Protein 4QO5 (pdb70)

Secondary structure (DSSP, 8-state):
-----HHHHHHT--S--HHHHHHHHHHHHH-HHHHHHHHTSGGGT--HHHHTTS-TTT----S-GGGS-HHHHTS---HHHHHTS-GGG-TT-EEETTEEE-S---HHHHTTT-HHHHHHHHTSTTTTHHHHHHTSHHHHHHHHHHH-EEETTEEE--TTTHHHHTHHHHH--B-EEEEEEEEEETTEEEEEEEEES-S---TT-B-TTS-B--TTSSS-TTT--HHHHTSHHHHTTTS-TTTS-HHHHHHHSHHHHHHHHHGGGS----SSB-BTTTBSS--HHHHHT--EE-TTT--EEE---S-GGGG-SEE-S-SSS-EEPBSSS-GGG-BEE-B-HHHHHHHHHTT-GGGGGGBT-EESSSB-SS--TTT----B-B-TTSSBSB--HHHHHHHHHHHHHHHTTTS-HHHHHHHHHHHHHHHHHHHHHHHHHHHHHHHHHHHTSS---TTSGGGGSSSHHHHHHHHIIIIIIHHHHHHHHTT-SGGGTTTTSHHHHHHHHHHHHHHHHHHHHHHH-

Radius of gyration: 25.8 Å; Cα contacts (8 Å, |Δi|>4): 955; chains: 1; bounding box: 47×63×81 Å

InterPro domains:
  IPR023155 Cytochrome c-552/4 [PF13435] (138-208)
  IPR036280 Multiheme cytochrome superfamily [SSF48695] (39-532)

Nearest PDB structures (foldseek):
  4qo5-assembly1_A  TM=1.002E+00  e=1.101E-92  Ignicoccus hospitalis KIN4/I
  6h5l-assembly1_A  TM=6.588E-01  e=6.136E-12  Candidatus Kuenenia stuttgartensis
  1fgj-assembly1_A-3  TM=6.515E-01  e=3.585E-11  Nitrosomonas europaea
  4n4o-assembly1_E  TM=6.319E-01  e=2.946E-11  Nitrosomonas europaea
  1fgj-assembly2_B-2  TM=6.484E-01  e=6.456E-11  Nitrosomonas europaea

Solvent-accessible surface area: 25067 Å² total; per-residue (Å²): 130,158,118,71,92,36,139,105,27,36,81,159,28,143,66,19,6,105,64,0,129,70,23,2,83,50,59,29,80,29,42,63,52,77,3,22,42,17,19,140,1,92,54,0,92,29,4,6,17,63,8,71,146,59,98,72,77,71,52,49,21,26,2,48,56,116,97,1,58,70,104,15,65,99,25,2,32,2,36,52,10,38,44,9,21,44,38,135,123,7,83,1,38,25,105,38,117,69,42,133,28,0,50,4,40,0,4,77,3,34,23,23,22,46,90,63,38,18,102,53,29,52,149,0,15,46,0,60,10,12,49,15,23,6,108,1,80,15,32,74,9,38,6,43,16,75,22,60,127,102,75,200,84,139,81,89,31,14,65,81,91,34,2,54,111,48,34,0,40,45,68,0,5,41,7,119,52,85,32,82,71,115,39,135,42,129,66,52,103,21,51,84,18,30,43,99,10,47,109,11,46,1,23,0,6,16,5,22,35,50,13,29,0,4,36,26,14,40,44,51,105,30,12,65,41,45,57,66,19,15,11,0,129,19,32,12,114,38,66,74,34,40,48,24,0,22,43,30,0,18,29,44,0,151,52,0,73,74,6,68,130,76,57,152,132,25,70,10,121,16,6,15,4,58,9,47,66,7,9,84,3,26,7,28,9,6,30,58,47,7,9,0,8,42,59,137,98,42,95,41,12,2,117,74,12,40,17,22,14,61,16,50,19,16,54,26,42,0,18,5,0,4,2,14,4,5,123,59,2,40,16,50,85,8,40,3,80,0,6,11,106,44,12,0,77,39,25,22,95,84,40,12,70,46,0,86,79,22,54,50,38,123,16,25,9,3,3,0,27,4,20,29,111,84,91,54,150,44,60,118,2,56,28,109,116,52,40,79,0,8,14,39,144,123,57,44,62,139,31,49,125,57,26,6,86,9,29,46,47,74,65,94,74,101,119,5,46,130,69,19,109,64,4,57,59,22,23,101,76,0,14,125,11,0,39,98,0,14,39,12,1,8,94,0,33,74,46,49,45,6,108,43,57,73,94,114,32,40,5,24,7,62,56,131,8,0,72,10,17,10,45,0,12,30,43,21,0,0,0,0,0,23,0,8,22,52,43,12,94,66,30,26,49,128,90,55,0,76,103,36,0,68,109,6,14,89,63,0,76,63,42,20,179,112,100,88,64,76,66,97,114

Foldseek 3Di:
DPDDPLVVLLVPFPQADPVLVVVCVPCCPQPVVQSVLLSLAPQSHAAQLRLVVDDPLQHDWDDDLVQQDPVRRRGRCGPCLQFQPPLVLFPQFDDWVNGTGHDARDLVSVCSTHVVLSVQQQFALLQCLCCLQCVFQLNVLQLDLVAWDDDPHDIDGDQQPRSLVPVCLANAHEKDFDAWDWDQGPNRTTIHTDIRRPPGAHANHQHRSRGGGHLCQLPHPPRSAQLSSQALVSVVVPQPPFQRNLSVLQCQFPLNVCCVVCVVVAQSHRQQAEDPNRDPGGGPCLLFFHFYAHPPPRDTLDHGGSRRLLLAQWALQPLQAIGGGFPTSNLSQWKWQAADVQRCVVCVVVPLNVSVVSGPPIHSTQWHLAARPVVRGIIGTAGPVRHGGGDDPVSSVVSLVSSLSSCVSNDPSVVSVVLVVVLVVLSVVLRVLLSLLSSLVSVCCSLVVADDDVVSSSSCQNDDSSVLSVLSRSGESSQLSSSSNNVGDCSCPDPGHDVSNVVSSVVSVVSSVVSVVVVVD

B-factor: mean 30.36, std 12.3, range [12.97, 107.29]

Organism: Ignicoccus hospitalis (strain KIN4/I / DSM 18386 / JCM 14125) (NCBI:txid453591)

Structure (mmCIF, N/CA/C/O backbone):
data_4QO5
#
_entry.id   4QO5
#
_cell.length_a   136.440
_cell.length_b   136.440
_cell.length_c   214.900
_cell.angle_alpha   90.00
_cell.angle_beta   90.00
_cell.angle_gamma   120.00
#
_symmetry.space_group_name_H-M   'H 3 2'
#
loop_
_entity.id
_entity.type
_entity.pdbx_description
1 polymer 'Hypothetical multiheme protein'
2 non-polymer 'HEME C'
3 non-polymer 'CALCIUM ION'
4 non-polymer 2-acetamido-2-deoxy-beta-D-glucopyranose
5 water water
#
loop_
_atom_site.group_PDB
_atom_site.id
_atom_site.type_symbol
_atom_site.label_atom_id
_atom_site.label_alt_id
_atom_site.label_comp_id
_atom_site.label_asym_id
_atom_site.label_entity_id
_atom_site.label_seq_id
_atom_site.pdbx_PDB_ins_code
_atom_site.Cartn_x
_atom_site.Cartn_y
_atom_site.Cartn_z
_atom_site.occupancy
_atom_site.B_iso_or_equiv
_atom_site.auth_seq_id
_atom_site.auth_comp_id
_atom_site.auth_asym_id
_atom_site.auth_atom_id
_atom_site.pdbx_PDB_model_num
ATOM 1 N N . ALA A 1 1 ? -64.547 25.802 -29.481 1.00 34.99 29 ALA A N 1
ATOM 2 C CA . ALA A 1 1 ? -65.318 27.040 -29.298 1.00 44.06 29 ALA A CA 1
ATOM 3 C C . ALA A 1 1 ? -64.735 27.841 -28.127 1.00 37.68 29 ALA A C 1
ATOM 4 O O . ALA A 1 1 ? -65.199 27.707 -26.991 1.00 39.96 29 ALA A O 1
ATOM 6 N N . ASN A 1 2 ? -63.753 28.688 -28.439 1.00 27.59 30 ASN A N 1
ATOM 7 C CA . ASN A 1 2 ? -62.721 29.162 -27.503 1.00 28.14 30 ASN A CA 1
ATOM 8 C C . ASN A 1 2 ? -61.655 28.097 -27.205 1.00 25.15 30 ASN A C 1
ATOM 9 O O . ASN A 1 2 ? -60.640 28.394 -26.590 1.00 28.15 30 ASN A O 1
ATOM 14 N N . THR A 1 3 ? -61.890 26.861 -27.637 1.00 24.22 31 THR A N 1
ATOM 15 C CA . THR A 1 3 ? -60.870 25.824 -27.480 1.00 26.30 31 THR A CA 1
ATOM 16 C C . THR A 1 3 ? -59.627 26.170 -28.291 1.00 29.91 31 THR A C 1
ATOM 17 O O . THR A 1 3 ? -59.714 26.436 -29.491 1.00 34.84 31 THR A O 1
ATOM 21 N N . VAL A 1 4 ? -58.476 26.168 -27.630 1.00 25.76 32 VAL A N 1
ATOM 22 C CA . VAL A 1 4 ? -57.208 26.424 -28.305 1.00 26.21 32 VAL A CA 1
ATOM 23 C C . VAL A 1 4 ? -56.602 25.085 -28.728 1.00 29.60 32 VAL A C 1
ATOM 24 O O . VAL A 1 4 ? -56.485 24.170 -27.914 1.00 27.34 32 VAL A O 1
ATOM 28 N N . ASN A 1 5 ? -56.274 24.949 -30.008 1.00 28.02 33 ASN A N 1
ATOM 29 C CA . ASN A 1 5 ? -55.486 23.802 -30.459 1.00 29.82 33 ASN A CA 1
ATOM 30 C C . ASN A 1 5 ? -54.014 24.096 -30.158 1.00 31.47 33 ASN A C 1
ATOM 31 O O . ASN A 1 5 ? -53.366 24.865 -30.874 1.00 28.83 33 ASN A O 1
ATOM 36 N N . LEU A 1 6 ? -53.497 23.494 -29.090 1.00 26.61 34 LEU A N 1
ATOM 37 C CA . LEU A 1 6 ? -52.176 23.849 -28.582 1.00 27.99 34 LEU A CA 1
ATOM 38 C C . LEU A 1 6 ? -51.045 23.542 -29.559 1.00 29.32 34 LEU A C 1
ATOM 39 O O . LEU A 1 6 ? -50.089 24.317 -29.678 1.00 28.73 34 LEU A O 1
ATOM 44 N N . GLN A 1 7 ? -51.153 22.420 -30.258 1.00 29.88 35 GLN A N 1
ATOM 45 C CA . GLN A 1 7 ? -50.115 22.028 -31.204 1.00 32.88 35 GLN A CA 1
ATOM 46 C C . GLN A 1 7 ? -50.054 23.005 -32.373 1.00 33.42 35 GLN A C 1
ATOM 47 O O . GLN A 1 7 ? -48.968 23.410 -32.803 1.00 31.19 35 GLN A O 1
ATOM 53 N N . GLU A 1 8 ? -51.223 23.404 -32.865 1.00 27.99 36 GLU A N 1
ATOM 54 C CA . GLU A 1 8 ? -51.279 24.340 -33.973 1.00 29.37 36 GLU A CA 1
ATOM 55 C C . GLU A 1 8 ? -50.793 25.725 -33.530 1.00 28.36 36 GLU A C 1
ATOM 56 O O . GLU A 1 8 ? -50.124 26.424 -34.287 1.00 34.31 36 GLU A O 1
ATOM 62 N N . ALA A 1 9 ? -51.110 26.103 -32.293 1.00 27.26 37 ALA A N 1
ATOM 63 C CA . ALA A 1 9 ? -50.708 27.405 -31.778 1.00 29.37 37 ALA A CA 1
ATOM 64 C C . ALA A 1 9 ? -49.193 27.469 -31.607 1.00 29.34 37 ALA A C 1
ATOM 65 O O . ALA A 1 9 ? -48.570 28.494 -31.892 1.00 29.06 37 ALA A O 1
ATOM 67 N N . VAL A 1 10 ? -48.598 26.380 -31.137 1.00 24.92 38 VAL A N 1
ATOM 68 C CA . VAL A 1 10 ? -47.139 26.331 -31.013 1.00 27.45 38 VAL A CA 1
ATOM 69 C C . VAL A 1 10 ? -46.445 26.397 -32.380 1.00 34.85 38 VAL A C 1
ATOM 70 O O . VAL A 1 10 ? -45.439 27.104 -32.551 1.00 29.19 38 VAL A O 1
ATOM 74 N N . ALA A 1 11 ? -47.004 25.683 -33.354 1.00 29.78 39 ALA A N 1
ATOM 75 C CA . ALA A 1 11 ? -46.439 25.630 -34.703 1.00 33.43 39 ALA A CA 1
ATOM 76 C C . ALA A 1 11 ? -46.477 26.982 -35.422 1.00 34.27 39 ALA A C 1
ATOM 77 O O . ALA A 1 11 ? -45.654 27.246 -36.299 1.00 38.56 39 ALA A O 1
ATOM 79 N N . LY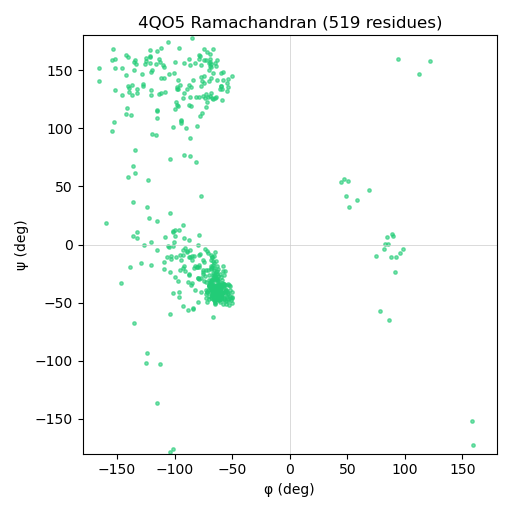S A 1 12 ? -47.436 27.826 -35.056 1.00 28.03 40 LYS A N 1
ATOM 80 C CA . LYS A 1 12 ? -47.591 29.135 -35.683 1.00 31.09 40 LYS A CA 1
ATOM 81 C C . LYS A 1 12 ? -46.698 30.207 -35.056 1.00 31.99 40 LYS A C 1
ATOM 82 O O . LYS A 1 12 ? -46.604 31.316 -35.576 1.00 28.82 40 LYS A O 1
ATOM 88 N N . LEU A 1 13 ? -46.068 29.893 -33.930 1.00 26.19 41 LEU A N 1
ATOM 89 C CA . LEU A 1 13 ? -45.177 30.851 -33.280 1.00 25.79 41 LEU A CA 1
ATOM 90 C C . LEU A 1 13 ? -43.992 31.191 -34.167 1.00 28.76 41 LEU A C 1
ATOM 91 O O . LEU A 1 13 ? -43.631 30.441 -35.070 1.00 29.60 41 LEU A O 1
ATOM 96 N N . LYS A 1 14 ? -43.372 32.329 -33.906 1.00 25.28 42 LYS A N 1
ATOM 97 C CA . LYS A 1 14 ? -42.159 32.656 -34.627 1.00 25.97 42 LYS A CA 1
ATOM 98 C C . LYS A 1 14 ? -41.125 33.166 -33.656 1.00 23.41 42 LYS A C 1
ATOM 99 O O . LYS A 1 14 ? -41.460 33.595 -32.537 1.00 23.01 42 LYS A O 1
ATOM 105 N N . ASN A 1 15 ? -39.870 33.083 -34.084 1.00 21.88 43 ASN A N 1
ATOM 106 C CA . ASN A 1 15 ? -38.732 33.545 -33.301 1.00 20.07 43 ASN A CA 1
ATOM 107 C C . ASN A 1 15 ? -38.636 32.860 -31.948 1.00 24.36 43 ASN A C 1
ATOM 108 O O . ASN A 1 15 ? -38.295 33.488 -30.946 1.00 24.99 43 ASN A O 1
ATOM 113 N N . VAL A 1 16 ? -38.948 31.564 -31.928 1.00 23.43 44 VAL A N 1
ATOM 114 C CA . VAL A 1 16 ? -38.765 30.751 -30.741 1.00 23.13 44 VAL A CA 1
ATOM 115 C C . VAL A 1 16 ? -37.332 30.197 -30.731 1.00 23.61 44 VAL A C 1
ATOM 116 O O . VAL A 1 16 ? -36.814 29.778 -31.763 1.00 25.86 44 VAL A O 1
ATOM 120 N N . SER A 1 17 ? -36.675 30.218 -29.578 1.00 19.54 45 SER A N 1
ATOM 121 C CA . SER A 1 17 ? -35.304 29.700 -29.514 1.00 21.04 45 SER A CA 1
ATOM 122 C C . SER A 1 17 ? -35.333 28.183 -29.685 1.00 25.97 45 SER A C 1
ATOM 123 O O . SER A 1 17 ? -36.345 27.541 -29.388 1.00 23.97 45 SER A O 1
ATOM 126 N N . PRO A 1 18 ? -34.231 27.603 -30.192 1.00 26.05 46 PRO A N 1
ATOM 127 C CA . PRO A 1 18 ? -34.166 26.140 -30.306 1.00 27.56 46 PRO A CA 1
ATOM 128 C C . PRO A 1 18 ? -34.372 25.478 -28.958 1.00 25.22 46 PRO A C 1
ATOM 129 O O . PRO A 1 18 ? -34.986 24.408 -28.882 1.00 27.77 46 PRO A O 1
ATOM 133 N N . GLN A 1 19 ? -33.876 26.110 -27.901 1.00 24.65 47 GLN A N 1
ATOM 134 C CA . GLN A 1 19 ? -34.032 25.547 -26.566 1.00 22.79 47 GLN A CA 1
ATOM 135 C C . GLN A 1 19 ? -35.492 25.498 -26.163 1.00 21.07 47 GLN A C 1
ATOM 136 O O . GLN A 1 19 ? -35.996 24.465 -25.727 1.00 24.63 47 GLN A O 1
ATOM 142 N N . THR A 1 20 ? -36.175 26.623 -26.329 1.00 21.10 48 THR A N 1
ATOM 143 C CA . THR A 1 20 ? -37.567 26.700 -25.925 1.00 22.35 48 THR A CA 1
ATOM 144 C C . THR A 1 20 ? -38.415 25.725 -26.736 1.00 23.04 48 THR A C 1
ATOM 145 O O . THR A 1 20 ? -39.339 25.124 -26.203 1.00 20.72 48 THR A O 1
ATOM 149 N N . LYS A 1 21 ? -38.072 25.526 -28.007 1.00 23.15 49 LYS A N 1
ATOM 150 C CA . LYS A 1 21 ? -38.805 24.564 -28.821 1.00 24.12 49 LYS A CA 1
ATOM 151 C C . LYS A 1 21 ? -38.735 23.167 -28.213 1.00 26.12 49 LYS A C 1
ATOM 152 O O . LYS A 1 21 ? -39.694 22.411 -28.275 1.00 26.00 49 LYS A O 1
ATOM 158 N N . THR A 1 22 ? -37.598 22.840 -27.615 1.00 23.64 50 THR A N 1
ATOM 159 C CA . THR A 1 22 ? -37.455 21.566 -26.927 1.00 24.52 50 THR A CA 1
ATOM 160 C C . THR A 1 22 ? -38.329 21.499 -25.669 1.00 28.29 50 THR A C 1
ATOM 161 O O . THR A 1 22 ? -39.031 20.501 -25.450 1.00 25.50 50 THR A O 1
ATOM 165 N N . CYS A 1 23 ? -38.316 22.553 -24.858 1.00 23.94 51 CYS A N 1
ATOM 166 C CA . CYS A 1 23 ? -39.193 22.596 -23.683 1.00 20.75 51 CYS A CA 1
ATOM 167 C C . CYS A 1 23 ? -40.647 22.421 -24.094 1.00 24.66 51 CYS A C 1
ATOM 168 O O . CYS A 1 23 ? -41.390 21.662 -23.472 1.00 27.02 51 CYS A O 1
ATOM 171 N N . LEU A 1 24 ? -41.061 23.157 -25.123 1.00 26.11 52 LEU A N 1
ATOM 172 C CA . LEU A 1 24 ? -42.463 23.133 -25.539 1.00 24.37 52 LEU A CA 1
ATOM 173 C C . LEU A 1 24 ? -42.879 21.772 -26.043 1.00 29.98 52 LEU A C 1
ATOM 174 O O . LEU A 1 24 ? -44.013 21.342 -25.815 1.00 27.16 52 LEU A O 1
ATOM 179 N N . SER A 1 25 ? -41.982 21.108 -26.764 1.00 28.83 53 SER A N 1
ATOM 180 C CA . SER A 1 25 ? -42.344 19.841 -27.392 1.00 32.83 53 SER A CA 1
ATOM 181 C C . SER A 1 25 ? -42.717 18.820 -26.333 1.00 31.00 53 SER A C 1
ATOM 182 O O . SER A 1 25 ? -43.514 17.910 -26.579 1.00 30.63 53 SER A O 1
ATOM 185 N N . CYS A 1 26 ? -42.165 18.984 -25.137 1.00 25.98 54 CYS A N 1
ATOM 186 C CA . CYS A 1 26 ? -42.525 18.088 -24.055 1.00 26.59 54 CYS A CA 1
ATOM 187 C C . CYS A 1 26 ? -43.613 18.636 -23.138 1.00 28.96 54 CYS A C 1
ATOM 188 O O . CYS A 1 26 ? -44.558 17.923 -22.782 1.00 25.38 54 CYS A O 1
ATOM 191 N N . HIS A 1 27 ? -43.469 19.899 -22.756 1.00 24.33 55 HIS A N 1
ATOM 192 C CA . HIS A 1 27 ? -44.378 20.501 -21.798 1.00 24.39 55 HIS A CA 1
ATOM 193 C C . HIS A 1 27 ? -45.792 20.681 -22.321 1.00 22.64 55 HIS A C 1
ATOM 194 O O . HIS A 1 27 ? -46.732 20.802 -21.539 1.00 23.49 55 HIS A O 1
ATOM 201 N N . ILE A 1 28 ? -45.950 20.662 -23.638 1.00 23.47 56 ILE A N 1
ATOM 202 C CA . ILE A 1 28 ? -47.287 20.768 -24.216 1.00 25.73 56 ILE A CA 1
ATOM 203 C C . ILE A 1 28 ? -48.134 19.554 -23.801 1.00 27.38 56 ILE A C 1
ATOM 204 O O . ILE A 1 28 ? -49.354 19.653 -23.640 1.00 29.90 56 ILE A O 1
ATOM 209 N N . SER A 1 29 ? -47.486 18.416 -23.583 1.00 25.90 57 SER A N 1
ATOM 210 C CA . SER A 1 29 ? -48.226 17.233 -23.144 1.00 27.31 57 SER A CA 1
ATOM 211 C C . SER A 1 29 ? -48.184 17.023 -21.624 1.00 28.55 57 SER A C 1
ATOM 212 O O . SER A 1 29 ? -49.133 16.501 -21.051 1.00 29.63 57 SER A O 1
ATOM 215 N N . VAL A 1 30 ? -47.103 17.422 -20.960 1.00 23.78 58 VAL A N 1
ATOM 216 C CA . VAL A 1 30 ? -47.001 17.130 -19.526 1.00 25.18 58 VAL A CA 1
ATOM 217 C C . VAL A 1 30 ? -47.615 18.206 -18.637 1.00 28.58 58 VAL A C 1
ATOM 218 O O . VAL A 1 30 ? -48.143 17.904 -17.568 1.00 30.63 58 VAL A O 1
ATOM 222 N N . THR A 1 31 ? -47.549 19.453 -19.084 1.00 23.86 59 THR A N 1
ATOM 223 C CA . THR A 1 31 ? -48.188 20.566 -18.385 1.00 23.53 59 THR A CA 1
ATOM 224 C C . THR A 1 31 ? -48.911 21.480 -19.381 1.00 20.03 59 THR A C 1
ATOM 225 O O . THR A 1 31 ? -48.524 22.640 -19.577 1.00 21.53 59 THR A O 1
ATOM 229 N N . PRO A 1 32 ? -49.987 20.967 -19.991 1.00 21.72 60 PRO A N 1
ATOM 230 C CA . PRO A 1 32 ? -50.680 21.712 -21.045 1.00 20.55 60 PRO A CA 1
ATOM 231 C C . PRO A 1 32 ? -51.197 23.064 -20.558 1.00 20.80 60 PRO A C 1
ATOM 232 O O . PRO A 1 32 ? -51.267 23.995 -21.358 1.00 20.94 60 PRO A O 1
ATOM 236 N N . GLY A 1 33 ? -51.541 23.173 -19.274 1.00 18.80 61 GLY A N 1
ATOM 237 C CA . GLY A 1 33 ? -52.024 24.434 -18.732 1.00 23.19 61 GLY A CA 1
ATOM 238 C C . GLY A 1 33 ? -50.972 25.525 -18.761 1.00 23.33 61 GLY A C 1
ATOM 239 O O . GLY A 1 33 ? -51.273 26.684 -19.056 1.00 19.54 61 GLY A O 1
ATOM 240 N N . ILE A 1 34 ? -49.722 25.160 -18.472 1.00 18.35 62 ILE A N 1
ATOM 241 C CA . ILE A 1 34 ? -48.648 26.147 -18.479 1.00 18.22 62 ILE A CA 1
ATOM 242 C C . ILE A 1 34 ? -48.392 26.640 -19.899 1.00 19.06 62 ILE A C 1
ATOM 243 O O . ILE A 1 34 ? -48.264 27.837 -20.125 1.00 20.46 62 ILE A O 1
ATOM 248 N N . VAL A 1 35 ? -48.318 25.719 -20.852 1.00 19.82 63 VAL A N 1
ATOM 249 C CA . VAL A 1 35 ? -48.087 26.115 -22.241 1.00 19.80 63 VAL A CA 1
ATOM 250 C C . VAL A 1 35 ? -49.223 27.000 -22.775 1.00 21.25 63 VAL A C 1
ATOM 251 O O . VAL A 1 35 ? -48.962 28.030 -23.391 1.00 21.13 63 VAL A O 1
ATOM 255 N N . ALA A 1 36 ? -50.478 26.617 -22.525 1.00 20.38 64 ALA A N 1
ATOM 256 C CA . ALA A 1 36 ? -51.603 27.449 -22.958 1.00 19.78 64 ALA A CA 1
ATOM 257 C C . ALA A 1 36 ? -51.533 28.852 -22.344 1.00 22.64 64 ALA A C 1
ATOM 258 O O . ALA A 1 36 ? -51.773 29.843 -23.014 1.00 22.91 64 ALA A O 1
ATOM 260 N N . ASP A 1 37 ? -51.185 28.919 -21.065 1.00 19.22 65 ASP A N 1
ATOM 261 C CA . ASP A 1 37 ? -51.115 30.169 -20.326 1.00 24.02 65 ASP A CA 1
ATOM 262 C C . ASP A 1 37 ? -49.988 31.056 -20.893 1.00 22.58 65 ASP A C 1
ATOM 263 O O . ASP A 1 37 ? -50.183 32.232 -21.178 1.00 21.52 65 ASP A O 1
ATOM 268 N N . TRP A 1 38 ? -48.815 30.460 -21.092 1.00 18.62 66 TRP A N 1
ATOM 269 C CA . TRP A 1 38 ? -47.685 31.152 -21.717 1.00 18.05 66 TRP A CA 1
ATOM 270 C C . TRP A 1 38 ? -48.020 31.662 -23.121 1.00 21.11 66 TRP A C 1
ATOM 271 O O . TRP A 1 38 ? -47.638 32.777 -23.491 1.00 21.13 66 TRP A O 1
ATOM 282 N N . LEU A 1 39 ? -48.744 30.856 -23.894 1.00 22.04 67 LEU A N 1
ATOM 283 C CA . LEU A 1 39 ? -49.178 31.264 -25.238 1.00 21.58 67 LEU A CA 1
ATOM 284 C C . LEU A 1 39 ? -50.025 32.551 -25.225 1.00 21.06 67 LEU A C 1
ATOM 285 O O . LEU A 1 39 ? -50.118 33.253 -26.242 1.00 22.62 67 LEU A O 1
ATOM 290 N N . LYS A 1 40 ? -50.642 32.858 -24.084 1.00 19.49 68 LYS A N 1
ATOM 291 C CA . LYS A 1 40 ? -51.506 34.045 -23.991 1.00 22.79 68 LYS A CA 1
ATOM 292 C C . LYS A 1 40 ? -50.714 35.288 -23.629 1.00 21.76 68 LYS A C 1
ATOM 293 O O . LYS A 1 40 ? -51.239 36.408 -23.680 1.00 24.14 68 LYS A O 1
ATOM 299 N N . SER A 1 41 ? -49.460 35.102 -23.236 1.00 20.56 69 SER A N 1
ATOM 300 C CA . SER A 1 41 ? -48.625 36.243 -22.835 1.00 21.78 69 SER A CA 1
ATOM 301 C C . SER A 1 41 ? -48.101 37.050 -24.012 1.00 22.84 69 SER A C 1
ATOM 302 O O . SER A 1 41 ? -47.762 36.512 -25.069 1.00 23.26 69 SER A O 1
ATOM 305 N N . LYS A 1 42 ? -48.024 38.364 -23.817 1.00 20.15 70 LYS A N 1
ATOM 306 C CA . LYS A 1 42 ? -47.393 39.215 -24.812 1.00 21.01 70 LYS A CA 1
ATOM 307 C C . LYS A 1 42 ? -45.950 38.772 -25.045 1.00 21.35 70 LYS A C 1
ATOM 308 O O . LYS A 1 42 ? -45.441 38.841 -26.156 1.00 20.13 70 LYS A O 1
ATOM 314 N N . MET A 1 43 ? -45.306 38.284 -23.992 1.00 17.63 71 MET A N 1
ATOM 315 C CA . MET A 1 43 ? -43.910 37.850 -24.090 1.00 21.82 71 MET A CA 1
ATOM 316 C C . MET A 1 43 ? -43.644 36.673 -25.035 1.00 22.03 71 MET A C 1
ATOM 317 O O . MET A 1 43 ? -42.530 36.505 -25.519 1.00 22.03 71 MET A O 1
ATOM 322 N N . ALA A 1 44 ? -44.669 35.866 -25.303 1.00 20.40 72 ALA A N 1
ATOM 323 C CA . ALA A 1 44 ? -44.515 34.733 -26.211 1.00 20.13 72 ALA A CA 1
ATOM 324 C C . ALA A 1 44 ? -44.518 35.175 -27.678 1.00 21.28 72 ALA A C 1
ATOM 325 O O . ALA A 1 44 ? -44.258 34.370 -28.576 1.00 22.23 72 ALA A O 1
ATOM 327 N N . HIS A 1 45 ? -44.817 36.451 -27.919 1.00 18.55 73 HIS A N 1
ATOM 328 C CA . HIS A 1 45 ? -45.029 36.937 -29.291 1.00 17.24 73 HIS A CA 1
ATOM 329 C C . HIS A 1 45 ? -44.186 38.154 -29.675 1.00 22.12 73 HIS A C 1
ATOM 330 O O . HIS A 1 45 ? -44.266 38.640 -30.800 1.00 25.60 73 HIS A O 1
ATOM 337 N N . VAL A 1 46 ? -43.381 38.639 -28.743 1.00 19.56 74 VAL A N 1
ATOM 338 C CA . VAL A 1 46 ? -42.575 39.834 -28.986 1.00 20.90 74 VAL A CA 1
ATOM 339 C C . VAL A 1 46 ? -41.134 39.581 -28.537 1.00 21.47 74 VAL A C 1
ATOM 340 O O . VAL A 1 46 ? -40.906 39.071 -27.441 1.00 22.22 74 VAL A O 1
ATOM 344 N N . THR A 1 47 ? -40.166 39.943 -29.372 1.00 20.43 75 THR A N 1
ATOM 345 C CA . THR A 1 47 ? -38.757 39.852 -28.968 1.00 23.63 75 THR A CA 1
ATOM 346 C C . THR A 1 47 ? -38.322 41.190 -28.345 1.00 21.20 75 THR A C 1
ATOM 347 O O . THR A 1 47 ? -38.948 42.225 -28.595 1.00 19.48 75 THR A O 1
ATOM 351 N N . PRO A 1 48 ? -37.278 41.168 -27.499 1.00 22.46 76 PRO A N 1
ATOM 352 C CA . PRO A 1 48 ? -36.754 42.419 -26.937 1.00 21.33 76 PRO A CA 1
ATOM 353 C C . PRO A 1 48 ? -36.351 43.424 -28.010 1.00 25.28 76 PRO A C 1
ATOM 354 O O . PRO A 1 48 ? -36.613 44.622 -27.855 1.00 24.01 76 PRO A O 1
ATOM 358 N N . ALA A 1 49 ? -35.754 42.949 -29.100 1.00 19.27 77 ALA A N 1
ATOM 359 C CA . ALA A 1 49 ? -35.386 43.847 -30.194 1.00 21.90 77 ALA A CA 1
ATOM 360 C C . ALA A 1 49 ? -36.613 44.500 -30.855 1.00 21.06 77 ALA A C 1
ATOM 361 O O . ALA A 1 49 ? -36.564 45.669 -31.244 1.00 23.32 77 ALA A O 1
ATOM 363 N N . GLU A 1 50 ? -37.702 43.742 -30.980 1.00 20.54 78 GLU A N 1
ATOM 364 C CA . GLU A 1 50 ? -38.961 44.288 -31.495 1.00 21.41 78 GLU A CA 1
ATOM 365 C C . GLU A 1 50 ? -39.590 45.293 -30.540 1.00 24.15 78 GLU A C 1
ATOM 366 O O . GLU A 1 50 ? -40.107 46.328 -30.971 1.00 27.04 78 GLU A O 1
ATOM 372 N N . ALA A 1 51 ? -39.566 44.989 -29.244 1.00 23.12 79 ALA A N 1
ATOM 373 C CA . ALA A 1 51 ? -40.138 45.907 -28.261 1.00 23.31 79 ALA A CA 1
ATOM 374 C C . ALA A 1 51 ? -39.386 47.233 -28.271 1.00 23.71 79 ALA A C 1
ATOM 375 O O . ALA A 1 51 ? -39.991 48.299 -28.149 1.00 24.79 79 ALA A O 1
ATOM 377 N N . TRP A 1 52 ? -38.068 47.170 -28.429 1.00 21.95 80 TRP A N 1
ATOM 378 C CA . TRP A 1 52 ? -37.276 48.401 -28.478 1.00 23.57 80 TRP A CA 1
ATOM 379 C C . TRP A 1 52 ? -37.538 49.296 -29.701 1.00 27.03 80 TRP A C 1
ATOM 380 O O . TRP A 1 52 ? -37.147 50.464 -29.708 1.00 27.25 80 TRP A O 1
ATOM 391 N N . GLN A 1 53 ? -38.218 48.766 -30.717 1.00 25.20 81 GLN A N 1
ATOM 392 C CA . GLN A 1 53 ? -38.579 49.572 -31.884 1.00 27.74 81 GLN A CA 1
ATOM 393 C C . GLN A 1 53 ? -39.794 50.465 -31.619 1.00 27.50 81 GLN A C 1
ATOM 394 O O . GLN A 1 53 ? -40.029 51.419 -32.356 1.00 27.84 81 GLN A O 1
ATOM 400 N N . LYS A 1 54 ? -40.557 50.143 -30.578 1.00 23.69 82 LYS A N 1
ATOM 401 C CA . LYS A 1 54 ? -41.796 50.860 -30.269 1.00 24.45 82 LYS A CA 1
ATOM 402 C C . LYS A 1 54 ? -41.497 52.210 -29.615 1.00 25.73 82 LYS A C 1
ATOM 403 O O . LYS A 1 54 ? -40.448 52.374 -28.991 1.00 26.81 82 LYS A O 1
ATOM 409 N N . PRO A 1 55 ? -42.423 53.176 -29.748 1.00 28.78 83 PRO A N 1
ATOM 410 C CA . PRO A 1 55 ? -42.222 54.497 -29.129 1.00 32.31 83 PRO A CA 1
ATOM 411 C C . PRO A 1 55 ? -42.179 54.374 -27.606 1.00 29.87 83 PRO A C 1
ATOM 412 O O . PRO A 1 55 ? -42.768 53.436 -27.060 1.00 26.11 83 PRO A O 1
ATOM 416 N N . ALA A 1 56 ? -41.506 55.305 -26.938 1.00 28.73 84 ALA A N 1
ATOM 417 C CA . ALA A 1 56 ? -41.279 55.211 -25.495 1.00 31.26 84 ALA A CA 1
ATOM 418 C C . ALA A 1 56 ? -42.531 54.925 -24.662 1.00 28.82 84 ALA A C 1
ATOM 419 O O . ALA A 1 56 ? -42.520 54.048 -23.800 1.00 32.77 84 ALA A O 1
ATOM 421 N N . LEU A 1 57 ? -43.616 55.642 -24.938 1.00 27.80 85 LEU A N 1
ATOM 422 C CA . LEU A 1 57 ? -44.850 55.483 -24.162 1.00 29.54 85 LEU A CA 1
ATOM 423 C C . LEU A 1 57 ? -45.511 54.108 -24.312 1.00 34.84 85 LEU A C 1
ATOM 424 O O . LEU A 1 57 ? -46.196 53.635 -23.408 1.00 33.13 85 LEU A O 1
ATOM 429 N N . GLU A 1 58 ? -45.296 53.478 -25.460 1.00 27.80 86 GLU A N 1
ATOM 430 C CA . GLU A 1 58 ? -45.950 52.226 -25.806 1.00 29.03 86 GLU A CA 1
ATOM 431 C C . GLU A 1 58 ? -45.105 51.032 -25.345 1.00 20.76 86 GLU A C 1
ATOM 432 O O . GLU A 1 58 ? -45.603 49.926 -25.141 1.00 24.41 86 GLU A O 1
ATOM 438 N N . ARG A 1 59 ? -43.815 51.271 -25.184 1.00 22.66 87 ARG A N 1
ATOM 439 C CA . ARG A 1 59 ? -42.849 50.205 -24.945 1.00 20.70 87 ARG A CA 1
ATOM 440 C C . ARG A 1 59 ? -42.924 49.635 -23.516 1.00 22.07 87 ARG A C 1
ATOM 441 O O . ARG A 1 59 ? -43.055 50.381 -22.547 1.00 25.41 87 ARG A O 1
ATOM 449 N N . GLU A 1 60 ? -42.816 48.314 -23.381 1.00 20.90 88 GLU A N 1
ATOM 450 C CA . GLU A 1 60 ? -42.874 47.681 -22.068 1.00 18.83 88 GLU A CA 1
ATOM 451 C C . GLU A 1 60 ? -41.637 46.822 -21.773 1.00 22.22 88 GLU A C 1
ATOM 452 O O . GLU A 1 60 ? -41.744 45.784 -21.118 1.00 24.63 88 GLU A O 1
ATOM 458 N N . VAL A 1 61 ? -40.494 47.234 -22.308 1.00 23.11 89 VAL A N 1
ATOM 459 C CA . VAL A 1 61 ? -39.183 46.745 -21.867 1.00 25.11 89 VAL A CA 1
ATOM 460 C C . VAL A 1 61 ? -38.410 47.976 -21.427 1.00 26.19 89 VAL A C 1
ATOM 461 O O . VAL A 1 61 ? -38.722 49.078 -21.871 1.00 24.10 89 VAL A O 1
ATOM 465 N N . SER A 1 62 ? -37.416 47.815 -20.554 1.00 20.23 90 SER A N 1
ATOM 466 C CA . SER A 1 62 ? -36.718 48.984 -20.062 1.00 16.89 90 SER A CA 1
ATOM 467 C C . SER A 1 62 ? -35.206 48.815 -19.951 1.00 18.94 90 SER A C 1
ATOM 468 O O . SER A 1 62 ? -34.493 49.797 -19.918 1.00 22.26 90 SER A O 1
ATOM 471 N N . THR A 1 63 ? -34.715 47.580 -19.925 1.00 20.86 91 THR A N 1
ATOM 472 C CA . THR A 1 63 ? -33.271 47.389 -20.005 1.00 21.21 91 THR A CA 1
ATOM 473 C C . THR A 1 63 ? -32.817 47.720 -21.423 1.00 21.02 91 THR A C 1
ATOM 474 O O . THR A 1 63 ? -33.353 47.171 -22.376 1.00 23.96 91 THR A O 1
ATOM 478 N N . PRO A 1 64 ? -31.824 48.619 -21.573 1.00 25.62 92 PRO A N 1
ATOM 479 C CA . PRO A 1 64 ? -31.383 48.990 -22.923 1.00 23.18 92 PRO A CA 1
ATOM 480 C C . PRO A 1 64 ? -31.017 47.770 -23.757 1.00 26.18 92 PRO A C 1
ATOM 481 O O . PRO A 1 64 ? -30.457 46.824 -23.213 1.00 26.31 92 PRO A O 1
ATOM 485 N N . LEU A 1 65 ? -31.330 47.795 -25.050 1.00 26.40 93 LEU A N 1
ATOM 486 C CA . LEU A 1 65 ? -31.144 46.617 -25.884 1.00 27.81 93 LEU A CA 1
ATOM 487 C C . LEU A 1 65 ? -29.707 46.124 -25.851 1.00 25.79 93 LEU A C 1
ATOM 488 O O . LEU A 1 65 ? -29.476 44.915 -25.774 1.00 28.09 93 LEU A O 1
ATOM 493 N N . ASP A 1 66 ? -28.744 47.047 -25.888 1.00 25.45 94 ASP A N 1
ATOM 494 C CA . ASP A 1 66 ? -27.343 46.633 -25.902 1.00 28.72 94 ASP A CA 1
ATOM 495 C C . ASP A 1 66 ? -26.851 46.066 -24.563 1.00 31.28 94 ASP A C 1
ATOM 496 O O . ASP A 1 66 ? -25.724 45.578 -24.468 1.00 34.16 94 ASP A O 1
ATOM 501 N N . GLU A 1 67 ? -27.693 46.129 -23.538 1.00 26.00 95 GLU A N 1
ATOM 502 C CA . GLU A 1 67 ? -27.371 45.544 -22.240 1.00 26.42 95 GLU A CA 1
ATOM 503 C C . GLU A 1 67 ? -28.151 44.258 -21.974 1.00 28.21 95 GLU A C 1
ATOM 504 O O . GLU A 1 67 ? -28.006 43.645 -20.918 1.00 29.60 95 GLU A O 1
ATOM 510 N N . ILE A 1 68 ? -29.008 43.878 -22.916 1.00 23.84 96 ILE A N 1
ATOM 511 C CA . ILE A 1 68 ? -29.693 42.583 -22.855 1.00 24.75 96 ILE A CA 1
ATOM 512 C C . ILE A 1 68 ? -28.774 41.604 -23.573 1.00 26.48 96 ILE A C 1
ATOM 513 O O . ILE A 1 68 ? -28.269 41.920 -24.645 1.00 28.28 96 ILE A O 1
ATOM 518 N N . PRO A 1 69 ? -28.543 40.424 -22.982 1.00 28.31 97 PRO A N 1
ATOM 519 C CA . PRO A 1 69 ? -27.643 39.436 -23.607 1.00 29.20 97 PRO A CA 1
ATOM 520 C C . PRO A 1 69 ? -28.046 39.132 -25.059 1.00 29.10 97 PRO A C 1
ATOM 521 O O . PRO A 1 69 ? -29.232 38.955 -25.362 1.00 28.27 97 PRO A O 1
ATOM 525 N N . ALA A 1 70 ? -27.058 39.089 -25.945 1.00 31.13 98 ALA A N 1
ATOM 526 C CA . ALA A 1 70 ? -27.288 38.930 -27.383 1.00 30.46 98 ALA A CA 1
ATOM 527 C C . ALA A 1 70 ? -28.178 37.745 -27.746 1.00 28.68 98 ALA A C 1
ATOM 528 O O . ALA A 1 70 ? -29.010 37.850 -28.641 1.00 32.06 98 ALA A O 1
ATOM 530 N N . ASN A 1 71 ? -28.011 36.623 -27.052 1.00 26.93 99 ASN A N 1
ATOM 531 C CA . ASN A 1 71 ? -28.823 35.441 -27.326 1.00 28.29 99 ASN A CA 1
ATOM 532 C C . ASN A 1 71 ? -30.310 35.606 -26.961 1.00 29.30 99 ASN A C 1
ATOM 533 O O . ASN A 1 71 ? -31.129 34.762 -27.317 1.00 30.21 99 ASN A O 1
ATOM 538 N N . LEU A 1 72 ? -30.654 36.682 -26.252 1.00 26.70 100 LEU A N 1
ATOM 539 C CA . LEU A 1 72 ? -32.043 36.919 -25.852 1.00 26.04 100 LEU A CA 1
ATOM 540 C C . LEU A 1 72 ? -32.734 37.985 -26.697 1.00 22.16 100 LEU A C 1
ATOM 541 O O . LEU A 1 72 ? -33.957 38.142 -26.616 1.00 25.07 100 LEU A O 1
ATOM 546 N N . ARG A 1 73 ? -31.962 38.728 -27.485 1.00 25.24 101 ARG A N 1
ATOM 547 C CA . ARG A 1 73 ? -32.508 39.901 -28.186 1.00 27.49 101 ARG A CA 1
ATOM 548 C C . ARG A 1 73 ? -33.511 39.576 -29.287 1.00 27.67 101 ARG A C 1
ATOM 549 O O . ARG A 1 73 ? -34.475 40.323 -29.504 1.00 23.28 101 ARG A O 1
ATOM 557 N N . ASN A 1 74 ? -33.276 38.473 -29.988 1.00 23.79 102 ASN A N 1
ATOM 558 C CA . ASN A 1 74 ? -34.029 38.184 -31.200 1.00 22.87 102 ASN A CA 1
ATOM 559 C C . ASN A 1 74 ? -34.909 36.942 -31.116 1.00 22.63 102 ASN A C 1
ATOM 560 O O . ASN A 1 74 ? -35.302 36.384 -32.138 1.00 24.42 102 ASN A O 1
ATOM 565 N N . VAL A 1 75 ? -35.218 36.517 -29.895 1.00 19.94 103 VAL A N 1
ATOM 566 C CA . VAL A 1 75 ? -36.210 35.461 -29.693 1.00 19.53 103 VAL A CA 1
ATOM 567 C C . VAL A 1 75 ? -37.282 35.939 -28.734 1.00 21.75 103 VAL A C 1
ATOM 568 O O . VAL A 1 75 ? -37.042 36.856 -27.931 1.00 21.36 103 VAL A O 1
ATOM 572 N N . VAL A 1 76 ? -38.474 35.341 -28.830 1.00 19.40 104 VAL A N 1
ATOM 573 C CA . VAL A 1 76 ? -39.534 35.650 -27.886 1.00 17.29 104 VAL A CA 1
ATOM 574 C C . VAL A 1 76 ? -39.123 35.087 -26.534 1.00 17.59 104 VAL A C 1
ATOM 575 O O . VAL A 1 76 ? -38.181 34.287 -26.450 1.00 20.73 104 VAL A O 1
ATOM 579 N N . VAL A 1 77 ? -39.788 35.539 -25.476 1.00 18.65 105 VAL A N 1
ATOM 580 C CA . VAL A 1 77 ? -39.419 35.159 -24.119 1.00 18.78 105 VAL A CA 1
ATOM 581 C C . VAL A 1 77 ? -40.128 33.847 -23.768 1.00 18.07 105 VAL A C 1
ATOM 582 O O . VAL A 1 77 ? -41.271 33.853 -23.281 1.00 21.28 105 VAL A O 1
ATOM 586 N N . GLY A 1 78 ? -39.435 32.745 -24.042 1.00 20.94 106 GLY A N 1
ATOM 587 C CA . GLY A 1 78 ? -39.959 31.401 -23.849 1.00 23.06 106 GLY A CA 1
ATOM 588 C C . GLY A 1 78 ? -39.433 30.752 -22.581 1.00 20.41 106 GLY A C 1
ATOM 589 O O . GLY A 1 78 ? -38.713 31.384 -21.801 1.00 20.75 106 GLY A O 1
ATOM 590 N N . CYS A 1 79 ? -39.804 29.491 -22.376 1.00 20.40 107 CYS A N 1
ATOM 591 C CA . CYS A 1 79 ? -39.470 28.743 -21.166 1.00 21.50 107 CYS A CA 1
ATOM 592 C C . CYS A 1 79 ? -37.975 28.836 -20.825 1.00 19.71 107 CYS A C 1
ATOM 593 O O . CYS A 1 79 ? -37.600 29.046 -19.677 1.00 20.33 107 CYS A O 1
ATOM 596 N N . TYR A 1 80 ? -37.126 28.667 -21.827 1.00 17.53 108 TYR A N 1
ATOM 597 C CA . TYR A 1 80 ? -35.692 28.667 -21.564 1.00 21.44 108 TYR A CA 1
ATOM 598 C C . TYR A 1 80 ? -35.166 30.075 -21.291 1.00 26.72 108 TYR A C 1
ATOM 599 O O . TYR A 1 80 ? -34.228 30.256 -20.511 1.00 21.32 108 TYR A O 1
ATOM 608 N N . GLU A 1 81 ? -35.792 31.074 -21.912 1.00 26.93 109 GLU A N 1
ATOM 609 C CA . GLU A 1 81 ? -35.322 32.447 -21.778 1.00 23.07 109 GLU A CA 1
ATOM 610 C C . GLU A 1 81 ? -35.426 32.915 -20.328 1.00 28.22 109 GLU A C 1
ATOM 611 O O . GLU A 1 81 ? -34.532 33.591 -19.837 1.00 35.51 109 GLU A O 1
ATOM 617 N N . CYS A 1 82 ? -36.489 32.531 -19.631 1.00 21.49 110 CYS A N 1
ATOM 618 C CA . CYS A 1 82 ? -36.593 32.812 -18.186 1.00 18.86 110 CYS A CA 1
ATOM 619 C C . CYS A 1 82 ? -35.903 31.796 -17.277 1.00 23.21 110 CYS A C 1
ATOM 620 O O . CYS A 1 82 ? -35.090 32.159 -16.432 1.00 25.51 110 CYS A O 1
ATOM 623 N N . HIS A 1 83 ? -36.250 30.525 -17.433 1.00 17.47 111 HIS A N 1
ATOM 624 C CA . HIS A 1 83 ? -35.813 29.518 -16.485 1.00 20.61 111 HIS A CA 1
ATOM 625 C C . HIS A 1 83 ? -34.354 29.135 -16.635 1.00 23.09 111 HIS A C 1
ATOM 626 O O . HIS A 1 83 ? -33.798 28.493 -15.756 1.00 22.93 111 HIS A O 1
ATOM 633 N N . GLY A 1 84 ? -33.741 29.527 -17.745 1.00 23.70 112 GLY A N 1
ATOM 634 C CA . GLY A 1 84 ? -32.329 29.230 -17.959 1.00 23.59 112 GLY A CA 1
ATOM 635 C C . GLY A 1 84 ? -31.412 30.406 -17.665 1.00 23.59 112 GLY A C 1
ATOM 636 O O . GLY A 1 84 ? -30.200 30.308 -17.858 1.00 23.76 112 GLY A O 1
ATOM 637 N N . LEU A 1 85 ? -31.973 31.521 -17.209 1.00 25.65 113 LEU A N 1
ATOM 638 C CA . LEU A 1 85 ? -31.172 32.732 -16.958 1.00 29.47 113 LEU A CA 1
ATOM 639 C C . LEU A 1 85 ? -30.203 32.631 -15.790 1.00 28.27 113 LEU A C 1
ATOM 640 O O . LEU A 1 85 ? -30.593 32.244 -14.690 1.00 27.32 113 LEU A O 1
ATOM 645 N N . ASN A 1 86 ? -28.946 33.010 -16.029 1.00 30.08 114 ASN A N 1
ATOM 646 C CA . ASN A 1 86 ? -27.955 33.140 -14.963 1.00 32.48 114 ASN A CA 1
ATOM 647 C C . ASN A 1 86 ? -27.905 31.944 -14.002 1.00 28.81 114 ASN A C 1
ATOM 648 O O . ASN A 1 86 ? -28.075 32.113 -12.789 1.00 26.68 114 ASN A O 1
ATOM 653 N N . PRO A 1 87 ? -27.690 30.732 -14.541 1.00 28.54 115 PRO A N 1
ATOM 654 C CA . PRO A 1 87 ? -27.766 29.507 -13.732 1.00 30.02 115 PRO A CA 1
ATOM 655 C C . PRO A 1 87 ? -26.937 29.588 -12.456 1.00 33.85 115 PRO A C 1
ATOM 656 O O . PRO A 1 87 ? -27.396 29.149 -11.399 1.00 32.11 115 PRO A O 1
ATOM 660 N N . GLU A 1 88 ? -25.741 30.163 -12.561 1.00 31.68 116 GLU A N 1
ATOM 661 C CA . GLU A 1 88 ? -24.787 30.199 -11.457 1.00 34.12 116 GLU A CA 1
ATOM 662 C C . GLU A 1 88 ? -25.269 31.035 -10.264 1.00 35.93 116 GLU A C 1
ATOM 663 O O . GLU A 1 88 ? -24.780 30.865 -9.148 1.00 33.98 116 GLU A O 1
ATOM 669 N N . LYS A 1 89 ? -26.228 31.931 -10.497 1.00 29.06 117 LYS A N 1
ATOM 670 C CA . LYS A 1 89 ? -26.766 32.774 -9.431 1.00 29.98 117 LYS A CA 1
ATOM 671 C C . LYS A 1 89 ? -27.955 32.156 -8.692 1.00 33.62 117 LYS A C 1
ATOM 672 O O . LYS A 1 89 ? -28.434 32.711 -7.702 1.00 35.20 117 LYS A O 1
ATOM 678 N N . HIS A 1 90 ? -28.443 31.019 -9.174 1.00 29.56 118 HIS A N 1
ATOM 679 C CA . HIS A 1 90 ? -29.616 30.407 -8.569 1.00 25.99 118 HIS A CA 1
ATOM 680 C C . HIS A 1 90 ? -29.271 29.064 -7.940 1.00 25.00 118 HIS A C 1
ATOM 681 O O . HIS A 1 90 ? -28.910 28.137 -8.646 1.00 31.59 118 HIS A O 1
ATOM 688 N N . PRO A 1 91 ? -29.383 28.969 -6.604 1.00 29.03 119 PRO A N 1
ATOM 689 C CA . PRO A 1 91 ? -29.160 27.736 -5.838 1.00 33.39 119 PRO A CA 1
ATOM 690 C C . PRO A 1 91 ? -30.144 26.625 -6.215 1.00 33.68 119 PRO A C 1
ATOM 691 O O . PRO A 1 91 ? -29.853 25.457 -5.950 1.00 29.16 119 PRO A O 1
ATOM 695 N N . ASP A 1 92 ? -31.285 26.982 -6.798 1.00 29.44 120 ASP A N 1
ATOM 696 C CA . ASP A 1 92 ? -32.248 25.974 -7.246 1.00 28.16 120 ASP A CA 1
ATOM 697 C C . ASP A 1 92 ? -32.036 25.587 -8.709 1.00 27.56 120 ASP A C 1
ATOM 698 O O . ASP A 1 92 ? -32.909 24.980 -9.334 1.00 29.19 120 ASP A O 1
ATOM 703 N N . THR A 1 93 ? -30.860 25.914 -9.244 1.00 27.37 121 THR A N 1
ATOM 704 C CA . THR A 1 93 ? -30.510 25.449 -10.580 1.00 24.16 121 THR A CA 1
ATOM 705 C C . THR A 1 93 ? -30.280 23.937 -10.567 1.00 30.31 121 THR A C 1
ATOM 706 O O . THR A 1 93 ? -29.506 23.425 -9.754 1.00 31.57 121 THR A O 1
ATOM 710 N N . ILE A 1 94 ? -30.960 23.225 -11.461 1.00 26.09 122 ILE A N 1
ATOM 711 C CA . ILE A 1 94 ? -30.779 21.782 -11.571 1.00 26.20 122 ILE A CA 1
ATOM 712 C C . ILE A 1 94 ? -30.611 21.374 -13.023 1.00 26.91 122 ILE A C 1
ATOM 713 O O . ILE A 1 94 ? -31.052 22.075 -13.927 1.00 28.38 122 ILE A O 1
ATOM 718 N N . ASP A 1 95 ? -29.961 20.238 -13.255 1.00 26.77 123 ASP A N 1
ATOM 719 C CA . ASP A 1 95 ? -29.959 19.686 -14.597 1.00 30.46 123 ASP A CA 1
ATOM 720 C C . ASP A 1 95 ? -31.364 19.177 -14.922 1.00 33.93 123 ASP A C 1
ATOM 721 O O . ASP A 1 95 ? -32.045 18.598 -14.073 1.00 31.59 123 ASP A O 1
ATOM 726 N N . HIS A 1 96 ? -31.792 19.403 -16.157 1.00 26.43 124 HIS A N 1
ATOM 727 C CA . HIS A 1 96 ? -33.157 19.106 -16.554 1.00 24.67 124 HIS A CA 1
ATOM 728 C C . HIS A 1 96 ? -33.151 18.854 -18.046 1.00 26.60 124 HIS A C 1
ATOM 729 O O . HIS A 1 96 ? -33.153 19.796 -18.832 1.00 29.85 124 HIS A O 1
ATOM 736 N N . PHE A 1 97 ? -33.112 17.579 -18.417 1.00 29.09 125 PHE A N 1
ATOM 737 C CA . PHE A 1 97 ? -33.078 17.158 -19.815 1.00 30.80 125 PHE A CA 1
ATOM 738 C C . PHE A 1 97 ? -32.035 17.880 -20.673 1.00 35.54 125 PHE A C 1
ATOM 739 O O . PHE A 1 97 ? -32.296 18.253 -21.819 1.00 41.77 125 PHE A O 1
ATOM 747 N N . GLY A 1 98 ? -30.853 18.070 -20.098 1.00 33.56 126 GLY A N 1
ATOM 748 C CA . GLY A 1 98 ? -29.732 18.655 -20.813 1.00 36.84 126 GLY A CA 1
ATOM 749 C C . GLY A 1 98 ? -29.566 20.151 -20.605 1.00 36.65 126 GLY A C 1
ATOM 750 O O . GLY A 1 98 ? -28.580 20.737 -21.044 1.00 36.83 126 GLY A O 1
ATOM 751 N N . PHE A 1 99 ? -30.533 20.767 -19.935 1.00 30.43 127 PHE A N 1
ATOM 752 C CA . PHE A 1 99 ? -30.507 22.200 -19.678 1.00 28.05 127 PHE A CA 1
ATOM 753 C C . PHE A 1 99 ? -30.262 22.481 -18.201 1.00 32.72 127 PHE A C 1
ATOM 754 O O . PHE A 1 99 ? -30.555 21.646 -17.348 1.00 38.41 127 PHE A O 1
ATOM 762 N N . LYS A 1 100 ? -29.699 23.647 -17.898 1.00 27.99 128 LYS A N 1
ATOM 763 C CA . LYS A 1 100 ? -29.527 24.064 -16.510 1.00 25.05 128 LYS A CA 1
ATOM 764 C C . LYS A 1 100 ? -30.617 25.076 -16.172 1.00 26.10 128 LYS A C 1
ATOM 765 O O . LYS A 1 100 ? -30.520 26.246 -16.539 1.00 29.36 128 LYS A O 1
ATOM 771 N N . ILE A 1 101 ? -31.662 24.631 -15.483 1.00 24.23 129 ILE A N 1
ATOM 772 C CA . ILE A 1 101 ? -32.799 25.522 -15.236 1.00 27.90 129 ILE A CA 1
ATOM 773 C C . ILE A 1 101 ? -33.118 25.646 -13.753 1.00 25.43 129 ILE A C 1
ATOM 774 O O . ILE A 1 101 ? -32.764 24.783 -12.960 1.00 26.42 129 ILE A O 1
ATOM 779 N N . HIS A 1 102 ? -33.789 26.730 -13.384 1.00 23.33 130 HIS A N 1
ATOM 780 C CA . HIS A 1 102 ? -34.239 26.916 -12.009 1.00 21.26 130 HIS A CA 1
ATOM 781 C C . HIS A 1 102 ? -35.729 27.228 -12.046 1.00 20.96 130 HIS A C 1
ATOM 782 O O . HIS A 1 102 ? -36.177 27.982 -12.906 1.00 21.69 130 HIS A O 1
ATOM 789 N N . PRO A 1 103 ? -36.497 26.633 -11.122 1.00 21.06 131 PRO A N 1
ATOM 790 C CA . PRO A 1 103 ? -37.956 26.826 -11.165 1.00 18.62 131 PRO A CA 1
ATOM 791 C C . PRO A 1 103 ? -38.383 28.222 -10.735 1.00 26.34 131 PRO A C 1
ATOM 792 O O . PRO A 1 103 ? -39.308 28.756 -11.335 1.00 24.93 131 PRO A O 1
ATOM 796 N N . ILE A 1 104 ? -37.740 28.800 -9.720 1.00 23.56 132 ILE A N 1
ATOM 797 C CA . ILE A 1 104 ? -38.207 30.085 -9.225 1.00 26.22 132 ILE A CA 1
ATOM 798 C C . ILE A 1 104 ? -37.509 31.206 -9.966 1.00 24.62 132 ILE A C 1
ATOM 799 O O . ILE A 1 104 ? -36.348 31.527 -9.682 1.00 21.35 132 ILE A O 1
ATOM 804 N N . VAL A 1 105 ? -38.213 31.766 -10.945 1.00 20.09 133 VAL A N 1
ATOM 805 C CA . VAL A 1 105 ? -37.719 32.916 -11.679 1.00 22.04 133 VAL A CA 1
ATOM 806 C C . VAL A 1 105 ? -37.942 34.174 -10.829 1.00 23.79 133 VAL A C 1
ATOM 807 O O . VAL A 1 105 ? -39.051 34.441 -10.371 1.00 23.33 133 VAL A O 1
ATOM 811 N N . THR A 1 106 ? -36.882 34.949 -10.614 1.00 21.63 134 THR A N 1
ATOM 812 C CA . THR A 1 106 ? -36.892 35.969 -9.575 1.00 21.58 134 THR A CA 1
ATOM 813 C C . THR A 1 106 ? -36.861 37.380 -10.172 1.00 22.41 134 THR A C 1
ATOM 814 O O . THR A 1 106 ? -36.644 37.528 -11.374 1.00 20.09 134 THR A O 1
ATOM 818 N N . PRO A 1 107 ? -37.098 38.413 -9.339 1.00 22.56 135 PRO A N 1
ATOM 819 C CA . PRO A 1 107 ? -36.985 39.800 -9.830 1.00 23.87 135 PRO A CA 1
ATOM 820 C C . PRO A 1 107 ? -35.646 40.079 -10.518 1.00 24.12 135 PRO A C 1
ATOM 821 O O . PRO A 1 107 ? -35.580 40.836 -11.503 1.00 23.78 135 PRO A O 1
ATOM 825 N N . ASN A 1 108 ? -34.580 39.457 -10.034 1.00 23.66 136 ASN A N 1
ATOM 826 C CA . ASN A 1 108 ? -33.287 39.654 -10.689 1.00 24.20 136 ASN A CA 1
ATOM 827 C C . ASN A 1 108 ? -33.235 39.064 -12.100 1.00 26.47 136 ASN A C 1
ATOM 828 O O . ASN A 1 108 ? -32.505 39.560 -12.959 1.00 25.03 136 ASN A O 1
ATOM 833 N N . ASP A 1 109 ? -34.025 38.017 -12.343 1.00 24.54 137 ASP A N 1
ATOM 834 C CA . ASP A 1 109 ? -34.160 37.478 -13.692 1.00 17.70 137 ASP A CA 1
ATOM 835 C C . ASP A 1 109 ? -34.983 38.436 -14.566 1.00 20.60 137 ASP A C 1
ATOM 836 O O . ASP A 1 109 ? -34.594 38.754 -15.693 1.00 22.11 137 ASP A O 1
ATOM 841 N N . CYS A 1 110 ? -36.136 38.857 -14.052 1.00 20.03 138 CYS A N 1
ATOM 842 C CA . CYS A 1 110 ? -36.967 39.853 -14.722 1.00 20.18 138 CYS A CA 1
ATOM 843 C C . CYS A 1 110 ? -36.155 41.091 -15.088 1.00 20.60 138 CYS A C 1
ATOM 844 O O . CYS A 1 110 ? -36.393 41.708 -16.137 1.00 22.77 138 CYS A O 1
ATOM 847 N N . ALA A 1 111 ? -35.206 41.455 -14.227 1.00 20.35 139 ALA A N 1
ATOM 848 C CA . ALA A 1 111 ? -34.445 42.700 -14.413 1.00 23.31 139 ALA A CA 1
ATOM 849 C C . ALA A 1 111 ? -33.570 42.679 -15.652 1.00 22.68 139 ALA A C 1
ATOM 850 O O . ALA A 1 111 ? -33.075 43.719 -16.091 1.00 23.37 139 ALA A O 1
ATOM 852 N N . VAL A 1 112 ? -33.351 41.484 -16.192 1.00 22.67 140 VAL A N 1
ATOM 853 C CA . VAL A 1 112 ? -32.552 41.324 -17.395 1.00 25.77 140 VAL A CA 1
ATOM 854 C C . VAL A 1 112 ? -33.150 42.158 -18.534 1.00 23.69 140 VAL A C 1
ATOM 855 O O . VAL A 1 112 ? -32.411 42.736 -19.349 1.00 24.40 140 VAL A O 1
ATOM 859 N N . CYS A 1 113 ? -34.480 42.267 -18.547 1.00 23.72 141 CYS A N 1
ATOM 860 C CA . CYS A 1 113 ? -35.187 43.075 -19.546 1.00 21.85 141 CYS A CA 1
ATOM 861 C C . CYS A 1 113 ? -36.042 44.206 -18.985 1.00 19.78 141 CYS A C 1
ATOM 862 O O . CYS A 1 113 ? -36.384 45.118 -19.715 1.00 20.15 141 CYS A O 1
ATOM 865 N N . HIS A 1 114 ? -36.364 44.146 -17.695 1.00 20.07 142 HIS A N 1
ATOM 866 C CA . HIS A 1 114 ? -37.227 45.146 -17.067 1.00 18.11 142 HIS A CA 1
ATOM 867 C C . HIS A 1 114 ? -36.518 45.773 -15.899 1.00 18.95 142 HIS A C 1
ATOM 868 O O . HIS A 1 114 ? -37.024 45.758 -14.778 1.00 21.29 142 HIS A O 1
ATOM 875 N N . ARG A 1 115 ? -35.337 46.324 -16.162 1.00 19.38 143 ARG A N 1
ATOM 876 C CA . ARG A 1 115 ? -34.517 46.906 -15.103 1.00 20.06 143 ARG A CA 1
ATOM 877 C C . ARG A 1 115 ? -35.241 47.982 -14.291 1.00 21.46 143 ARG A C 1
ATOM 878 O O . ARG A 1 115 ? -35.180 47.995 -13.047 1.00 20.92 143 ARG A O 1
ATOM 886 N N . THR A 1 116 ? -35.953 48.867 -14.976 1.00 22.68 144 THR A N 1
ATOM 887 C CA . THR A 1 116 ? -36.553 50.012 -14.284 1.00 23.73 144 THR A CA 1
ATOM 888 C C . THR A 1 116 ? -37.602 49.550 -13.276 1.00 21.57 144 THR A C 1
ATOM 889 O O . THR A 1 116 ? -37.659 50.050 -12.142 1.00 21.74 144 THR A O 1
ATOM 893 N N . GLU A 1 117 ? -38.404 48.566 -13.677 1.00 21.02 145 GLU A N 1
ATOM 894 C CA . GLU A 1 117 ? -39.453 48.052 -12.824 1.00 17.91 145 GLU A CA 1
ATOM 895 C C . GLU A 1 117 ? -38.877 47.410 -11.569 1.00 20.61 145 GLU A C 1
ATOM 896 O O . GLU A 1 117 ? -39.372 47.619 -10.460 1.00 19.60 145 GLU A O 1
ATOM 902 N N . VAL A 1 118 ? -37.816 46.633 -11.744 1.00 19.92 146 VAL A N 1
ATOM 903 C CA . VAL A 1 118 ? -37.200 45.973 -10.607 1.00 20.42 146 VAL A CA 1
ATOM 904 C C . VAL A 1 118 ? -36.503 46.978 -9.675 1.00 19.69 146 VAL A C 1
ATOM 905 O O . VAL A 1 118 ? -36.610 46.866 -8.440 1.00 22.11 146 VAL A O 1
ATOM 909 N N . GLU A 1 119 ? -35.813 47.960 -10.256 1.00 20.37 147 GLU A N 1
ATOM 910 C CA . GLU A 1 119 ? -35.234 49.050 -9.466 1.00 22.44 147 GLU A CA 1
ATOM 911 C C . GLU A 1 119 ? -36.293 49.743 -8.606 1.00 23.61 147 GLU A C 1
ATOM 912 O O . GLU A 1 119 ? -36.070 50.008 -7.418 1.00 23.85 147 GLU A O 1
ATOM 918 N N . GLN A 1 120 ? -37.444 50.032 -9.204 1.00 19.77 148 GLN A N 1
ATOM 919 C CA . GLN A 1 120 ? -38.534 50.658 -8.465 1.00 23.20 148 GLN A CA 1
ATOM 920 C C . GLN A 1 120 ? -39.074 49.764 -7.364 1.00 21.17 148 GLN A C 1
ATOM 921 O O . GLN A 1 120 ? -39.188 50.187 -6.206 1.00 19.32 148 GLN A O 1
ATOM 927 N N . TYR A 1 121 ? -39.376 48.516 -7.720 1.00 20.19 149 TYR A N 1
ATOM 928 C CA . TYR A 1 121 ? -39.929 47.584 -6.765 1.00 18.95 149 TYR A CA 1
ATOM 929 C C . TYR A 1 121 ? -39.029 47.358 -5.571 1.00 20.38 149 TYR A C 1
ATOM 930 O O . TYR A 1 121 ? -39.502 47.289 -4.435 1.00 19.80 149 TYR A O 1
ATOM 939 N N . SER A 1 122 ? -37.725 47.244 -5.828 1.00 23.82 150 SER A N 1
ATOM 940 C CA . SER A 1 122 ? -36.769 46.859 -4.795 1.00 27.03 150 SER A CA 1
ATOM 941 C C . SER A 1 122 ? -36.639 47.899 -3.685 1.00 23.97 150 SER A C 1
ATOM 942 O O . SER A 1 122 ? -36.219 47.572 -2.580 1.00 28.94 150 SER A O 1
ATOM 945 N N . LYS A 1 123 ? -37.010 49.144 -3.980 1.00 22.43 151 LYS A N 1
ATOM 946 C CA . LYS A 1 123 ? -37.039 50.218 -2.983 1.00 27.36 151 LYS A CA 1
ATOM 947 C C . LYS A 1 123 ? -38.333 50.254 -2.170 1.00 27.45 151 LYS A C 1
ATOM 948 O O . LYS A 1 123 ? -38.419 50.945 -1.157 1.00 31.09 151 LYS A O 1
ATOM 954 N N . SER A 1 124 ? -39.342 49.527 -2.625 1.00 23.40 152 SER A N 1
ATOM 955 C CA . SER A 1 124 ? -40.686 49.657 -2.070 1.00 22.47 152 SER A CA 1
ATOM 956 C C . SER A 1 124 ? -40.890 48.857 -0.784 1.00 23.77 152 SER A C 1
ATOM 957 O O . SER A 1 124 ? -40.199 47.870 -0.525 1.00 24.48 152 SER A O 1
ATOM 960 N N . SER A 1 125 ? -41.861 49.287 0.009 1.00 24.29 153 SER A N 1
ATOM 961 C CA . SER A 1 125 ? -42.276 48.552 1.201 1.00 23.37 153 SER A CA 1
ATOM 962 C C . SER A 1 125 ? -42.704 47.124 0.876 1.00 19.10 153 SER A C 1
ATOM 963 O O . SER A 1 125 ? -42.497 46.223 1.688 1.00 24.58 153 SER A O 1
ATOM 966 N N . LYS A 1 126 ? -43.303 46.923 -0.303 1.00 19.00 1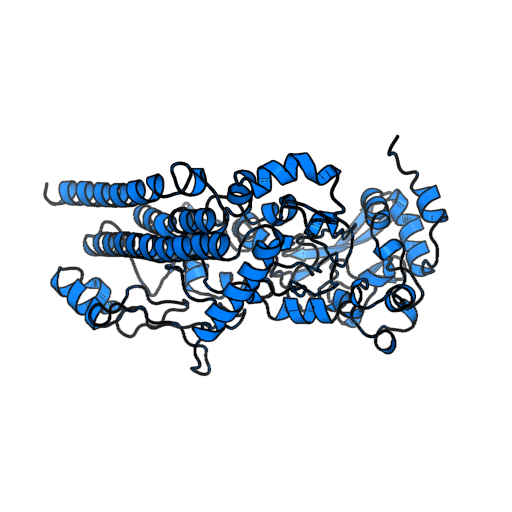54 LYS A N 1
ATOM 967 C CA . LYS A 1 126 ? -43.728 45.580 -0.717 1.00 19.99 154 LYS A CA 1
ATOM 968 C C . LYS A 1 126 ? -42.546 44.622 -0.780 1.00 20.22 154 LYS A C 1
ATOM 969 O O . LYS A 1 126 ? -42.636 43.496 -0.305 1.00 22.58 154 LYS A O 1
ATOM 975 N N . ALA A 1 127 ? -41.438 45.074 -1.367 1.00 19.06 155 ALA A N 1
ATOM 976 C CA . ALA A 1 127 ? -40.281 44.191 -1.532 1.00 20.54 155 ALA A CA 1
ATOM 977 C C . ALA A 1 127 ? -39.740 43.756 -0.168 1.00 23.93 155 ALA A C 1
ATOM 978 O O . ALA A 1 127 ? -39.215 42.649 -0.009 1.00 23.26 155 ALA A O 1
ATOM 980 N N . TRP A 1 128 ? -39.886 44.638 0.809 1.00 20.81 156 TRP A N 1
ATOM 981 C CA . TRP A 1 128 ? -39.353 44.431 2.149 1.00 21.69 156 TRP A CA 1
ATOM 982 C C . TRP A 1 128 ? -40.367 43.866 3.133 1.00 18.53 156 TRP A C 1
ATOM 983 O O . TRP A 1 128 ? -40.105 43.827 4.345 1.00 20.31 156 TRP A O 1
ATOM 994 N N . ALA A 1 129 ? -41.504 43.400 2.611 1.00 21.90 157 ALA A N 1
ATOM 995 C CA . ALA A 1 129 ? -42.658 43.037 3.434 1.00 23.21 157 ALA A CA 1
ATOM 996 C C . ALA A 1 129 ? -42.390 41.912 4.428 1.00 26.64 157 ALA A C 1
ATOM 997 O O . ALA A 1 129 ? -42.944 41.919 5.521 1.00 24.95 157 ALA A O 1
ATOM 999 N N . TYR A 1 130 ? -41.553 40.941 4.065 1.00 22.29 158 TYR A N 1
ATOM 1000 C CA . TYR A 1 130 ? -41.223 39.897 5.030 1.00 22.11 158 TYR A CA 1
ATOM 1001 C C . TYR A 1 130 ? -40.458 40.479 6.219 1.00 21.47 158 TYR A C 1
ATOM 1002 O O . TYR A 1 130 ? -40.791 40.195 7.367 1.00 23.15 158 TYR A O 1
ATOM 1011 N N . TYR A 1 131 ? -39.433 41.288 5.948 1.00 22.07 159 TYR A N 1
ATOM 1012 C CA . TYR A 1 131 ? -38.655 41.894 7.021 1.00 22.40 159 TYR A CA 1
ATOM 1013 C C . TYR A 1 131 ? -39.449 42.928 7.818 1.00 22.75 159 TYR A C 1
ATOM 1014 O O . TYR A 1 131 ? -39.327 43.006 9.050 1.00 23.19 159 TYR A O 1
ATOM 1023 N N . ASN A 1 132 ? -40.275 43.698 7.123 1.00 19.13 160 ASN A N 1
ATOM 1024 C CA . ASN A 1 132 ? -41.143 44.667 7.808 1.00 23.37 160 ASN A CA 1
ATOM 1025 C C . ASN A 1 132 ? -42.014 44.010 8.864 1.00 21.25 160 ASN A C 1
ATOM 1026 O O . ASN A 1 132 ? -42.203 44.552 9.955 1.00 23.55 160 ASN A O 1
ATOM 1031 N N . LEU A 1 133 ? -42.518 42.820 8.543 1.00 22.83 161 LEU A N 1
ATOM 1032 C CA . LEU A 1 133 ? -43.359 42.064 9.452 1.00 24.43 161 LEU A CA 1
ATOM 1033 C C . LEU A 1 133 ? -42.546 41.247 10.448 1.00 25.31 161 LEU A C 1
ATOM 1034 O O . LEU A 1 133 ? -42.716 41.374 11.661 1.00 26.58 161 LEU A O 1
ATOM 1039 N N . MET A 1 134 ? -41.653 40.409 9.935 1.00 24.09 162 MET A N 1
ATOM 1040 C CA . MET A 1 134 ? -41.082 39.344 10.753 1.00 30.63 162 MET A CA 1
ATOM 1041 C C . MET A 1 134 ? -39.845 39.763 11.541 1.00 27.64 162 MET A C 1
ATOM 1042 O O . MET A 1 134 ? -39.549 39.192 12.583 1.00 28.24 162 MET A O 1
ATOM 1047 N N . HIS A 1 135 ? -39.143 40.777 11.050 1.00 26.83 163 HIS A N 1
ATOM 1048 C CA . HIS A 1 135 ? -37.969 41.297 11.743 1.00 25.67 163 HIS A CA 1
ATOM 1049 C C . HIS A 1 135 ? -38.261 42.565 12.546 1.00 31.34 163 HIS A C 1
ATOM 1050 O O . HIS A 1 135 ? -37.347 43.261 12.982 1.00 31.32 163 HIS A O 1
ATOM 1057 N N . ASN A 1 136 ? -39.540 42.872 12.719 1.00 24.23 164 ASN A N 1
ATOM 1058 C CA . ASN A 1 136 ? -39.959 43.888 13.674 1.00 23.70 164 ASN A CA 1
ATOM 1059 C C . ASN A 1 136 ? -40.416 43.150 14.926 1.00 31.51 164 ASN A C 1
ATOM 1060 O O . ASN A 1 136 ? -41.392 42.385 14.874 1.00 29.73 164 ASN A O 1
ATOM 1065 N N . PRO A 1 137 ? -39.718 43.357 16.054 1.00 27.24 165 PRO A N 1
ATOM 1066 C CA . PRO A 1 137 ? -40.041 42.554 17.239 1.00 33.97 165 PRO A CA 1
ATOM 1067 C C . PRO A 1 137 ? -41.478 42.755 17.715 1.00 32.64 165 PRO A C 1
ATOM 1068 O O . PRO A 1 137 ? -42.092 41.794 18.169 1.00 32.30 165 PRO A O 1
ATOM 1072 N N . ILE A 1 138 ? -42.010 43.969 17.597 1.00 25.24 166 ILE A N 1
ATOM 1073 C CA . ILE A 1 138 ? -43.394 44.218 17.999 1.00 25.16 166 ILE A CA 1
ATOM 1074 C C . ILE A 1 138 ? -44.368 43.557 17.038 1.00 23.43 166 ILE A C 1
ATOM 1075 O O . ILE A 1 138 ? -45.297 42.880 17.465 1.00 27.11 166 ILE A O 1
ATOM 1080 N N . TYR A 1 139 ? -44.150 43.725 15.736 1.00 21.89 167 TYR A N 1
ATOM 1081 C CA . TYR A 1 139 ? -45.084 43.155 14.770 1.00 19.64 167 TYR A CA 1
ATOM 1082 C C . TYR A 1 139 ? -44.997 41.635 14.784 1.00 23.70 167 TYR A C 1
ATOM 1083 O O . TYR A 1 139 ? -45.996 40.947 14.592 1.00 23.02 167 TYR A O 1
ATOM 1092 N N . ARG A 1 140 ? -43.797 41.115 15.010 1.00 23.95 168 ARG A N 1
ATOM 1093 C CA . ARG A 1 140 ? -43.631 39.666 15.079 1.00 21.65 168 ARG A CA 1
ATOM 1094 C C . ARG A 1 140 ? -44.345 39.092 16.299 1.00 22.12 168 ARG A C 1
ATOM 1095 O O . ARG A 1 140 ? -44.837 37.953 16.273 1.00 25.90 168 ARG A O 1
ATOM 1103 N N . ALA A 1 141 ? -44.407 39.881 17.367 1.00 23.51 169 ALA A N 1
ATOM 1104 C CA . ALA A 1 141 ? -45.149 39.477 18.547 1.00 25.70 169 ALA A CA 1
ATOM 1105 C C . ALA A 1 141 ? -46.640 39.352 18.223 1.00 25.71 169 ALA A C 1
ATOM 1106 O O . ALA A 1 141 ? -47.324 38.455 18.729 1.00 25.12 169 ALA A O 1
ATOM 1108 N N . LEU A 1 142 ? -47.136 40.243 17.366 1.00 24.32 170 LEU A N 1
ATOM 1109 C CA . LEU A 1 142 ? -48.527 40.180 16.922 1.00 25.28 170 LEU A CA 1
ATOM 1110 C C . LEU A 1 142 ? -48.747 38.933 16.063 1.00 25.69 170 LEU A C 1
ATOM 1111 O O . LEU A 1 142 ? -49.746 38.222 16.225 1.00 24.07 170 LEU A O 1
ATOM 1116 N N . VAL A 1 143 ? -47.805 38.670 15.157 1.00 23.37 171 VAL A N 1
ATOM 1117 C CA . VAL A 1 143 ? -47.831 37.450 14.350 1.00 26.35 171 VAL A CA 1
ATOM 1118 C C . VAL A 1 143 ? -47.948 36.246 15.265 1.00 26.88 171 VAL A C 1
ATOM 1119 O O . VAL A 1 143 ? -48.840 35.405 15.117 1.00 23.79 171 VAL A O 1
ATOM 1123 N N . ASN A 1 144 ? -47.053 36.183 16.238 1.00 23.52 172 ASN A N 1
ATOM 1124 C CA . ASN A 1 144 ? -47.047 35.088 17.179 1.00 25.24 172 ASN A CA 1
ATOM 1125 C C . ASN A 1 144 ? -48.299 34.904 18.008 1.00 26.63 172 ASN A C 1
ATOM 1126 O O . ASN A 1 144 ? -48.768 33.774 18.191 1.00 26.08 172 ASN A O 1
ATOM 1131 N N . ALA A 1 145 ? -48.816 36.011 18.536 1.00 23.95 173 ALA A N 1
ATOM 1132 C CA . ALA A 1 145 ? -50.030 35.960 19.352 1.00 23.11 173 ALA A CA 1
ATOM 1133 C C . ALA A 1 145 ? -51.222 35.490 18.531 1.00 25.73 173 ALA A C 1
ATOM 1134 O O . ALA A 1 145 ? -52.200 34.957 19.075 1.00 28.72 173 ALA A O 1
ATOM 1136 N N . SER A 1 146 ? -51.142 35.680 17.217 1.00 24.00 174 SER A N 1
ATOM 1137 C CA . SER A 1 146 ? -52.284 35.416 16.351 1.00 24.04 174 SER A CA 1
ATOM 1138 C C . SER A 1 146 ? -52.273 34.023 15.744 1.00 25.73 174 SER A C 1
ATOM 1139 O O . SER A 1 146 ? -53.273 33.592 15.193 1.00 27.05 174 SER A O 1
ATOM 1142 N N . THR A 1 147 ? -51.140 33.325 15.825 1.00 21.80 175 THR A N 1
ATOM 1143 C CA . THR A 1 147 ? -50.966 32.090 15.068 1.00 24.99 175 THR A CA 1
ATOM 1144 C C . THR A 1 147 ? -50.336 3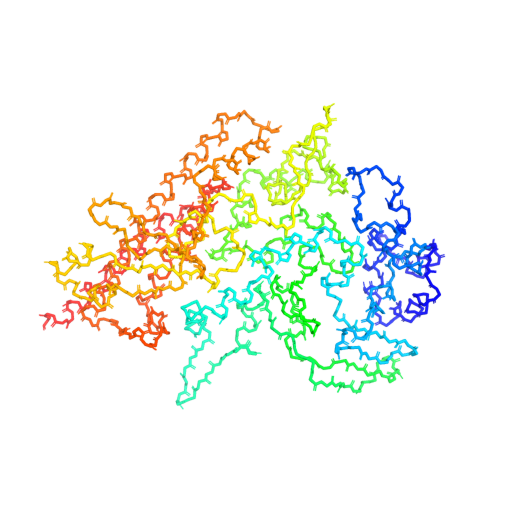0.960 15.865 1.00 26.32 175 THR A C 1
ATOM 1145 O O . THR A 1 147 ? -50.001 29.917 15.307 1.00 28.00 175 THR A O 1
ATOM 1149 N N . MET A 1 148 ? -50.160 31.164 17.164 1.00 27.65 176 MET A N 1
ATOM 1150 C CA . MET A 1 148 ? -49.548 30.147 18.010 1.00 26.55 176 MET A CA 1
ATOM 1151 C C . MET A 1 148 ? -50.347 30.018 19.288 1.00 30.58 176 MET A C 1
ATOM 1152 O O . MET A 1 148 ? -50.973 30.976 19.736 1.00 32.76 176 MET A O 1
ATOM 1157 N N . PHE A 1 149 ? -50.351 28.822 19.860 1.00 28.39 177 PHE A N 1
ATOM 1158 C CA . PHE A 1 149 ? -50.991 28.597 21.146 1.00 27.71 177 PHE A CA 1
ATOM 1159 C C . PHE A 1 149 ? -50.308 27.416 21.807 1.00 32.64 177 PHE A C 1
ATOM 1160 O O . PHE A 1 149 ? -49.536 26.698 21.168 1.00 30.95 177 PHE A O 1
ATOM 1168 N N . THR A 1 150 ? -50.595 27.212 23.087 1.00 30.83 178 THR A N 1
ATOM 1169 C CA . THR A 1 150 ? -50.039 26.081 23.806 1.00 42.38 178 THR A CA 1
ATOM 1170 C C . THR A 1 150 ? -51.131 25.082 24.170 1.00 47.21 178 THR A C 1
ATOM 1171 O O . THR A 1 150 ? -52.257 25.465 24.489 1.00 47.17 178 THR A O 1
ATOM 1175 N N . CYS A 1 151 ? -50.796 23.799 24.106 1.00 43.55 179 CYS A N 1
ATOM 1176 C CA . CYS A 1 151 ? -51.719 22.750 24.517 1.00 50.95 179 CYS A CA 1
ATOM 1177 C C . CYS A 1 151 ? -50.950 21.699 25.303 1.00 60.44 179 CYS A C 1
ATOM 1178 O O . CYS A 1 151 ? -50.100 20.998 24.752 1.00 61.19 179 CYS A O 1
ATOM 1181 N N . MET A 1 152 ? -51.245 21.624 26.598 1.00 68.45 180 MET A N 1
ATOM 1182 C CA . MET A 1 152 ? -50.600 20.686 27.518 1.00 75.41 180 MET A CA 1
ATOM 1183 C C . MET A 1 152 ? -49.076 20.725 27.450 1.00 76.28 180 MET A C 1
ATOM 1184 O O . MET A 1 152 ? -48.431 19.701 27.232 1.00 77.45 180 MET A O 1
ATOM 1189 N N . GLY A 1 153 ? -48.511 21.915 27.627 1.00 77.02 181 GLY A N 1
ATOM 1190 C CA . GLY A 1 153 ? -47.069 22.078 27.682 1.00 74.60 181 GLY A CA 1
ATOM 1191 C C . GLY A 1 153 ? -46.390 22.370 26.356 1.00 70.26 181 GLY A C 1
ATOM 1192 O O . GLY A 1 153 ? -45.298 22.934 26.331 1.00 72.19 181 GLY A O 1
ATOM 1193 N N . LYS A 1 154 ? -47.027 21.992 25.252 1.00 62.54 182 LYS A N 1
ATOM 1194 C CA . LYS A 1 154 ? -46.420 22.146 23.932 1.00 53.11 182 LYS A CA 1
ATOM 1195 C C . LYS A 1 154 ? -46.953 23.366 23.192 1.00 44.89 182 LYS A C 1
ATOM 1196 O O . LYS A 1 154 ? -48.115 23.730 23.348 1.00 40.67 182 LYS A O 1
ATOM 1202 N N . THR A 1 155 ? -46.096 23.982 22.382 1.00 38.99 183 THR A N 1
ATOM 1203 C CA . THR A 1 155 ? -46.490 25.094 21.534 1.00 39.33 183 THR A CA 1
ATOM 1204 C C . THR A 1 155 ? -46.829 24.584 20.145 1.00 38.18 183 THR A C 1
ATOM 1205 O O . THR A 1 155 ? -46.134 23.730 19.604 1.00 35.40 183 THR A O 1
ATOM 1209 N N . PHE A 1 156 ? -47.912 25.102 19.579 1.00 32.05 184 PHE A N 1
ATOM 1210 C CA . PHE A 1 156 ? -48.306 24.761 18.222 1.00 31.08 184 PHE A CA 1
ATOM 1211 C C . PHE A 1 156 ? -48.352 26.012 17.361 1.00 32.64 184 PHE A C 1
ATOM 1212 O O . PHE A 1 156 ? -48.642 27.106 17.851 1.00 30.88 184 PHE A O 1
ATOM 1220 N N . GLY A 1 157 ? -48.056 25.847 16.077 1.00 29.03 185 GLY A N 1
ATOM 1221 C CA . GLY A 1 157 ? -48.005 26.963 15.158 1.00 23.88 185 GLY A CA 1
ATOM 1222 C C . GLY A 1 157 ? -46.592 27.502 15.038 1.00 26.20 185 GLY A C 1
ATOM 1223 O O . GLY A 1 157 ? -45.747 27.265 15.901 1.00 27.98 185 GLY A O 1
ATOM 1224 N N . GLY A 1 158 ? -46.324 28.223 13.960 1.00 25.88 186 GLY A N 1
ATOM 1225 C CA . GLY A 1 158 ? -44.997 28.778 13.755 1.00 23.48 186 GLY A CA 1
ATOM 1226 C C . GLY A 1 158 ? -44.748 29.107 12.305 1.00 24.89 186 GLY A C 1
ATOM 1227 O O . GLY A 1 158 ? -45.653 29.030 11.487 1.00 25.25 186 GLY A O 1
ATOM 1228 N N . GLU A 1 159 ? -43.509 29.469 11.983 1.00 24.49 187 GLU A N 1
ATOM 1229 C CA . GLU A 1 159 ? -43.231 30.083 10.687 1.00 26.32 187 GLU A CA 1
ATOM 1230 C C . GLU A 1 159 ? -43.513 29.203 9.479 1.00 25.02 187 GLU A C 1
ATOM 1231 O O . GLU A 1 159 ? -43.971 29.694 8.437 1.00 25.63 187 GLU A O 1
ATOM 1237 N N . ARG A 1 160 ? -43.231 27.909 9.612 1.00 25.85 188 ARG A N 1
ATOM 1238 C CA . ARG A 1 160 ? -43.365 26.994 8.486 1.00 26.44 188 ARG A CA 1
ATOM 1239 C C . ARG A 1 160 ? -44.767 26.381 8.383 1.00 31.36 188 ARG A C 1
ATOM 1240 O O . ARG A 1 160 ? -45.063 25.657 7.428 1.00 28.57 188 ARG A O 1
ATOM 1242 N N . THR A 1 161 ? -45.627 26.655 9.361 1.00 28.49 189 THR A N 1
ATOM 1243 C CA . THR A 1 161 ? -46.967 26.059 9.352 1.00 21.22 189 THR A CA 1
ATOM 1244 C C . THR A 1 161 ? -48.084 27.103 9.416 1.00 22.17 189 THR A C 1
ATOM 1245 O O . THR A 1 161 ? -48.512 27.614 8.387 1.00 21.09 189 THR A O 1
ATOM 1249 N N . SER A 1 162 ? -48.560 27.410 10.613 1.00 20.73 190 SER A N 1
ATOM 1250 C CA . SER A 1 162 ? -49.667 28.373 10.739 1.00 22.26 190 SER A CA 1
ATOM 1251 C C . SER A 1 162 ? -49.366 29.737 10.126 1.00 24.97 190 SER A C 1
ATOM 1252 O O . SER A 1 162 ? -50.252 30.371 9.546 1.00 24.11 190 SER A O 1
ATOM 1255 N N . GLN A 1 163 ? -48.114 30.184 10.221 1.00 22.72 191 GLN A N 1
ATOM 1256 C CA . GLN A 1 163 ? -47.787 31.507 9.728 1.00 23.70 191 GLN A CA 1
ATOM 1257 C C . GLN A 1 163 ? -47.633 31.476 8.211 1.00 23.67 191 GLN A C 1
ATOM 1258 O O . GLN A 1 163 ? -47.894 32.463 7.530 1.00 22.35 191 GLN A O 1
ATOM 1264 N N . GLU A 1 164 ? -47.230 30.327 7.684 1.00 25.15 192 GLU A N 1
ATOM 1265 C CA . GLU A 1 164 ? -47.031 30.196 6.242 1.00 22.14 192 GLU A CA 1
ATOM 1266 C C . GLU A 1 164 ? -48.344 30.228 5.474 1.00 24.94 192 GLU A C 1
ATOM 1267 O O . GLU A 1 164 ? -48.418 30.757 4.354 1.00 27.10 192 GLU A O 1
ATOM 1273 N N . THR A 1 165 ? -49.390 29.674 6.078 1.00 22.74 193 THR A N 1
ATOM 1274 C CA . THR A 1 165 ? -50.690 29.640 5.434 1.00 19.75 193 THR A CA 1
ATOM 1275 C C . THR A 1 165 ? -51.476 30.918 5.713 1.00 19.13 193 THR A C 1
ATOM 1276 O O . THR A 1 165 ? -52.513 31.148 5.082 1.00 24.60 193 THR A O 1
ATOM 1280 N N . SER A 1 166 ? -50.981 31.734 6.649 1.00 21.80 194 SER A N 1
ATOM 1281 C CA . SER A 1 166 ? -51.664 32.990 7.005 1.00 19.74 194 SER A CA 1
ATOM 1282 C C . SER A 1 166 ? -50.877 34.246 6.616 1.00 19.86 194 SER A C 1
ATOM 1283 O O . SER A 1 166 ? -50.836 34.595 5.435 1.00 19.82 194 SER A O 1
ATOM 1286 N N . CYS A 1 167 ? -50.232 34.893 7.578 1.00 18.00 195 CYS A N 1
ATOM 1287 C CA . CYS A 1 167 ? -49.548 36.175 7.295 1.00 19.23 195 CYS A CA 1
ATOM 1288 C C . CYS A 1 167 ? -48.602 36.076 6.110 1.00 22.92 195 CYS A C 1
ATOM 1289 O O . CYS A 1 167 ? -48.569 36.970 5.273 1.00 22.35 195 CYS A O 1
ATOM 1292 N N . LEU A 1 168 ? -47.813 34.999 6.040 1.00 19.84 196 LEU A N 1
ATOM 1293 C CA . LEU A 1 168 ? -46.764 34.950 5.025 1.00 19.91 196 LEU A CA 1
ATOM 1294 C C . LEU A 1 168 ? -47.287 34.686 3.616 1.00 19.85 196 LEU A C 1
ATOM 1295 O O . LEU A 1 168 ? -46.575 34.902 2.640 1.00 21.25 196 LEU A O 1
ATOM 1300 N N . ALA A 1 169 ? -48.536 34.233 3.497 1.00 21.76 197 ALA A N 1
ATOM 1301 C CA . ALA A 1 169 ? -49.142 34.075 2.176 1.00 20.60 197 ALA A CA 1
ATOM 1302 C C . ALA A 1 169 ? -49.234 35.421 1.438 1.00 23.55 197 ALA A C 1
ATOM 1303 O O . ALA A 1 169 ? -49.114 35.491 0.211 1.00 25.27 197 ALA A O 1
ATOM 1305 N N . CYS A 1 170 ? -49.475 36.494 2.177 1.00 23.07 198 CYS A N 1
ATOM 1306 C CA . CYS A 1 170 ? -49.535 37.801 1.538 1.00 17.64 198 CYS A CA 1
ATOM 1307 C C . CYS A 1 170 ? -48.238 38.556 1.611 1.00 16.86 198 CYS A C 1
ATOM 1308 O O . CYS A 1 170 ? -47.866 39.218 0.648 1.00 20.12 198 CYS A O 1
ATOM 1311 N N . HIS A 1 171 ? -47.581 38.479 2.765 1.00 16.39 199 HIS A N 1
ATOM 1312 C CA . HIS A 1 171 ? -46.338 39.215 2.994 1.00 18.49 199 HIS A CA 1
ATOM 1313 C C . HIS A 1 171 ? -45.110 38.578 2.329 1.00 18.65 199 HIS A C 1
ATOM 1314 O O . HIS A 1 171 ? -44.151 39.279 1.995 1.00 21.86 199 HIS A O 1
ATOM 1321 N N . GLY A 1 172 ? -45.124 37.258 2.166 1.00 18.86 200 GLY A N 1
ATOM 1322 C CA . GLY A 1 172 ? -43.957 36.562 1.617 1.00 18.96 200 GLY A CA 1
ATOM 1323 C C . GLY A 1 172 ? -43.277 35.665 2.628 1.00 20.02 200 GLY A C 1
ATOM 1324 O O . GLY A 1 172 ? -43.273 35.961 3.831 1.00 20.99 200 GLY A O 1
ATOM 1325 N N . THR A 1 173 ? -42.716 34.555 2.141 1.00 21.14 201 THR A N 1
ATOM 1326 C CA . THR A 1 173 ? -41.938 33.642 2.964 1.00 21.72 201 THR A CA 1
ATOM 1327 C C . THR A 1 173 ? -40.461 33.808 2.633 1.00 25.22 201 THR A C 1
ATOM 1328 O O . THR A 1 173 ? -40.097 34.517 1.698 1.00 22.91 201 THR A O 1
ATOM 1332 N N . VAL A 1 174 ? -39.615 33.127 3.395 1.00 23.42 202 VAL A N 1
ATOM 1333 C CA . VAL A 1 174 ? -38.212 32.952 3.010 1.00 23.12 202 VAL A CA 1
ATOM 1334 C C . VAL A 1 174 ? -38.091 31.576 2.343 1.00 24.78 202 VAL A C 1
ATOM 1335 O O . VAL A 1 174 ? -38.422 30.557 2.942 1.00 26.10 202 VAL A O 1
ATOM 1339 N N . VAL A 1 175 ? -37.672 31.563 1.084 1.00 23.23 203 VAL A N 1
ATOM 1340 C CA . VAL A 1 175 ? -37.550 30.330 0.338 1.00 23.28 203 VAL A CA 1
ATOM 1341 C C . VAL A 1 175 ? -36.165 29.722 0.598 1.00 20.57 203 VAL A C 1
ATOM 1342 O O . VAL A 1 175 ? -35.133 30.389 0.452 1.00 24.45 203 VAL A O 1
ATOM 1346 N N . LYS A 1 176 ? -36.153 28.461 1.006 1.00 22.48 204 LYS A N 1
ATOM 1347 C CA . LYS A 1 176 ? -34.899 27.738 1.186 1.00 31.04 204 LYS A CA 1
ATOM 1348 C C . LYS A 1 176 ? -34.857 26.504 0.296 1.00 28.92 204 LYS A C 1
ATOM 1349 O O . LYS A 1 176 ? -35.814 25.736 0.249 1.00 27.90 204 LYS A O 1
ATOM 1355 N N . VAL A 1 177 ? -33.745 26.312 -0.411 1.00 26.46 205 VAL A N 1
ATOM 1356 C CA . VAL A 1 177 ? -33.586 25.110 -1.216 1.00 30.35 205 VAL A CA 1
ATOM 1357 C C . VAL A 1 177 ? -32.995 24.045 -0.313 1.00 33.17 205 VAL A C 1
ATOM 1358 O O . VAL A 1 177 ? -31.907 24.234 0.224 1.00 32.63 205 VAL A O 1
ATOM 1362 N N . VAL A 1 178 ? -33.694 22.929 -0.134 1.00 29.05 206 VAL A N 1
ATOM 1363 C CA . VAL A 1 178 ? -33.247 21.945 0.859 1.00 35.55 206 VAL A CA 1
ATOM 1364 C C . VAL A 1 178 ? -32.831 20.595 0.288 1.00 39.79 206 VAL A C 1
ATOM 1365 O O . VAL A 1 178 ? -32.343 19.730 1.020 1.00 41.14 206 VAL A O 1
ATOM 1369 N N . GLY A 1 179 ? -33.004 20.422 -1.016 1.00 33.39 207 GLY A N 1
ATOM 1370 C CA . GLY A 1 179 ? -32.568 19.207 -1.672 1.00 35.47 207 GLY A CA 1
ATOM 1371 C C . GLY A 1 179 ? -33.298 18.992 -2.977 1.00 36.88 207 GLY A C 1
ATOM 1372 O O . GLY A 1 179 ? -33.711 19.945 -3.633 1.00 33.00 207 GLY A O 1
ATOM 1373 N N . THR A 1 180 ? -33.445 17.727 -3.357 1.00 37.33 208 THR A N 1
ATOM 1374 C CA . THR A 1 180 ? -34.168 17.362 -4.565 1.00 39.28 208 THR A CA 1
ATOM 1375 C C . THR A 1 180 ? -34.971 16.091 -4.321 1.00 40.53 208 THR A C 1
ATOM 1376 O O . THR A 1 180 ? -34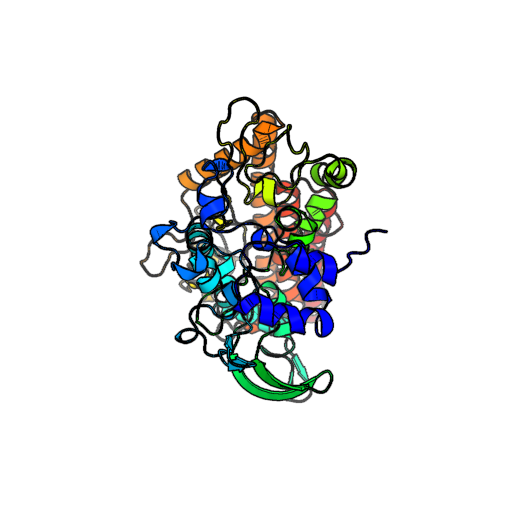.725 15.370 -3.356 1.00 42.99 208 THR A O 1
ATOM 1380 N N . VAL A 1 181 ? -35.936 15.825 -5.192 1.00 41.03 209 VAL A N 1
ATOM 1381 C CA . VAL A 1 181 ? -36.697 14.582 -5.127 1.00 43.63 209 VAL A CA 1
ATOM 1382 C C . VAL A 1 181 ? -36.799 13.944 -6.510 1.00 49.84 209 VAL A C 1
ATOM 1383 O O . VAL A 1 181 ? -37.117 14.616 -7.489 1.00 43.63 209 VAL A O 1
ATOM 1387 N N . ASP A 1 182 ? -36.491 12.652 -6.591 1.00 59.80 210 ASP A N 1
ATOM 1388 C CA . ASP A 1 182 ? -36.614 11.915 -7.843 1.00 63.73 210 ASP A CA 1
ATOM 1389 C C . ASP A 1 182 ? -38.034 11.400 -7.990 1.00 67.34 210 ASP A C 1
ATOM 1390 O O . ASP A 1 182 ? -38.512 10.633 -7.157 1.00 72.22 210 ASP A O 1
ATOM 1395 N N . THR A 1 183 ? -38.711 11.835 -9.045 1.00 62.54 211 THR A N 1
ATOM 1396 C CA . THR A 1 183 ? -40.069 11.394 -9.306 1.00 58.04 211 THR A CA 1
ATOM 1397 C C . THR A 1 183 ? -40.158 10.724 -10.668 1.00 54.83 211 THR A C 1
ATOM 1398 O O . THR A 1 183 ? -39.281 10.886 -11.513 1.00 53.98 211 THR A O 1
ATOM 1402 N N . ILE A 1 184 ? -41.217 9.951 -10.864 1.00 53.61 212 ILE A N 1
ATOM 1403 C CA . ILE A 1 184 ? -41.563 9.459 -12.186 1.00 52.92 212 ILE A CA 1
ATOM 1404 C C . ILE A 1 184 ? -42.806 10.219 -12.605 1.00 55.85 212 ILE A C 1
ATOM 1405 O O . ILE A 1 184 ? -43.764 10.332 -11.839 1.00 56.54 212 ILE A O 1
ATOM 1410 N N . SER A 1 185 ? -42.782 10.762 -13.813 1.00 58.79 213 SER A N 1
ATOM 1411 C CA . SER A 1 185 ? -43.842 11.655 -14.248 1.00 61.15 213 SER A CA 1
ATOM 1412 C C . SER A 1 185 ? -44.160 11.387 -15.709 1.00 63.87 213 SER A C 1
ATOM 1413 O O . SER A 1 185 ? -43.297 11.548 -16.577 1.00 64.16 213 SER A O 1
ATOM 1416 N N . HIS A 1 186 ? -45.397 10.965 -15.968 1.00 52.10 214 HIS A N 1
ATOM 1417 C CA . HIS A 1 186 ? -45.821 10.551 -17.304 1.00 51.73 214 HIS A CA 1
ATOM 1418 C C . HIS A 1 186 ? -44.861 9.516 -17.900 1.00 56.25 214 HIS A C 1
ATOM 1419 O O . HIS A 1 186 ? -44.652 9.476 -19.113 1.00 58.10 214 HIS A O 1
ATOM 1426 N N . GLY A 1 187 ? -44.275 8.688 -17.040 1.00 55.60 215 GLY A N 1
ATOM 1427 C CA . GLY A 1 187 ? -43.369 7.641 -17.481 1.00 51.89 215 GLY A CA 1
ATOM 1428 C C . GLY A 1 187 ? -41.913 8.065 -17.493 1.00 53.83 215 GLY A C 1
ATOM 1429 O O . GLY A 1 187 ? -41.025 7.234 -17.655 1.00 57.37 215 GLY A O 1
ATOM 1430 N N . ILE A 1 188 ? -41.666 9.360 -17.320 1.00 55.41 216 ILE A N 1
ATOM 1431 C CA . ILE A 1 188 ? -40.313 9.904 -17.364 1.00 57.62 216 ILE A CA 1
ATOM 1432 C C . ILE A 1 188 ? -39.736 10.065 -15.960 1.00 56.12 216 ILE A C 1
ATOM 1433 O O . ILE A 1 188 ? -40.415 10.566 -15.065 1.00 62.30 216 ILE A O 1
ATOM 1438 N N . PRO A 1 189 ? -38.480 9.636 -15.758 1.00 50.22 217 PRO A N 1
ATOM 1439 C CA . PRO A 1 189 ? -37.782 9.972 -14.512 1.00 49.22 217 PRO A CA 1
ATOM 1440 C C . PRO A 1 189 ? -37.374 11.446 -14.522 1.00 49.36 217 PRO A C 1
ATOM 1441 O O . PRO A 1 189 ? -36.747 11.905 -15.477 1.00 50.00 217 PRO A O 1
ATOM 1445 N N . VAL A 1 190 ? -37.758 12.185 -13.486 1.00 44.77 218 VAL A N 1
ATOM 1446 C CA . VAL A 1 190 ? -37.466 13.614 -13.402 1.00 39.85 218 VAL A CA 1
ATOM 1447 C C . VAL A 1 190 ? -37.079 13.987 -11.981 1.00 40.55 218 VAL A C 1
ATOM 1448 O O . VAL A 1 190 ? -37.773 13.634 -11.029 1.00 41.63 218 VAL A O 1
ATOM 1452 N N . THR A 1 191 ? -35.978 14.716 -11.837 1.00 32.85 219 THR A N 1
ATOM 1453 C CA . THR A 1 191 ? -35.603 15.253 -10.539 1.00 32.89 219 THR A CA 1
ATOM 1454 C C . THR A 1 191 ? -36.170 16.660 -10.351 1.00 33.24 219 THR A C 1
ATOM 1455 O O . THR A 1 191 ? -36.023 17.521 -11.227 1.00 35.06 219 THR A O 1
ATOM 1459 N N . LEU A 1 192 ? -36.823 16.889 -9.211 1.00 26.67 220 LEU A N 1
ATOM 1460 C CA . LEU A 1 192 ? -37.425 18.186 -8.914 1.00 26.80 220 LEU A CA 1
ATOM 1461 C C . LEU A 1 192 ? -36.742 18.805 -7.708 1.00 25.87 220 LEU A C 1
ATOM 1462 O O . LEU A 1 192 ? -36.172 18.098 -6.876 1.00 31.02 220 LEU A O 1
ATOM 1467 N N . VAL A 1 193 ? -36.795 20.125 -7.609 1.00 27.21 221 VAL A N 1
ATOM 1468 C CA . VAL A 1 193 ? -36.210 20.796 -6.462 1.00 23.77 221 VAL A CA 1
ATOM 1469 C C . VAL A 1 193 ? -37.117 20.655 -5.247 1.00 27.00 221 VAL A C 1
ATOM 1470 O O . VAL A 1 193 ? -38.335 20.808 -5.352 1.00 28.23 221 VAL A O 1
ATOM 1474 N N . LYS A 1 194 ? -36.528 20.370 -4.093 1.00 24.67 222 LYS A N 1
ATOM 1475 C CA . LYS A 1 194 ? -37.284 20.379 -2.843 1.00 29.34 222 LYS A CA 1
ATOM 1476 C C . LYS A 1 194 ? -37.053 21.698 -2.106 1.00 25.31 222 LYS A C 1
ATOM 1477 O O . LYS A 1 194 ? -35.914 22.058 -1.811 1.00 29.69 222 LYS A O 1
ATOM 1479 N N . TYR A 1 195 ? -38.138 22.415 -1.824 1.00 25.78 223 TYR A N 1
ATOM 1480 C CA . TYR A 1 195 ? -38.061 23.711 -1.155 1.00 24.94 223 TYR A CA 1
ATOM 1481 C C . TYR A 1 195 ? -38.684 23.700 0.229 1.00 30.28 223 TYR A C 1
ATOM 1482 O O . TYR A 1 195 ? -39.548 22.869 0.536 1.00 27.98 223 TYR A O 1
ATOM 1491 N N . GLU A 1 196 ? -38.283 24.681 1.032 1.00 27.64 224 GLU A N 1
ATOM 1492 C CA . GLU A 1 196 ? -39.088 25.144 2.155 1.00 24.95 224 GLU A CA 1
ATOM 1493 C C . GLU A 1 196 ? -39.527 26.570 1.833 1.00 25.69 224 GLU A C 1
ATOM 1494 O O . GLU A 1 196 ? -38.706 27.416 1.459 1.00 27.64 224 GLU A O 1
ATOM 1500 N N . GLY A 1 197 ? -40.820 26.834 1.952 1.00 20.71 225 GLY A N 1
ATOM 1501 C CA . GLY A 1 197 ? -41.322 28.175 1.722 1.00 20.33 225 GLY A CA 1
ATOM 1502 C C . GLY A 1 197 ? -41.724 28.515 0.299 1.00 25.35 225 GLY A C 1
ATOM 1503 O O . GLY A 1 197 ? -42.033 29.676 0.011 1.00 26.15 225 GLY A O 1
ATOM 1504 N N . TYR A 1 198 ? -41.721 27.524 -0.586 1.00 24.06 226 TYR A N 1
ATOM 1505 C CA . TYR A 1 198 ? -42.251 27.683 -1.946 1.00 19.89 226 TYR A CA 1
ATOM 1506 C C . TYR A 1 198 ? -43.033 26.407 -2.335 1.00 21.26 226 TYR A C 1
ATOM 1507 O O . TYR A 1 198 ? -42.528 25.316 -2.129 1.00 21.76 226 TYR A O 1
ATOM 1516 N N . PRO A 1 199 ? -44.247 26.538 -2.924 1.00 20.42 227 PRO A N 1
ATOM 1517 C CA . PRO A 1 199 ? -44.953 27.739 -3.399 1.00 22.57 227 PRO A CA 1
ATOM 1518 C C . PRO A 1 199 ? -45.252 28.807 -2.357 1.00 23.16 227 PRO A C 1
ATOM 1519 O O . PRO A 1 199 ? -45.660 28.535 -1.223 1.00 22.06 227 PRO A O 1
ATOM 1523 N N . ASN A 1 200 ? -45.009 30.040 -2.776 1.00 21.10 228 ASN A N 1
ATOM 1524 C CA . ASN A 1 200 ? -45.449 31.229 -2.070 1.00 21.60 228 ASN A CA 1
ATOM 1525 C C . ASN A 1 200 ? -45.292 32.359 -3.051 1.00 16.65 228 ASN A C 1
ATOM 1526 O O . ASN A 1 200 ? -44.318 32.375 -3.802 1.00 19.93 228 ASN A O 1
ATOM 1531 N N . HIS A 1 201 ? -46.246 33.295 -3.068 1.00 18.12 229 HIS A N 1
ATOM 1532 C CA . HIS A 1 201 ? -46.119 34.451 -3.956 1.00 22.80 229 HIS A CA 1
ATOM 1533 C C . HIS A 1 201 ? -46.481 35.766 -3.273 1.00 18.68 229 HIS A C 1
ATOM 1534 O O . HIS A 1 201 ? -47.076 36.642 -3.880 1.00 21.32 229 HIS A O 1
ATOM 1541 N N . GLY A 1 202 ? -46.127 35.884 -1.993 1.00 20.19 230 GLY A N 1
ATOM 1542 C CA . GLY A 1 202 ? -46.324 37.128 -1.276 1.00 18.10 230 GLY A CA 1
ATOM 1543 C C . GLY A 1 202 ? -45.355 38.186 -1.789 1.00 20.56 230 GLY A C 1
ATOM 1544 O O . GLY A 1 202 ? -44.300 37.866 -2.329 1.00 19.77 230 GLY A O 1
ATOM 1545 N N . VAL A 1 203 ? -45.705 39.456 -1.611 1.00 17.56 231 VAL A N 1
ATOM 1546 C CA . VAL A 1 203 ? -44.954 40.529 -2.258 1.00 18.38 231 VAL A CA 1
ATOM 1547 C C . VAL A 1 203 ? -43.505 40.660 -1.815 1.00 20.93 231 VAL A C 1
ATOM 1548 O O . VAL A 1 203 ? -42.683 41.126 -2.591 1.00 21.50 231 VAL A O 1
ATOM 1552 N N . GLY A 1 204 ? -43.200 40.285 -0.572 1.00 20.36 232 GLY A N 1
ATOM 1553 C CA . GLY A 1 204 ? -41.846 40.370 -0.055 1.00 18.17 232 GLY A CA 1
ATOM 1554 C C . GLY A 1 204 ? -41.130 39.027 0.019 1.00 21.95 232 GLY A C 1
ATOM 1555 O O . GLY A 1 204 ? -40.253 38.838 0.862 1.00 22.26 232 GLY A O 1
ATOM 1556 N N . ARG A 1 205 ? -41.507 38.086 -0.846 1.00 20.46 233 ARG A N 1
ATOM 1557 C CA . ARG A 1 205 ? -40.883 36.754 -0.823 1.00 17.45 233 ARG A CA 1
ATOM 1558 C C . ARG A 1 205 ? -39.357 36.865 -0.930 1.00 21.35 233 ARG A C 1
ATOM 1559 O O . ARG A 1 205 ? -38.842 37.602 -1.778 1.00 22.88 233 ARG A O 1
ATOM 1567 N N . VAL A 1 206 ? -38.642 36.155 -0.062 1.00 22.09 234 VAL A N 1
ATOM 1568 C CA . VAL A 1 206 ? -37.172 36.176 -0.104 1.00 21.59 234 VAL A CA 1
ATOM 1569 C C . VAL A 1 206 ? -36.700 34.994 -0.947 1.00 28.40 234 VAL A C 1
ATOM 1570 O O . VAL A 1 206 ? -36.780 33.847 -0.527 1.00 24.48 234 VAL A O 1
ATOM 1574 N N . ASN A 1 207 ? -36.221 35.294 -2.146 1.00 27.46 235 ASN A N 1
ATOM 1575 C CA . ASN A 1 207 ? -35.921 34.280 -3.143 1.00 23.96 235 ASN A CA 1
ATOM 1576 C C . ASN A 1 207 ? -34.594 33.579 -2.890 1.00 23.77 235 ASN A C 1
ATOM 1577 O O . ASN A 1 207 ? -33.767 34.078 -2.125 1.00 24.08 235 ASN A O 1
ATOM 1582 N N . PRO A 1 208 ? -34.394 32.412 -3.524 1.00 25.26 236 PRO A N 1
ATOM 1583 C CA . PRO A 1 208 ? -33.136 31.678 -3.342 1.00 28.65 236 PRO A CA 1
ATOM 1584 C C . PRO A 1 208 ? -31.880 32.459 -3.757 1.00 29.81 236 PRO A C 1
ATOM 1585 O O . PRO A 1 208 ? -30.811 32.196 -3.209 1.00 30.50 236 PRO A O 1
ATOM 1589 N N . ASP A 1 209 ? -32.000 33.383 -4.707 1.00 29.11 237 ASP A N 1
ATOM 1590 C CA . ASP A 1 209 ? -30.857 34.194 -5.150 1.00 28.73 237 ASP A CA 1
ATOM 1591 C C . ASP A 1 209 ? -30.689 35.452 -4.299 1.00 31.54 237 ASP A C 1
ATOM 1592 O O . ASP A 1 209 ? -29.834 36.297 -4.578 1.00 29.94 237 ASP A O 1
ATOM 1597 N N . GLY A 1 210 ? -31.518 35.578 -3.270 1.00 33.34 238 GLY A N 1
ATOM 1598 C CA . GLY A 1 210 ? -31.419 36.696 -2.353 1.00 34.83 238 GLY A CA 1
ATOM 1599 C C . GLY A 1 210 ? -32.203 37.934 -2.756 1.00 31.38 238 GLY A C 1
ATOM 1600 O O . GLY A 1 210 ? -32.342 38.864 -1.959 1.00 31.35 238 GLY A O 1
ATOM 1601 N N . SER A 1 211 ? -32.709 37.971 -3.986 1.00 25.56 239 SER A N 1
ATOM 1602 C CA . SER A 1 211 ? -33.547 39.092 -4.380 1.00 27.63 239 SER A CA 1
ATOM 1603 C C . SER A 1 211 ? -34.866 39.024 -3.618 1.00 29.68 239 SER A C 1
ATOM 1604 O O . SER A 1 211 ? -35.251 37.964 -3.107 1.00 26.76 239 SER A O 1
ATOM 1607 N N . LEU A 1 212 ? -35.545 40.163 -3.536 1.00 24.13 240 LEU A N 1
ATOM 1608 C CA . LEU A 1 212 ? -36.802 40.258 -2.804 1.00 27.75 240 LEU A CA 1
ATOM 1609 C C . LEU A 1 212 ? -37.997 40.494 -3.715 1.00 29.89 240 LEU A C 1
ATOM 1610 O O . LEU A 1 212 ? -37.993 41.401 -4.554 1.00 29.19 240 LEU A O 1
ATOM 1615 N N . GLY A 1 213 ? -39.036 39.691 -3.526 1.00 25.54 241 GLY A N 1
ATOM 1616 C CA . GLY A 1 213 ? -40.306 39.947 -4.181 1.00 26.57 241 GLY A CA 1
ATOM 1617 C C . GLY A 1 213 ? -40.794 38.813 -5.053 1.00 26.99 241 GLY A C 1
ATOM 1618 O O . GLY A 1 213 ? -40.024 37.968 -5.476 1.00 21.90 241 GLY A O 1
ATOM 1619 N N . ALA A 1 214 ? -42.097 38.777 -5.304 1.00 23.27 242 ALA A N 1
ATOM 1620 C CA . ALA A 1 214 ? -42.627 37.869 -6.298 1.00 19.29 242 ALA A CA 1
ATOM 1621 C C . ALA A 1 214 ? -43.215 38.700 -7.425 1.00 22.53 242 ALA A C 1
ATOM 1622 O O . ALA A 1 214 ? -44.198 39.416 -7.227 1.00 25.89 242 ALA A O 1
ATOM 1624 N N . CYS A 1 215 ? -42.646 38.601 -8.617 1.00 18.94 243 CYS A N 1
ATOM 1625 C CA . CYS A 1 215 ? -43.184 39.384 -9.728 1.00 19.59 243 CYS A CA 1
ATOM 1626 C C . CYS A 1 215 ? -44.433 38.791 -10.355 1.00 20.24 243 CYS A C 1
ATOM 1627 O O . CYS A 1 215 ? -44.877 39.266 -11.390 1.00 19.81 243 CYS A O 1
ATOM 1630 N N . THR A 1 216 ? -44.985 37.750 -9.749 1.00 19.84 244 THR A N 1
ATOM 1631 C CA . THR A 1 216 ? -46.215 37.159 -10.257 1.00 18.29 244 THR A CA 1
ATOM 1632 C C . THR A 1 216 ? -47.406 37.527 -9.394 1.00 21.03 244 THR A C 1
ATOM 1633 O O . THR A 1 216 ? -48.537 37.126 -9.672 1.00 22.74 244 THR A O 1
ATOM 1637 N N . ALA A 1 217 ? -47.169 38.259 -8.315 1.00 19.05 245 ALA A N 1
ATOM 1638 C CA . ALA A 1 217 ? -48.299 38.920 -7.697 1.00 24.34 245 ALA A CA 1
ATOM 1639 C C . ALA A 1 217 ? -48.757 39.961 -8.733 1.00 22.03 245 ALA A C 1
ATOM 1640 O O . ALA A 1 217 ? -47.928 40.478 -9.496 1.00 26.39 245 ALA A O 1
ATOM 1642 N N . CYS A 1 218 ? -50.065 40.223 -8.768 1.00 20.42 246 CYS A N 1
ATOM 1643 C CA . CYS A 1 218 ? -50.692 41.232 -9.637 1.00 20.59 246 CYS A CA 1
ATOM 1644 C C . CYS A 1 218 ? -50.857 40.784 -11.084 1.00 18.30 246 CYS A C 1
ATOM 1645 O O . CYS A 1 218 ? -51.965 40.784 -11.620 1.00 18.84 246 CYS A O 1
ATOM 1648 N N . HIS A 1 219 ? -49.754 40.416 -11.723 1.00 16.15 247 HIS A N 1
ATOM 1649 C CA . HIS A 1 219 ? -49.843 39.789 -13.036 1.00 17.88 247 HIS A CA 1
ATOM 1650 C C . HIS A 1 219 ? -49.217 38.393 -12.935 1.00 17.82 247 HIS A C 1
ATOM 1651 O O . HIS A 1 219 ? -47.992 38.232 -13.035 1.00 17.42 247 HIS A O 1
ATOM 1658 N N . PRO A 1 220 ? -50.067 37.377 -12.703 1.00 18.10 248 PRO A N 1
ATOM 1659 C CA . PRO A 1 220 ? -49.575 36.002 -12.509 1.00 14.94 248 PRO A CA 1
ATOM 1660 C C . PRO A 1 220 ? -48.907 35.419 -13.732 1.00 15.33 248 PRO A C 1
ATOM 1661 O O . PRO A 1 220 ? -49.184 35.838 -14.862 1.00 16.83 248 PRO A O 1
ATOM 1665 N N . ARG A 1 221 ? -48.037 34.431 -13.500 1.00 18.56 249 ARG A N 1
ATOM 1666 C CA . ARG A 1 221 ? -47.507 33.622 -14.584 1.00 18.51 249 ARG A CA 1
ATOM 1667 C C . ARG A 1 221 ? -48.638 32.671 -15.001 1.00 18.86 249 ARG A C 1
ATOM 1668 O O . ARG A 1 221 ? -49.580 32.496 -14.244 1.00 20.25 249 ARG A O 1
ATOM 1676 N N . HIS A 1 222 ? -48.605 32.125 -16.217 1.00 18.24 250 HIS A N 1
ATOM 1677 C CA . HIS A 1 222 ? -47.603 32.463 -17.217 1.00 19.28 250 HIS A CA 1
ATOM 1678 C C . HIS A 1 222 ? -48.125 33.425 -18.271 1.00 16.81 250 HIS A C 1
ATOM 1679 O O . HIS A 1 222 ? -47.449 33.680 -19.279 1.00 18.46 250 HIS A O 1
ATOM 1686 N N . SER A 1 223 ? -49.308 33.983 -18.030 1.00 17.19 251 SER A N 1
ATOM 1687 C CA . SER A 1 223 ? -49.877 34.938 -18.968 1.00 19.62 251 SER A CA 1
ATOM 1688 C C . SER A 1 223 ? -49.267 36.327 -18.794 1.00 18.20 251 SER A C 1
ATOM 1689 O O . SER A 1 223 ? -49.192 37.070 -19.760 1.00 21.16 251 SER A O 1
ATOM 1692 N N . PHE A 1 224 ? -48.831 36.653 -17.575 1.00 17.79 252 PHE A N 1
ATOM 1693 C CA . PHE A 1 224 ? -48.189 37.958 -17.269 1.00 16.91 252 PHE A CA 1
ATOM 1694 C C . PHE A 1 224 ? -48.965 39.106 -17.918 1.00 21.67 252 PHE A C 1
ATOM 1695 O O . PHE A 1 224 ? -48.420 39.900 -18.669 1.00 23.89 252 PHE A O 1
ATOM 1703 N N . ASP A 1 225 ? -50.261 39.142 -17.633 1.00 21.19 253 ASP A N 1
ATOM 1704 C CA . ASP A 1 225 ? -51.207 39.964 -18.367 1.00 17.98 253 ASP A CA 1
ATOM 1705 C C . ASP A 1 225 ? -51.478 41.263 -17.618 1.00 18.42 253 ASP A C 1
ATOM 1706 O O . ASP A 1 225 ? -51.939 41.235 -16.478 1.00 20.97 253 ASP A O 1
ATOM 1711 N N . ILE A 1 226 ? -51.190 42.405 -18.237 1.00 23.71 254 ILE A N 1
ATOM 1712 C CA . ILE A 1 226 ? -51.484 43.667 -17.575 1.00 20.83 254 ILE A CA 1
ATOM 1713 C C . ILE A 1 226 ? -52.983 43.897 -17.449 1.00 20.36 254 ILE A C 1
ATOM 1714 O O . ILE A 1 226 ? -53.422 44.687 -16.618 1.00 21.69 254 ILE A O 1
ATOM 1719 N N . GLU A 1 227 ? -53.777 43.182 -18.244 1.00 20.70 255 GLU A N 1
ATOM 1720 C CA . GLU A 1 227 ? -55.223 43.286 -18.080 1.00 22.86 255 GLU A CA 1
ATOM 1721 C C . GLU A 1 227 ? -55.621 42.686 -16.731 1.00 24.90 255 GLU A C 1
ATOM 1722 O O . GLU A 1 227 ? -56.530 43.183 -16.072 1.00 24.57 255 GLU A O 1
ATOM 1728 N N . ILE A 1 228 ? -54.920 41.635 -16.303 1.00 18.47 256 ILE A N 1
ATOM 1729 C CA . ILE A 1 228 ? -55.135 41.123 -14.957 1.00 17.50 256 ILE A CA 1
ATOM 1730 C C . ILE A 1 228 ? -54.578 42.061 -13.880 1.00 19.67 256 ILE A C 1
ATOM 1731 O O . ILE A 1 228 ? -55.230 42.304 -12.858 1.00 20.06 256 ILE A O 1
ATOM 1736 N N . ALA A 1 229 ? -53.391 42.624 -14.123 1.00 17.45 257 ALA A N 1
ATOM 1737 C CA . ALA A 1 229 ? -52.757 43.512 -13.154 1.00 19.27 257 ALA A CA 1
ATOM 1738 C C . ALA A 1 229 ? -53.624 44.746 -12.917 1.00 20.80 257 ALA A C 1
ATOM 1739 O O . ALA A 1 229 ? -53.621 45.314 -11.828 1.00 19.40 257 ALA A O 1
ATOM 1741 N N . ARG A 1 230 ? -54.363 45.157 -13.937 1.00 17.68 258 ARG A N 1
ATOM 1742 C CA . ARG A 1 230 ? -55.226 46.325 -13.805 1.00 19.24 258 ARG A CA 1
ATOM 1743 C C . ARG A 1 230 ? -56.649 46.031 -13.360 1.00 19.83 258 ARG A C 1
ATOM 1744 O O . ARG A 1 230 ? -57.487 46.932 -13.343 1.00 20.48 258 ARG A O 1
ATOM 1752 N N . SER A 1 231 ? -56.925 44.776 -13.034 1.00 19.39 259 SER A N 1
ATOM 1753 C CA . SER A 1 231 ? -58.255 44.394 -12.557 1.00 19.47 259 SER A CA 1
ATOM 1754 C C . SER A 1 231 ? -58.288 44.593 -11.046 1.00 18.92 259 SER A C 1
ATOM 1755 O O . SER A 1 231 ? -57.249 44.609 -10.401 1.00 20.04 259 SER A O 1
ATOM 1758 N N . PRO A 1 232 ? -59.478 44.702 -10.465 1.00 20.35 260 PRO A N 1
ATOM 1759 C CA . PRO A 1 232 ? -59.534 44.753 -8.996 1.00 18.69 260 PRO A CA 1
ATOM 1760 C C . PRO A 1 232 ? -59.309 43.382 -8.360 1.00 19.15 260 PRO A C 1
ATOM 1761 O O . PRO A 1 232 ? -58.870 43.292 -7.214 1.00 21.24 260 PRO A O 1
ATOM 1765 N N . TYR A 1 233 ? -59.621 42.327 -9.102 1.00 19.82 261 TYR A N 1
ATOM 1766 C CA . TYR A 1 233 ? -59.610 40.973 -8.561 1.00 21.12 261 TYR A CA 1
ATOM 1767 C C . TYR A 1 233 ? -58.225 40.590 -8.100 1.00 19.17 261 TYR A C 1
ATOM 1768 O O . TYR A 1 233 ? -58.048 39.969 -7.060 1.00 22.39 261 TYR A O 1
ATOM 1777 N N . THR A 1 234 ? -57.236 41.014 -8.866 1.00 19.77 262 THR A N 1
ATOM 1778 C CA . THR A 1 234 ? -55.881 40.607 -8.567 1.00 21.56 262 THR A CA 1
ATOM 1779 C C . THR A 1 234 ? -55.356 41.183 -7.234 1.00 17.44 262 THR A C 1
ATOM 1780 O O . THR A 1 234 ? -54.682 40.489 -6.485 1.00 21.01 262 THR A O 1
ATOM 1784 N N . CYS A 1 235 ? -55.691 42.436 -6.930 1.00 17.07 263 CYS A N 1
ATOM 1785 C CA . CYS A 1 235 ? -55.283 43.042 -5.663 1.00 19.90 263 CYS A CA 1
ATOM 1786 C C . CYS A 1 235 ? -56.097 42.486 -4.523 1.00 17.11 263 CYS A C 1
ATOM 1787 O O . CYS A 1 235 ? -55.659 42.485 -3.368 1.00 18.62 263 CYS A O 1
ATOM 1790 N N . GLY A 1 236 ? -57.311 42.045 -4.849 1.00 20.47 264 GLY A N 1
ATOM 1791 C CA . GLY A 1 236 ? -58.183 41.373 -3.903 1.00 26.91 264 GLY A CA 1
ATOM 1792 C C . GLY A 1 236 ? -57.670 40.030 -3.401 1.00 28.11 264 GLY A C 1
ATOM 1793 O O . GLY A 1 236 ? -58.285 39.440 -2.514 1.00 27.60 264 GLY A O 1
ATOM 1794 N N . GLN A 1 237 ? -56.557 39.536 -3.954 1.00 19.58 265 GLN A N 1
ATOM 1795 C CA . GLN A 1 237 ? -55.915 38.357 -3.383 1.00 17.76 265 GLN A CA 1
ATOM 1796 C C . GLN A 1 237 ? -55.534 38.687 -1.945 1.00 24.66 265 GLN A C 1
ATOM 1797 O O . GLN A 1 237 ? -55.626 37.844 -1.061 1.00 22.43 265 GLN A O 1
ATOM 1803 N N . CYS A 1 238 ? -55.101 39.930 -1.718 1.00 23.75 266 CYS A N 1
ATOM 1804 C CA . CYS A 1 238 ? -54.484 40.290 -0.440 1.00 18.44 266 CYS A CA 1
ATOM 1805 C C . CYS A 1 238 ? -55.061 41.530 0.217 1.00 23.34 266 CYS A C 1
ATOM 1806 O O . CYS A 1 238 ? -54.820 41.780 1.399 1.00 25.24 266 CYS A O 1
ATOM 1809 N N . HIS A 1 239 ? -55.797 42.332 -0.539 1.00 19.20 267 HIS A N 1
ATOM 1810 C CA . HIS A 1 239 ? -56.327 43.560 0.055 1.00 15.97 267 HIS A CA 1
ATOM 1811 C C . HIS A 1 239 ? -57.813 43.428 0.376 1.00 18.62 267 HIS A C 1
ATOM 1812 O O . HIS A 1 239 ? -58.651 44.039 -0.290 1.00 21.84 267 HIS A O 1
ATOM 1819 N N . LEU A 1 240 ? -58.105 42.664 1.431 1.00 20.49 268 LEU A N 1
ATOM 1820 C CA . LEU A 1 240 ? -59.458 42.348 1.842 1.00 21.11 268 LEU A CA 1
ATOM 1821 C C . LEU A 1 240 ? -59.766 42.701 3.286 1.00 20.88 268 LEU A C 1
ATOM 1822 O O . LEU A 1 240 ? -58.883 42.833 4.131 1.00 22.83 268 LEU A O 1
ATOM 1827 N N . ASP A 1 241 ? -61.064 42.805 3.542 1.00 21.15 269 ASP A N 1
ATOM 1828 C CA . ASP A 1 241 ? -61.649 42.860 4.870 1.00 21.88 269 ASP A CA 1
ATOM 1829 C C . ASP A 1 241 ? -61.123 41.720 5.748 1.00 24.50 269 ASP A C 1
ATOM 1830 O O . ASP A 1 241 ? -60.913 40.607 5.263 1.00 22.54 269 ASP A O 1
ATOM 1835 N N . PRO A 1 242 ? -60.948 41.961 7.059 1.00 22.50 270 PRO A N 1
ATOM 1836 C CA . PRO A 1 242 ? -61.237 43.160 7.864 1.00 21.68 270 PRO A CA 1
ATOM 1837 C C . PRO A 1 242 ? -60.096 44.154 8.007 1.00 25.85 270 PRO A C 1
ATOM 1838 O O . PRO A 1 242 ? -60.361 45.296 8.390 1.00 25.63 270 PRO A O 1
ATOM 1842 N N . ASP A 1 243 ? -58.863 43.724 7.738 1.00 22.14 271 ASP A N 1
ATOM 1843 C CA . ASP A 1 243 ? -57.687 44.544 8.049 1.00 22.66 271 ASP A CA 1
ATOM 1844 C C . ASP A 1 243 ? -57.314 45.539 6.967 1.00 20.76 271 ASP A C 1
ATOM 1845 O O . ASP A 1 243 ? -56.839 46.652 7.249 1.00 21.60 271 ASP A O 1
ATOM 1850 N N . VAL A 1 244 ? -57.510 45.150 5.715 1.00 20.29 272 VAL A N 1
ATOM 1851 C CA . VAL A 1 244 ? -57.019 45.972 4.615 1.00 16.35 272 VAL A CA 1
ATOM 1852 C C . VAL A 1 244 ? -58.037 45.988 3.471 1.00 22.49 272 VAL A C 1
ATOM 1853 O O . VAL A 1 244 ? -57.705 45.659 2.339 1.00 20.62 272 VAL A O 1
ATOM 1857 N N . PRO A 1 245 ? -59.278 46.436 3.757 1.00 22.57 273 PRO A N 1
ATOM 1858 C CA . PRO A 1 245 ? -60.430 46.151 2.890 1.00 22.61 273 PRO A CA 1
ATOM 1859 C C . PRO A 1 245 ? -60.503 47.003 1.630 1.00 23.34 273 PRO A C 1
ATOM 1860 O O . PRO A 1 245 ? -61.594 47.472 1.293 1.00 20.23 273 PRO A O 1
ATOM 1864 N N . ALA A 1 246 ? -59.382 47.237 0.958 1.00 21.43 274 ALA A N 1
ATOM 1865 C CA . ALA A 1 246 ? -59.430 48.072 -0.235 1.00 20.15 274 ALA A CA 1
ATOM 1866 C C . ALA A 1 246 ? -60.307 47.461 -1.348 1.00 24.76 274 ALA A C 1
ATOM 1867 O O . ALA A 1 246 ? -61.095 48.175 -1.982 1.00 21.09 274 ALA A O 1
ATOM 1869 N N . PHE A 1 247 ? -60.245 46.142 -1.534 1.00 20.32 275 PHE A N 1
ATOM 1870 C CA . PHE A 1 247 ? -61.086 45.510 -2.542 1.00 16.19 275 PHE A CA 1
ATOM 1871 C C . PHE A 1 247 ? -62.568 45.685 -2.239 1.00 17.83 275 PHE A C 1
ATOM 1872 O O . PHE A 1 247 ? -63.369 45.950 -3.135 1.00 21.49 275 PHE A O 1
ATOM 1880 N N . ASN A 1 248 ? -62.929 45.534 -0.970 1.00 19.01 276 ASN A N 1
ATOM 1881 C CA . ASN A 1 248 ? -64.334 45.534 -0.574 1.00 19.11 276 ASN A CA 1
ATOM 1882 C C . ASN A 1 248 ? -64.905 46.929 -0.673 1.00 20.30 276 ASN A C 1
ATOM 1883 O O . ASN A 1 248 ? -66.027 47.126 -1.125 1.00 19.68 276 ASN A O 1
ATOM 1888 N N . VAL A 1 249 ? -64.099 47.895 -0.253 1.00 17.76 277 VAL A N 1
ATOM 1889 C CA . VAL A 1 249 ? -64.462 49.307 -0.361 1.00 17.98 277 VAL A CA 1
ATOM 1890 C C . VAL A 1 249 ? -64.666 49.680 -1.824 1.00 18.52 277 VAL A C 1
ATOM 1891 O O . VAL A 1 249 ? -65.668 50.299 -2.190 1.00 19.42 277 VAL A O 1
ATOM 1895 N N . TRP A 1 250 ? -63.707 49.323 -2.667 1.00 19.69 278 TRP A N 1
ATOM 1896 C CA . TRP A 1 250 ? -63.814 49.649 -4.089 1.00 21.34 278 TRP A CA 1
ATOM 1897 C C . TRP A 1 250 ? -65.027 49.000 -4.748 1.00 17.66 278 TRP A C 1
ATOM 1898 O O . TRP A 1 250 ? -65.703 49.623 -5.552 1.00 20.13 278 TRP A O 1
ATOM 1909 N N . LYS A 1 251 ? -65.266 47.725 -4.443 1.00 17.06 279 LYS A N 1
ATOM 1910 C CA . LYS A 1 251 ? -66.418 47.021 -4.990 1.00 19.49 279 LYS A CA 1
ATOM 1911 C C . LYS A 1 251 ? -67.742 47.733 -4.690 1.00 28.07 279 LYS A C 1
ATOM 1912 O O . LYS A 1 251 ? -68.630 47.776 -5.546 1.00 28.65 279 LYS A O 1
ATOM 1914 N N . GLU A 1 252 ? -67.886 48.283 -3.484 1.00 25.21 280 GLU A N 1
ATOM 1915 C CA . GLU A 1 252 ? -69.132 48.982 -3.146 1.00 24.60 280 GLU A CA 1
ATOM 1916 C C . GLU A 1 252 ? -69.161 50.417 -3.673 1.00 23.82 280 GLU A C 1
ATOM 1917 O O . GLU A 1 252 ? -70.225 51.008 -3.800 1.00 25.62 280 GLU A O 1
ATOM 1923 N N . SER A 1 253 ? -67.998 50.971 -3.996 1.00 19.25 281 SER A N 1
ATOM 1924 C CA . SER A 1 253 ? -67.915 52.330 -4.519 1.00 20.28 281 SER A CA 1
ATOM 1925 C C . SER A 1 253 ? -68.518 52.433 -5.908 1.00 20.77 281 SER A C 1
ATOM 1926 O O . SER A 1 253 ? -68.587 51.450 -6.633 1.00 20.60 281 SER A O 1
ATOM 1929 N N . LYS A 1 254 ? -68.961 53.630 -6.283 1.00 17.19 282 LYS A N 1
ATOM 1930 C CA . LYS A 1 254 ? -69.509 53.810 -7.621 1.00 18.87 282 LYS A CA 1
ATOM 1931 C C . LYS A 1 254 ? -68.484 53.511 -8.711 1.00 17.36 282 LYS A C 1
ATOM 1932 O O . LYS A 1 254 ? -68.849 53.004 -9.774 1.00 19.42 282 LYS A O 1
ATOM 1938 N N . HIS A 1 255 ? -67.207 53.816 -8.469 1.00 16.91 283 HIS A N 1
ATOM 1939 C CA . HIS A 1 255 ? -66.166 53.453 -9.421 1.00 16.41 283 HIS A CA 1
ATOM 1940 C C . HIS A 1 255 ? -66.248 51.956 -9.718 1.00 18.46 283 HIS A C 1
ATOM 1941 O O . HIS A 1 255 ? -66.203 51.536 -10.873 1.00 17.64 283 HIS A O 1
ATOM 1948 N N . GLY A 1 256 ? -66.363 51.172 -8.659 1.00 17.20 284 GLY A N 1
ATOM 1949 C CA . GLY A 1 256 ? -66.458 49.713 -8.788 1.00 17.28 284 GLY A CA 1
ATOM 1950 C C . GLY A 1 256 ? -67.724 49.226 -9.484 1.00 19.74 284 GLY A C 1
ATOM 1951 O O . GLY A 1 256 ? -67.655 48.374 -10.383 1.00 20.86 284 GLY A O 1
ATOM 1952 N N . ASN A 1 257 ? -68.883 49.774 -9.088 1.00 20.73 285 ASN A N 1
ATOM 1953 C CA . ASN A 1 257 ? -70.153 49.384 -9.691 1.00 20.98 285 ASN A CA 1
ATOM 1954 C C . ASN A 1 257 ? -70.080 49.575 -11.195 1.00 24.55 285 ASN A C 1
ATOM 1955 O O . ASN A 1 257 ? -70.466 48.700 -11.961 1.00 21.23 285 ASN A O 1
ATOM 1960 N N . ILE A 1 258 ? -69.607 50.752 -11.612 1.00 19.79 286 ILE A N 1
ATOM 1961 C CA . ILE A 1 258 ? -69.533 51.086 -13.030 1.00 17.75 286 ILE A CA 1
ATOM 1962 C C . ILE A 1 258 ? -68.524 50.189 -13.771 1.00 20.67 286 ILE A C 1
ATOM 1963 O O . ILE A 1 258 ? -68.784 49.735 -14.891 1.00 23.18 286 ILE A O 1
ATOM 1968 N N . TRP A 1 259 ? -67.380 49.943 -13.147 1.00 19.99 287 TRP A N 1
ATOM 1969 C CA . TRP A 1 259 ? -66.357 49.125 -13.782 1.00 17.87 287 TRP A CA 1
ATOM 1970 C C . TRP A 1 259 ? -66.904 47.720 -14.058 1.00 19.72 287 TRP A C 1
ATOM 1971 O O . TRP A 1 259 ? -66.758 47.202 -15.168 1.00 19.61 287 TRP A O 1
ATOM 1982 N N . PHE A 1 260 ? -67.570 47.129 -13.069 1.00 19.04 288 PHE A N 1
ATOM 1983 C CA . PHE A 1 260 ? -68.139 45.780 -13.258 1.00 20.05 288 PHE A CA 1
ATOM 1984 C C . PHE A 1 260 ? -69.035 45.692 -14.497 1.00 23.45 288 PHE A C 1
ATOM 1985 O O . PHE A 1 260 ? -68.969 44.704 -15.243 1.00 25.00 288 PHE A O 1
ATOM 1993 N N . MET A 1 261 ? -69.862 46.719 -14.727 1.00 18.66 289 MET A N 1
ATOM 1994 C CA . MET A 1 261 ? -70.785 46.685 -15.855 1.00 18.09 289 MET A CA 1
ATOM 1995 C C . MET A 1 261 ? -70.239 47.204 -17.186 1.00 22.61 289 MET A C 1
ATOM 1996 O O . MET A 1 261 ? -70.731 46.804 -18.246 1.00 24.02 289 MET A O 1
ATOM 2001 N N . HIS A 1 262 ? -69.255 48.103 -17.150 1.00 20.57 290 HIS A N 1
ATOM 2002 C CA . HIS A 1 262 ? -68.758 48.732 -18.381 1.00 19.75 290 HIS A CA 1
ATOM 2003 C C . HIS A 1 262 ? -67.381 48.258 -18.872 1.00 22.45 290 HIS A C 1
ATOM 2004 O O . HIS A 1 262 ? -67.008 48.550 -20.005 1.00 21.62 290 HIS A O 1
ATOM 2011 N N . HIS A 1 263 ? -66.640 47.498 -18.071 1.00 22.36 291 HIS A N 1
ATOM 2012 C CA . HIS A 1 263 ? -65.247 47.198 -18.455 1.00 24.36 291 HIS A CA 1
ATOM 2013 C C . HIS A 1 263 ? -65.125 46.328 -19.710 1.00 23.08 291 HIS A C 1
ATOM 2014 O O . HIS A 1 263 ? -64.073 46.276 -20.329 1.00 21.55 291 HIS A O 1
ATOM 2021 N N . LYS A 1 264 ? -66.215 45.665 -20.090 1.00 21.80 292 LYS A N 1
ATOM 2022 C CA . LYS A 1 264 ? -66.237 44.900 -21.324 1.00 24.61 292 LYS A CA 1
ATOM 2023 C C . LYS A 1 264 ? -66.048 45.794 -22.547 1.00 23.99 292 LYS A C 1
ATOM 2024 O O . LYS A 1 264 ? -65.686 45.315 -23.627 1.00 29.19 292 LYS A O 1
ATOM 2030 N N . LYS A 1 265 ? -66.276 47.096 -22.388 1.00 24.40 293 LYS A N 1
ATOM 2031 C CA . LYS A 1 265 ? -66.075 48.020 -23.499 1.00 28.65 293 LYS A CA 1
ATOM 2032 C C . LYS A 1 265 ? -64.841 48.905 -23.288 1.00 26.72 293 LYS A C 1
ATOM 2033 O O . LYS A 1 265 ? -64.587 49.818 -24.066 1.00 30.29 293 LYS A O 1
ATOM 2039 N N . TYR A 1 266 ? -64.075 48.621 -22.239 1.00 22.68 294 TYR A N 1
ATOM 2040 C CA . TYR A 1 266 ? -62.812 49.324 -22.002 1.00 21.21 294 TYR A CA 1
ATOM 2041 C C . TYR A 1 266 ? -61.662 48.657 -22.743 1.00 23.65 294 TYR A C 1
ATOM 2042 O O . TYR A 1 266 ? -61.689 47.445 -23.017 1.00 24.67 294 TYR A O 1
ATOM 2051 N N . ASN A 1 267 ? -60.630 49.435 -23.049 1.00 20.35 295 ASN A N 1
ATOM 2052 C CA . ASN A 1 267 ? -59.414 48.827 -23.558 1.00 21.43 295 ASN A CA 1
ATOM 2053 C C . ASN A 1 267 ? -58.578 48.662 -22.331 1.00 28.81 295 ASN A C 1
ATOM 2054 O O . ASN A 1 267 ? -58.095 49.652 -21.877 1.00 25.51 295 ASN A O 1
ATOM 2059 N N . MET A 1 268 ? -58.457 47.441 -21.808 1.00 23.47 296 MET A N 1
ATOM 2060 C CA . MET A 1 268 ? -57.677 47.121 -20.628 1.00 21.60 296 MET A CA 1
ATOM 2061 C C . MET A 1 268 ? -56.185 46.820 -20.910 1.00 24.39 296 MET A C 1
ATOM 2062 O O . MET A 1 268 ? -55.403 46.691 -19.971 1.00 24.83 296 MET A O 1
ATOM 2067 N N . LYS A 1 269 ? -55.788 46.792 -22.189 1.00 22.57 297 LYS A N 1
ATOM 2068 C CA . LYS A 1 269 ? -54.448 46.350 -22.645 1.00 21.04 297 LYS A CA 1
ATOM 2069 C C . LYS A 1 269 ? -53.460 47.407 -23.190 1.00 25.72 297 LYS A C 1
ATOM 2070 O O . LYS A 1 269 ? -52.264 47.113 -23.345 1.00 27.36 297 LYS A O 1
ATOM 2076 N N . ALA A 1 270 ? -53.933 48.607 -23.519 1.00 22.85 298 ALA A N 1
ATOM 2077 C CA . ALA A 1 270 ? -53.029 49.646 -24.052 1.00 21.27 298 ALA A CA 1
ATOM 2078 C C . ALA A 1 270 ? -51.895 49.965 -23.061 1.00 24.57 298 ALA A C 1
ATOM 2079 O O . ALA A 1 270 ? -52.140 50.274 -21.893 1.00 22.90 298 ALA A O 1
ATOM 2081 N N . PRO A 1 271 ? -50.638 49.855 -23.485 1.00 27.05 299 PRO A N 1
ATOM 2082 C CA . PRO A 1 271 ? -49.627 50.118 -22.449 1.00 27.79 299 PRO A CA 1
ATOM 2083 C C . PRO A 1 271 ? -49.633 51.537 -21.845 1.00 30.36 299 PRO A C 1
ATOM 2084 O O . PRO A 1 271 ? -49.407 51.705 -20.641 1.00 28.65 299 PRO A O 1
ATOM 2088 N N . ALA A 1 272 ? -49.888 52.552 -22.656 1.00 24.54 300 ALA A N 1
ATOM 2089 C CA . ALA A 1 272 ? -50.086 53.888 -22.098 1.00 25.39 300 ALA A CA 1
ATOM 2090 C C . ALA A 1 272 ? -51.593 54.096 -21.907 1.00 23.49 300 ALA A C 1
ATOM 2091 O O . ALA A 1 272 ? -52.320 54.262 -22.882 1.00 25.90 300 ALA A O 1
ATOM 2093 N N . TRP A 1 273 ? -52.035 54.047 -20.646 1.00 25.66 301 TRP A N 1
ATOM 2094 C CA . TRP A 1 273 ? -53.474 53.981 -20.282 1.00 24.47 301 TRP A CA 1
ATOM 2095 C C . TRP A 1 273 ? -54.097 55.337 -20.468 1.00 28.82 301 TRP A C 1
ATOM 2096 O O . TRP A 1 273 ? -53.548 56.314 -19.998 1.00 28.63 301 TRP A O 1
ATOM 2107 N N . LYS A 1 274 ? -55.204 55.404 -21.198 1.00 22.44 302 LYS A N 1
ATOM 2108 C CA . LYS A 1 274 ? -55.798 56.715 -21.483 1.00 19.61 302 LYS A CA 1
ATOM 2109 C C . LYS A 1 274 ? -57.169 56.867 -20.851 1.00 20.09 302 LYS A C 1
ATOM 2110 O O . LYS A 1 274 ? -58.126 56.240 -21.307 1.00 23.38 302 LYS A O 1
ATOM 2116 N N . PRO A 1 275 ? -57.278 57.712 -19.803 1.00 22.94 303 PRO A N 1
ATOM 2117 C CA . PRO A 1 275 ? -58.591 57.970 -19.186 1.00 20.31 303 PRO A CA 1
ATOM 2118 C C . PRO A 1 275 ? -59.585 58.428 -20.238 1.00 24.93 303 PRO A C 1
ATOM 2119 O O . PRO A 1 275 ? -59.232 59.203 -21.119 1.00 22.62 303 PRO A O 1
ATOM 2123 N N . GLY A 1 276 ? -60.818 57.938 -20.165 1.00 22.97 304 GLY A N 1
ATOM 2124 C CA . GLY A 1 276 ? -61.824 58.347 -21.125 1.00 21.81 304 GLY A CA 1
ATOM 2125 C C . GLY A 1 276 ? -61.767 57.485 -22.371 1.00 25.05 304 GLY A C 1
ATOM 2126 O O . GLY A 1 276 ? -62.698 56.728 -22.657 1.00 24.49 304 GLY A O 1
ATOM 2127 N N . ALA A 1 277 ? -60.661 57.572 -23.096 1.00 22.95 305 ALA A N 1
ATOM 2128 C CA . ALA A 1 277 ? -60.503 56.842 -24.347 1.00 20.47 305 ALA A CA 1
ATOM 2129 C C . ALA A 1 277 ? -60.497 55.327 -24.092 1.00 24.78 305 ALA A C 1
ATOM 2130 O O . ALA A 1 277 ? -61.109 54.569 -24.853 1.00 24.96 305 ALA A O 1
ATOM 2132 N N . ASP A 1 278 ? -59.822 54.912 -23.016 1.00 21.36 306 ASP A N 1
ATOM 2133 C CA . ASP A 1 278 ? -59.621 53.482 -22.693 1.00 20.75 306 ASP A CA 1
ATOM 2134 C C . ASP A 1 278 ? -60.514 52.991 -21.558 1.00 21.91 306 ASP A C 1
ATOM 2135 O O . ASP A 1 278 ? -60.767 51.796 -21.445 1.00 23.96 306 ASP A O 1
ATOM 2140 N N . PHE A 1 279 ? -60.971 53.898 -20.702 1.00 21.77 307 PHE A N 1
ATOM 2141 C CA . PHE A 1 279 ? -61.781 53.508 -19.545 1.00 19.43 307 PHE A CA 1
ATOM 2142 C C . PHE A 1 279 ? -62.468 54.724 -18.927 1.00 22.57 307 PHE A C 1
ATOM 2143 O O . PHE A 1 279 ? -61.955 55.835 -19.030 1.00 20.53 307 PHE A O 1
ATOM 2151 N N . THR A 1 280 ? -63.624 54.519 -18.297 1.00 20.33 308 THR A N 1
ATOM 2152 C CA . THR A 1 280 ? -64.381 55.619 -17.698 1.00 19.07 308 THR A CA 1
ATOM 2153 C C . THR A 1 280 ? -64.586 55.425 -16.194 1.00 23.85 308 THR A C 1
ATOM 2154 O O . THR A 1 280 ? -65.241 56.234 -15.550 1.00 24.95 308 THR A O 1
ATOM 2158 N N . ALA A 1 281 ? -64.027 54.348 -15.646 1.00 19.33 309 ALA A N 1
ATOM 2159 C CA . ALA A 1 281 ? -64.052 54.115 -14.196 1.00 20.45 309 ALA A CA 1
ATOM 2160 C C . ALA A 1 281 ? -62.697 53.547 -13.804 1.00 20.67 309 ALA A C 1
ATOM 2161 O O . ALA A 1 281 ? -62.186 52.666 -14.481 1.00 20.00 309 ALA A O 1
ATOM 2163 N N . PRO A 1 282 ? -62.127 54.037 -12.692 1.00 22.79 310 PRO A N 1
ATOM 2164 C CA . PRO A 1 282 ? -60.769 53.664 -12.262 1.00 20.26 310 PRO A CA 1
ATOM 2165 C C . PRO A 1 282 ? -60.721 52.363 -11.454 1.00 19.22 310 PRO A C 1
ATOM 2166 O O . PRO A 1 282 ? -61.627 52.093 -10.657 1.00 20.05 310 PRO A O 1
ATOM 2170 N N . THR A 1 283 ? -59.682 51.563 -11.677 1.00 20.44 311 THR A N 1
ATOM 2171 C CA . THR A 1 283 ? -59.380 50.426 -10.823 1.00 20.28 311 THR A CA 1
ATOM 2172 C C . THR A 1 283 ? -58.202 50.751 -9.916 1.00 19.77 311 THR A C 1
ATOM 2173 O O . THR A 1 283 ? -57.645 51.854 -9.974 1.00 18.54 311 THR A O 1
ATOM 2177 N N . CYS A 1 284 ? -57.804 49.774 -9.105 1.00 19.69 312 CYS A N 1
ATOM 2178 C CA . CYS A 1 284 ? -56.662 49.951 -8.205 1.00 18.98 312 CYS A CA 1
ATOM 2179 C C . CYS A 1 284 ? -55.454 50.490 -8.949 1.00 20.54 312 CYS A C 1
ATOM 2180 O O . CYS A 1 284 ? -54.844 51.466 -8.521 1.00 19.62 312 CYS A O 1
ATOM 2183 N N . ALA A 1 285 ? -55.105 49.857 -10.063 1.00 19.39 313 ALA A N 1
ATOM 2184 C CA . ALA A 1 285 ? -53.911 50.273 -10.816 1.00 18.63 313 ALA A CA 1
ATOM 2185 C C . ALA A 1 285 ? -54.024 51.718 -11.306 1.00 18.57 313 ALA A C 1
ATOM 2186 O O . ALA A 1 285 ? -53.042 52.457 -11.294 1.00 18.94 313 ALA A O 1
ATOM 2188 N N . THR A 1 286 ? -55.221 52.119 -11.735 1.00 18.99 314 THR A N 1
ATOM 2189 C CA . THR A 1 286 ? -55.432 53.479 -12.252 1.00 16.63 314 THR A CA 1
ATOM 2190 C C . THR A 1 286 ? -54.915 54.524 -11.286 1.00 23.74 314 THR A C 1
ATOM 2191 O O . THR A 1 286 ? -54.185 55.445 -11.669 1.00 21.37 314 THR A O 1
ATOM 2195 N N . CYS A 1 287 ? -55.241 54.354 -10.012 1.00 19.46 315 CYS A N 1
ATOM 2196 C CA . CYS A 1 287 ? -54.894 55.378 -9.044 1.00 21.31 315 CYS A CA 1
ATOM 2197 C C . CYS A 1 287 ? -53.559 55.137 -8.361 1.00 17.75 315 CYS A C 1
ATOM 2198 O O . CYS A 1 287 ? -52.968 56.068 -7.823 1.00 20.86 315 CYS A O 1
ATOM 2201 N N . HIS A 1 288 ? -53.090 53.893 -8.396 1.00 19.05 316 HIS A N 1
ATOM 2202 C CA . HIS A 1 288 ? -51.922 53.503 -7.610 1.00 21.20 316 HIS A CA 1
ATOM 2203 C C . HIS A 1 288 ? -50.633 53.215 -8.341 1.00 19.68 316 HIS A C 1
ATOM 2204 O O . HIS A 1 288 ? -49.575 53.289 -7.723 1.00 20.77 316 HIS A O 1
ATOM 2211 N N . MET A 1 289 ? -50.701 52.905 -9.636 1.00 18.30 317 MET A N 1
ATOM 2212 C CA . MET A 1 289 ? -49.526 52.366 -10.323 1.00 17.86 317 MET A CA 1
ATOM 2213 C C . MET A 1 289 ? -49.381 52.756 -11.784 1.00 20.77 317 MET A C 1
ATOM 2214 O O . MET A 1 289 ? -48.266 52.896 -12.283 1.00 19.84 317 MET A O 1
ATOM 2219 N N . SER A 1 290 ? -50.497 52.923 -12.475 1.00 18.94 318 SER A N 1
ATOM 2220 C CA . SER A 1 290 ? -50.479 52.952 -13.946 1.00 19.75 318 SER A CA 1
ATOM 2221 C C .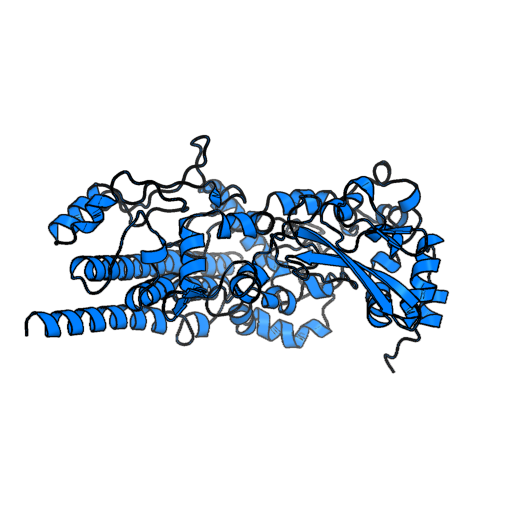 SER A 1 290 ? -49.833 54.190 -14.570 1.00 21.59 318 SER A C 1
ATOM 2222 O O . SER A 1 290 ? -49.904 55.276 -14.018 1.00 24.87 318 SER A O 1
ATOM 2225 N N . LEU A 1 291 ? -49.252 54.012 -15.753 1.00 21.14 319 LEU A N 1
ATOM 2226 C CA . LEU A 1 291 ? -48.960 55.134 -16.637 1.00 19.89 319 LEU A CA 1
ATOM 2227 C C . LEU A 1 291 ? -50.290 55.631 -17.202 1.00 21.74 319 LEU A C 1
ATOM 2228 O O . LEU A 1 291 ? -51.044 54.862 -17.797 1.00 22.26 319 LEU A O 1
ATOM 2233 N N . LEU A 1 292 ? -50.589 56.905 -16.990 1.00 19.83 320 LEU A N 1
ATOM 2234 C CA . LEU A 1 292 ? -51.827 57.505 -17.494 1.00 22.23 320 LEU A CA 1
ATOM 2235 C C . LEU A 1 292 ? -51.485 58.668 -18.416 1.00 21.18 320 LEU A C 1
ATOM 2236 O O . LEU A 1 292 ? -50.685 59.536 -18.059 1.00 23.10 320 LEU A O 1
ATOM 2241 N N . VAL A 1 293 ? -52.066 58.665 -19.613 1.00 21.67 321 VAL A N 1
ATOM 2242 C CA . VAL A 1 293 ? -51.773 59.687 -20.616 1.00 23.09 321 VAL A CA 1
ATOM 2243 C C . VAL A 1 293 ? -53.070 60.316 -21.133 1.00 19.25 321 VAL A C 1
ATOM 2244 O O . VAL A 1 293 ? -54.057 59.608 -21.399 1.00 20.72 321 VAL A O 1
ATOM 2248 N N . ASN A 1 294 ? -53.080 61.643 -21.268 1.00 20.90 322 ASN A N 1
ATOM 2249 C CA . ASN A 1 294 ? -54.261 62.323 -21.795 1.00 22.65 322 ASN A CA 1
ATOM 2250 C C . ASN A 1 294 ? -54.466 61.969 -23.273 1.00 27.17 322 ASN A C 1
ATOM 2251 O O . ASN A 1 294 ? -53.555 62.131 -24.082 1.00 24.86 322 ASN A O 1
ATOM 2256 N N . PRO A 1 295 ? -55.670 61.475 -23.627 1.00 25.54 323 PRO A N 1
ATOM 2257 C CA . PRO A 1 295 ? -55.907 60.946 -24.979 1.00 23.87 323 PRO A CA 1
ATOM 2258 C C . PRO A 1 295 ? -55.898 61.999 -26.068 1.00 26.46 323 PRO A C 1
ATOM 2259 O O . PRO A 1 295 ? -55.698 61.673 -27.243 1.00 30.29 323 PRO A O 1
ATOM 2263 N N . VAL A 1 296 ? -56.108 63.251 -25.681 1.00 25.46 324 VAL A N 1
ATOM 2264 C CA . VAL A 1 296 ? -56.175 64.347 -26.631 1.00 27.91 324 VAL A CA 1
ATOM 2265 C C . VAL A 1 296 ? -54.884 65.168 -26.684 1.00 31.30 324 VAL A C 1
ATOM 2266 O O . VAL A 1 296 ? -54.418 65.542 -27.767 1.00 32.82 324 VAL A O 1
ATOM 2270 N N . THR A 1 297 ? -54.303 65.445 -25.522 1.00 26.32 325 THR A N 1
ATOM 2271 C CA . THR A 1 297 ? -53.114 66.300 -25.466 1.00 26.93 325 THR A CA 1
ATOM 2272 C C . THR A 1 297 ? -51.803 65.521 -25.461 1.00 33.56 325 THR A C 1
ATOM 2273 O O . THR A 1 297 ? -50.754 66.069 -25.800 1.00 32.75 325 THR A O 1
ATOM 2277 N N . GLY A 1 298 ? -51.848 64.251 -25.071 1.00 31.98 326 GLY A N 1
ATOM 2278 C CA . GLY A 1 298 ? -50.626 63.466 -24.993 1.00 32.48 326 GLY A CA 1
ATOM 2279 C C . GLY A 1 298 ? -49.861 63.702 -23.702 1.00 31.57 326 GLY A C 1
ATOM 2280 O O . GLY A 1 298 ? -48.848 63.062 -23.453 1.00 34.70 326 GLY A O 1
ATOM 2281 N N . GLU A 1 299 ? -50.342 64.626 -22.880 1.00 32.32 327 GLU A N 1
ATOM 2282 C CA . GLU A 1 299 ? -49.718 64.909 -21.588 1.00 36.83 327 GLU A CA 1
ATOM 2283 C C . GLU A 1 299 ? -49.726 63.680 -20.684 1.00 33.86 327 GLU A C 1
ATOM 2284 O O . GLU A 1 299 ? -50.748 63.002 -20.546 1.00 27.93 327 GLU A O 1
ATOM 2290 N N . VAL A 1 300 ? -48.593 63.399 -20.052 1.00 26.72 328 VAL A N 1
ATOM 2291 C CA . VAL A 1 300 ? -48.554 62.353 -19.040 1.00 25.56 328 VAL A CA 1
ATOM 2292 C C . VAL A 1 300 ? -49.267 62.842 -17.786 1.00 30.16 328 VAL A C 1
ATOM 2293 O O . VAL A 1 300 ? -48.879 63.839 -17.187 1.00 30.34 328 VAL A O 1
ATOM 2297 N N . ILE A 1 301 ? -50.335 62.151 -17.411 1.00 23.26 329 ILE A N 1
ATOM 2298 C CA . ILE A 1 301 ? -51.091 62.475 -16.211 1.00 22.82 329 ILE A CA 1
ATOM 2299 C C . ILE A 1 301 ? -50.426 61.879 -14.977 1.00 26.07 329 ILE A C 1
ATOM 2300 O O . ILE A 1 301 ? -50.381 62.495 -13.908 1.00 25.89 329 ILE A O 1
ATOM 2305 N N . ALA A 1 302 ? -49.903 60.667 -15.124 1.00 23.37 330 ALA A N 1
ATOM 2306 C CA . ALA A 1 302 ? -49.197 60.021 -14.030 1.00 24.00 330 ALA A CA 1
ATOM 2307 C C . ALA A 1 302 ? -48.179 59.078 -14.639 1.00 23.98 330 ALA A C 1
ATOM 2308 O O . ALA A 1 302 ? -48.510 58.327 -15.555 1.00 23.20 330 ALA A O 1
ATOM 2310 N N . GLU A 1 303 ? -46.946 59.133 -14.146 1.00 22.61 331 GLU A N 1
ATOM 2311 C CA . GLU A 1 303 ? -45.923 58.172 -14.552 1.00 19.25 331 GLU A CA 1
ATOM 2312 C C . GLU A 1 303 ? -46.141 56.827 -13.864 1.00 20.09 331 GLU A C 1
ATOM 2313 O O . GLU A 1 303 ? -46.501 56.761 -12.681 1.00 22.35 331 GLU A O 1
ATOM 2319 N N . ARG A 1 304 ? -45.918 55.745 -14.598 1.00 19.55 332 ARG A N 1
ATOM 2320 C CA . ARG A 1 304 ? -46.029 54.417 -14.005 1.00 19.40 332 ARG A CA 1
ATOM 2321 C C . ARG A 1 304 ? -45.075 54.277 -12.825 1.00 25.58 332 ARG A C 1
ATOM 2322 O O . ARG A 1 304 ? -43.936 54.802 -12.852 1.00 21.87 332 ARG A O 1
ATOM 2330 N N . THR A 1 305 ? -45.530 53.597 -11.779 1.00 20.34 333 THR A N 1
ATOM 2331 C CA . THR A 1 305 ? -44.617 53.244 -10.692 1.00 24.26 333 THR A CA 1
ATOM 2332 C C . THR A 1 305 ? -44.805 51.815 -10.184 1.00 22.34 333 THR A C 1
ATOM 2333 O O . THR A 1 305 ? -45.936 51.362 -10.001 1.00 20.70 333 THR A O 1
ATOM 2337 N N . HIS A 1 306 ? -43.687 51.123 -9.951 1.00 19.00 334 HIS A N 1
ATOM 2338 C CA . HIS A 1 306 ? -43.718 49.828 -9.266 1.00 20.93 334 HIS A CA 1
ATOM 2339 C C . HIS A 1 306 ? -43.302 49.980 -7.820 1.00 22.57 334 HIS A C 1
ATOM 2340 O O . HIS A 1 306 ? -43.033 49.012 -7.125 1.00 22.44 334 HIS A O 1
ATOM 2347 N N . ASN A 1 307 ? -43.223 51.225 -7.379 1.00 18.40 335 ASN A N 1
ATOM 2348 C CA . ASN A 1 307 ? -43.059 51.493 -5.957 1.00 19.35 335 ASN A CA 1
ATOM 2349 C C . ASN A 1 307 ? -44.300 52.236 -5.540 1.00 25.41 335 ASN A C 1
ATOM 2350 O O . ASN A 1 307 ? -44.359 53.464 -5.675 1.00 21.65 335 ASN A O 1
ATOM 2355 N N . VAL A 1 308 ? -45.291 51.503 -5.037 1.00 23.48 336 VAL A N 1
ATOM 2356 C CA . VAL A 1 308 ? -46.586 52.124 -4.751 1.00 20.61 336 VAL A CA 1
ATOM 2357 C C . VAL A 1 308 ? -46.519 53.206 -3.673 1.00 24.51 336 VAL A C 1
ATOM 2358 O O . VAL A 1 308 ? -47.367 54.098 -3.650 1.00 22.85 336 VAL A O 1
ATOM 2362 N N . ASP A 1 309 ? -45.523 53.126 -2.790 1.00 24.14 337 ASP A N 1
ATOM 2363 C CA . ASP A 1 309 ? -45.339 54.119 -1.727 1.00 28.06 337 ASP A CA 1
ATOM 2364 C C . ASP A 1 309 ? -45.285 55.551 -2.268 1.00 27.90 337 ASP A C 1
ATOM 2365 O O . ASP A 1 309 ? -45.727 56.497 -1.603 1.00 29.03 337 ASP A O 1
ATOM 2370 N N . THR A 1 310 ? -44.718 55.711 -3.463 1.00 24.88 338 THR A N 1
ATOM 2371 C CA . THR A 1 310 ? -44.435 57.035 -4.004 1.00 23.08 338 THR A CA 1
ATOM 2372 C C . THR A 1 310 ? -45.683 57.873 -4.267 1.00 25.46 338 THR A C 1
ATOM 2373 O O . THR A 1 310 ? -45.588 59.079 -4.470 1.00 24.41 338 THR A O 1
ATOM 2377 N N . ARG A 1 311 ? -46.842 57.230 -4.267 1.00 20.80 339 ARG A N 1
ATOM 2378 C CA . ARG A 1 311 ? -48.098 57.926 -4.511 1.00 23.16 339 ARG A CA 1
ATOM 2379 C C . ARG A 1 311 ? -48.870 58.274 -3.242 1.00 27.54 339 ARG A C 1
ATOM 2380 O O . ARG A 1 311 ? -49.819 59.058 -3.288 1.00 26.44 339 ARG A O 1
ATOM 2388 N N . LEU A 1 312 ? -48.436 57.722 -2.111 1.00 25.71 340 LEU A N 1
ATOM 2389 C CA . LEU A 1 312 ? -49.162 57.866 -0.853 1.00 22.00 340 LEU A CA 1
ATOM 2390 C C . LEU A 1 312 ? -48.582 58.971 0.024 1.00 26.53 340 LEU A C 1
ATOM 2391 O O . LEU A 1 312 ? -47.359 59.043 0.207 1.00 24.03 340 LEU A O 1
ATOM 2396 N N . TRP A 1 313 ? -49.439 59.830 0.574 1.00 20.37 341 TRP A N 1
ATOM 2397 C CA . TRP A 1 313 ? -48.927 60.884 1.459 1.00 19.56 341 TRP A CA 1
ATOM 2398 C C . TRP A 1 313 ? -49.113 60.509 2.928 1.00 20.17 341 TRP A C 1
ATOM 2399 O O . TRP A 1 313 ? -48.373 60.959 3.793 1.00 23.33 341 TRP A O 1
ATOM 2410 N N . VAL A 1 314 ? -50.132 59.707 3.209 1.00 21.75 342 VAL A N 1
ATOM 2411 C CA . VAL A 1 314 ? -50.426 59.362 4.598 1.00 22.33 342 VAL A CA 1
ATOM 2412 C C . VAL A 1 314 ? -50.743 57.877 4.728 1.00 21.82 342 VAL A C 1
ATOM 2413 O O . VAL A 1 314 ? -51.564 57.342 3.984 1.00 25.66 342 VAL A O 1
ATOM 2417 N N . ARG A 1 315 ? -50.074 57.201 5.655 1.00 21.98 343 ARG A N 1
ATOM 2418 C CA . ARG A 1 315 ? -50.317 55.763 5.843 1.00 22.08 343 ARG A CA 1
ATOM 2419 C C . ARG A 1 315 ? -51.630 55.562 6.583 1.00 25.18 343 ARG A C 1
ATOM 2420 O O . ARG A 1 315 ? -51.749 55.932 7.754 1.00 23.84 343 ARG A O 1
ATOM 2428 N N . LEU A 1 316 ? -52.613 54.983 5.897 1.00 23.51 344 LEU A N 1
ATOM 2429 C CA . LEU A 1 316 ? -53.946 54.767 6.469 1.00 24.33 344 LEU A CA 1
ATOM 2430 C C . LEU A 1 316 ? -53.998 53.534 7.365 1.00 27.68 344 LEU A C 1
ATOM 2431 O O . LEU A 1 316 ? -54.921 53.398 8.170 1.00 25.44 344 LEU A O 1
ATOM 2436 N N . PHE A 1 317 ? -53.022 52.631 7.203 1.00 22.48 345 PHE A N 1
ATOM 2437 C CA . PHE A 1 317 ? -52.884 51.457 8.053 1.00 24.37 345 PHE A CA 1
ATOM 2438 C C . PHE A 1 317 ? -52.252 51.894 9.369 1.00 24.36 345 PHE A C 1
ATOM 2439 O O . PHE A 1 317 ? -51.069 52.257 9.414 1.00 25.10 345 PHE A O 1
ATOM 2447 N N . GLY A 1 318 ? -53.028 51.852 10.443 1.00 22.94 346 GLY A N 1
ATOM 2448 C CA . GLY A 1 318 ? -52.590 52.414 11.713 1.00 24.39 346 GLY A CA 1
ATOM 2449 C C . GLY A 1 318 ? -51.515 51.595 12.406 1.00 25.42 346 GLY A C 1
ATOM 2450 O O . GLY A 1 318 ? -51.650 50.372 12.584 1.00 24.46 346 GLY A O 1
ATOM 2451 N N . LEU A 1 319 ? -50.433 52.259 12.802 1.00 22.02 347 LEU A N 1
ATOM 2452 C CA . LEU A 1 319 ? -49.377 51.569 13.535 1.00 23.74 347 LEU A CA 1
ATOM 2453 C C . LEU A 1 319 ? -48.890 52.353 14.755 1.00 28.13 347 LEU A C 1
ATOM 2454 O O . LEU A 1 319 ? -47.715 52.727 14.813 1.00 24.35 347 LEU A O 1
ATOM 2459 N N . ILE A 1 320 ? -49.769 52.616 15.726 1.00 22.92 348 ILE A N 1
ATOM 2460 C CA . ILE A 1 320 ? -51.174 52.182 15.714 1.00 19.79 348 ILE A CA 1
ATOM 2461 C C . ILE A 1 320 ? -52.082 53.292 15.160 1.00 20.84 348 ILE A C 1
ATOM 2462 O O . ILE A 1 320 ? -53.264 53.061 14.891 1.00 21.94 348 ILE A O 1
ATOM 2467 N N . TYR A 1 321 ? -51.512 54.484 14.978 1.00 21.45 349 TYR A N 1
ATOM 2468 C CA . TYR A 1 321 ? -52.223 55.618 14.374 1.00 22.07 349 TYR A CA 1
ATOM 2469 C C . TYR A 1 321 ? -51.864 55.773 12.896 1.00 22.10 349 TYR A C 1
ATOM 2470 O O . TYR A 1 321 ? -50.800 55.332 12.468 1.00 25.16 349 TYR A O 1
ATOM 2479 N N . ALA A 1 322 ? -52.743 56.414 12.129 1.00 20.74 350 ALA A N 1
ATOM 2480 C CA . ALA A 1 322 ? -52.426 56.799 10.760 1.00 21.61 350 ALA A CA 1
ATOM 2481 C C . ALA A 1 322 ? -51.362 57.899 10.847 1.00 22.40 350 ALA A C 1
ATOM 2482 O O . ALA A 1 322 ? -51.398 58.744 11.750 1.00 23.30 350 ALA A O 1
ATOM 2484 N N . HIS A 1 323 ? -50.421 57.880 9.913 1.00 19.78 351 HIS A N 1
ATOM 2485 C CA . HIS A 1 323 ? -49.218 58.710 10.033 1.00 20.76 351 HIS A CA 1
ATOM 2486 C C . HIS A 1 323 ? -48.663 59.064 8.658 1.00 18.82 351 HIS A C 1
ATOM 2487 O O . HIS A 1 323 ? -48.940 58.386 7.692 1.00 21.50 351 HIS A O 1
ATOM 2494 N N . PRO A 1 324 ? -47.842 60.132 8.572 1.00 23.27 352 PRO A N 1
ATOM 2495 C CA . PRO A 1 324 ? -47.288 60.436 7.247 1.00 20.49 352 PRO A CA 1
ATOM 2496 C C . PRO A 1 324 ? -46.499 59.245 6.704 1.00 22.73 352 PRO A C 1
ATOM 2497 O O . PRO A 1 324 ? -45.924 58.478 7.481 1.00 22.06 352 PRO A O 1
ATOM 2501 N N . MET A 1 325 ? -46.496 59.068 5.388 1.00 19.51 353 MET A N 1
ATOM 2502 C CA . MET A 1 325 ? -45.860 57.893 4.789 1.00 21.23 353 MET A CA 1
ATOM 2503 C C . MET A 1 325 ? -44.359 57.815 5.128 1.00 22.32 353 MET A C 1
ATOM 2504 O O . MET A 1 325 ? -43.661 58.817 5.090 1.00 22.77 353 MET A O 1
ATOM 2509 N N . PRO A 1 326 ? -43.855 56.623 5.476 1.00 21.98 354 PRO A N 1
ATOM 2510 C CA . PRO A 1 326 ? -42.392 56.512 5.636 1.00 20.66 354 PRO A CA 1
ATOM 2511 C C . PRO A 1 326 ? -41.619 56.855 4.363 1.00 22.49 354 PRO A C 1
ATOM 2512 O O . PRO A 1 326 ? -42.114 56.573 3.261 1.00 21.93 354 PRO A O 1
ATOM 2516 N N . ARG A 1 327 ? -40.418 57.429 4.517 1.00 22.37 355 ARG A N 1
ATOM 2517 C CA . ARG A 1 327 ? -39.591 57.807 3.379 1.00 26.85 355 ARG A CA 1
ATOM 2518 C C . ARG A 1 327 ? -39.026 56.615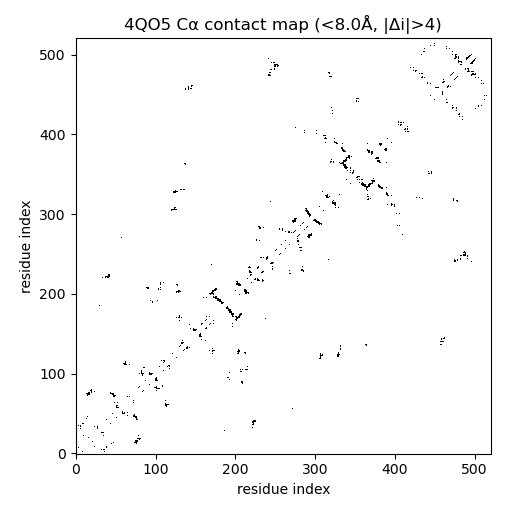 2.627 1.00 27.95 355 ARG A C 1
ATOM 2519 O O . ARG A 1 327 ? -38.871 56.669 1.408 1.00 30.66 355 ARG A O 1
ATOM 2527 N N . THR A 1 328 ? -38.688 55.548 3.348 1.00 26.53 356 THR A N 1
ATOM 2528 C CA . THR A 1 328 ? -38.150 54.354 2.693 1.00 24.26 356 THR A CA 1
ATOM 2529 C C . THR A 1 328 ? -39.006 53.122 2.965 1.00 26.13 356 THR A C 1
ATOM 2530 O O . THR A 1 328 ? -39.864 53.127 3.847 1.00 27.61 356 THR A O 1
ATOM 2534 N N . GLY A 1 329 ? -38.747 52.066 2.202 1.00 26.12 357 GLY A N 1
ATOM 2535 C CA . GLY A 1 329 ? -39.546 50.854 2.289 1.00 26.09 357 GLY A CA 1
ATOM 2536 C C . GLY A 1 329 ? -39.114 49.937 3.419 1.00 26.89 357 GLY A C 1
ATOM 2537 O O . GLY A 1 329 ? -39.797 48.948 3.713 1.00 24.14 357 GLY A O 1
ATOM 2538 N N . GLN A 1 330 ? -37.976 50.244 4.037 1.00 25.08 358 GLN A N 1
ATOM 2539 C CA . GLN A 1 330 ? -37.478 49.436 5.153 1.00 22.88 358 GLN A CA 1
ATOM 2540 C C . GLN A 1 330 ? -38.068 49.899 6.481 1.00 26.04 358 GLN A C 1
ATOM 2541 O O . GLN A 1 330 ? -37.400 50.549 7.278 1.00 23.89 358 GLN A O 1
ATOM 2547 N N . HIS A 1 331 ? -39.328 49.534 6.718 1.00 23.50 359 HIS A N 1
ATOM 2548 C CA . HIS A 1 331 ? -40.049 50.003 7.891 1.00 21.73 359 HIS A CA 1
ATOM 2549 C C . HIS A 1 331 ? -39.490 49.473 9.204 1.00 24.81 359 HIS A C 1
ATOM 2550 O O . HIS A 1 331 ? -39.645 50.116 10.249 1.00 24.42 359 HIS A O 1
ATOM 2557 N N . PHE A 1 332 ? -38.839 48.305 9.158 1.00 22.07 360 PHE A N 1
ATOM 2558 C CA . PHE A 1 332 ? -38.244 47.702 10.357 1.00 24.15 360 PHE A CA 1
ATOM 2559 C C . PHE A 1 332 ? -37.083 48.540 10.918 1.00 26.36 360 PHE A C 1
ATOM 2560 O O . PHE A 1 332 ? -36.608 48.299 12.022 1.00 27.85 360 PHE A O 1
ATOM 2568 N N . LYS A 1 333 ? -36.644 49.540 10.161 1.00 26.14 361 LYS A N 1
ATOM 2569 C CA . LYS A 1 333 ? -35.551 50.413 10.603 1.00 28.63 361 LYS A CA 1
ATOM 2570 C C . LYS A 1 333 ? -36.031 51.672 11.327 1.00 26.52 361 LYS A C 1
ATOM 2571 O O . LYS A 1 333 ? -35.222 52.461 11.828 1.00 27.94 361 LYS A O 1
ATOM 2577 N N . LEU A 1 334 ? -37.343 51.861 11.369 1.00 23.89 362 LEU A N 1
ATOM 2578 C CA . LEU A 1 334 ? -37.920 53.026 12.021 1.00 23.72 362 LEU A CA 1
ATOM 2579 C C . LEU A 1 334 ? -37.840 52.871 13.536 1.00 28.92 362 LEU A C 1
ATOM 2580 O O . LEU A 1 334 ? -37.986 51.765 14.059 1.00 29.33 362 LEU A O 1
ATOM 2585 N N . SER A 1 335 ? -37.625 53.978 14.240 1.00 25.41 363 SER A N 1
ATOM 2586 C CA . SER A 1 335 ? -37.599 53.964 15.701 1.00 26.89 363 SER A CA 1
ATOM 2587 C C . SER A 1 335 ? -38.180 55.266 16.244 1.00 29.66 363 SER A C 1
ATOM 2588 O O . SER A 1 335 ? -37.755 56.346 15.847 1.00 29.02 363 SER A O 1
ATOM 2591 N N . VAL A 1 336 ? -39.140 55.162 17.158 1.00 30.66 364 VAL A N 1
ATOM 2592 C CA . VAL A 1 336 ? -39.811 56.342 17.704 1.00 28.27 364 VAL A CA 1
ATOM 2593 C C . VAL A 1 336 ? -39.797 56.319 19.237 1.00 29.85 364 VAL A C 1
ATOM 2594 O O . VAL A 1 336 ? -39.828 55.253 19.845 1.00 30.25 364 VAL A O 1
ATOM 2598 N N . GLU A 1 337 ? -39.722 57.491 19.862 1.00 30.87 365 GLU A N 1
ATOM 2599 C CA . GLU A 1 337 ? -39.991 57.596 21.293 1.00 32.65 365 GLU A CA 1
ATOM 2600 C C . GLU A 1 337 ? -41.460 57.244 21.552 1.00 36.78 365 GLU A C 1
ATOM 2601 O O . GLU A 1 337 ? -42.361 57.814 20.937 1.00 37.78 365 GLU A O 1
ATOM 2607 N N . ALA A 1 338 ? -41.697 56.298 22.455 1.00 33.51 366 ALA A N 1
ATOM 2608 C CA . ALA A 1 338 ? -43.031 55.719 22.618 1.00 35.52 366 ALA A CA 1
ATOM 2609 C C . ALA A 1 338 ? -44.013 56.611 23.378 1.00 35.56 366 ALA A C 1
ATOM 2610 O O . ALA A 1 338 ? -45.187 56.709 23.016 1.00 37.98 366 ALA A O 1
ATOM 2612 N N . MET A 1 339 ? -43.530 57.252 24.435 1.00 36.80 367 MET A N 1
ATOM 2613 C CA . MET A 1 339 ? -44.399 57.966 25.360 1.00 39.95 367 MET A CA 1
ATOM 2614 C C . MET A 1 339 ? -43.756 59.258 25.850 1.00 43.04 367 MET A C 1
ATOM 2615 O O . MET A 1 339 ? -42.761 59.221 26.574 1.00 40.74 367 MET A O 1
ATOM 2620 N N . PRO A 1 340 ? -44.319 60.410 25.454 1.00 42.69 368 PRO A N 1
ATOM 2621 C CA . PRO A 1 340 ? -43.804 61.685 25.968 1.00 46.73 368 PRO A CA 1
ATOM 2622 C C . PRO A 1 340 ? -43.997 61.759 27.482 1.00 45.76 368 PRO A C 1
ATOM 2623 O O . PRO A 1 340 ? -45.022 61.300 27.977 1.00 43.26 368 PRO A O 1
ATOM 2627 N N . GLU A 1 341 ? -43.027 62.312 28.202 1.00 48.94 369 GLU A N 1
ATOM 2628 C CA . GLU A 1 341 ? -43.089 62.346 29.663 1.00 56.44 369 GLU A CA 1
ATOM 2629 C C . GLU A 1 341 ? -44.230 63.216 30.203 1.00 57.58 369 GLU A C 1
ATOM 2630 O O . GLU A 1 341 ? -44.760 62.953 31.286 1.00 58.97 369 GLU A O 1
ATOM 2636 N N . SER A 1 342 ? -44.606 64.251 29.458 1.00 56.57 370 SER A N 1
ATOM 2637 C CA . SER A 1 342 ? -45.675 65.137 29.906 1.00 57.68 370 SER A CA 1
ATOM 2638 C C . SER A 1 342 ? -47.007 64.399 29.847 1.00 54.76 370 SER A C 1
ATOM 2639 O O . SER A 1 342 ? -47.885 64.604 30.684 1.00 54.30 370 SER A O 1
ATOM 2642 N N . THR A 1 343 ? -47.147 63.527 28.855 1.00 49.92 371 THR A N 1
ATOM 2643 C CA . THR A 1 343 ? -48.344 62.714 28.735 1.00 44.42 371 THR A CA 1
ATOM 2644 C C . THR A 1 343 ? -48.368 61.636 29.814 1.00 42.96 371 THR A C 1
ATOM 2645 O O . THR A 1 343 ? -49.400 61.395 30.435 1.00 46.20 371 THR A O 1
ATOM 2649 N N . ALA A 1 344 ? -47.221 61.004 30.045 1.00 44.03 372 ALA A N 1
ATOM 2650 C CA . ALA A 1 344 ? -47.105 59.973 31.075 1.00 50.17 372 ALA A CA 1
ATOM 2651 C C . ALA A 1 344 ? -47.428 60.527 32.460 1.00 53.20 372 ALA A C 1
ATOM 2652 O O . ALA A 1 344 ? -48.073 59.863 33.273 1.00 49.78 372 ALA A O 1
ATOM 2654 N N . GLU A 1 345 ? -46.976 61.749 32.720 1.00 57.10 373 GLU A N 1
ATOM 2655 C CA . GLU A 1 345 ? -47.240 62.404 33.995 1.00 64.56 373 GLU A CA 1
ATOM 2656 C C . GLU A 1 345 ? -48.729 62.667 34.177 1.00 61.02 373 GLU A C 1
ATOM 2657 O O . GLU A 1 345 ? -49.275 62.464 35.260 1.00 64.20 373 GLU A O 1
ATOM 2663 N N . ALA A 1 346 ? -49.378 63.120 33.110 1.00 56.42 374 ALA A N 1
ATOM 2664 C CA . ALA A 1 346 ? -50.819 63.344 33.125 1.00 55.40 374 ALA A CA 1
ATOM 2665 C C . ALA A 1 346 ? -51.573 62.031 33.346 1.00 56.82 374 ALA A C 1
ATOM 2666 O O . ALA A 1 346 ? -52.572 61.995 34.068 1.00 59.25 374 ALA A O 1
ATOM 2668 N N . LEU A 1 347 ? -51.093 60.956 32.727 1.00 50.89 375 LEU A N 1
ATOM 2669 C CA . LEU A 1 347 ? -51.697 59.638 32.923 1.00 48.00 375 LEU A CA 1
ATOM 2670 C C . LEU A 1 347 ? -51.532 59.158 34.369 1.00 51.34 375 LEU A C 1
ATOM 2671 O O . LEU A 1 347 ? -52.460 58.605 34.960 1.00 50.34 375 LEU A O 1
ATOM 2676 N N . ALA A 1 348 ? -50.352 59.386 34.938 1.00 47.12 376 ALA A N 1
ATOM 2677 C CA . ALA A 1 348 ? -50.053 58.926 36.291 1.00 51.00 376 ALA A CA 1
ATOM 2678 C C . ALA A 1 348 ? -50.835 59.709 37.341 1.00 58.04 376 ALA A C 1
ATOM 2679 O O . ALA A 1 348 ? -51.101 59.206 38.434 1.00 60.49 376 ALA A O 1
ATOM 2681 N N . LYS A 1 349 ? -51.205 60.940 37.004 1.00 61.48 377 LYS A N 1
ATOM 2682 C CA . LYS A 1 349 ? -51.987 61.773 37.908 1.00 66.65 377 LYS A CA 1
ATOM 2683 C C . LYS A 1 349 ? -53.415 61.247 38.018 1.00 68.10 377 LYS A C 1
ATOM 2684 O O . LYS A 1 349 ? -54.114 61.517 38.993 1.00 69.54 377 LYS A O 1
ATOM 2686 N N . GLN A 1 350 ? -53.840 60.488 37.012 1.00 63.95 378 GLN A N 1
ATOM 2687 C CA . GLN A 1 350 ? -55.174 59.901 37.010 1.00 58.78 378 GLN A CA 1
ATOM 2688 C C . GLN A 1 350 ? -55.143 58.436 37.446 1.00 59.59 378 GLN A C 1
ATOM 2689 O O . GLN A 1 350 ? -56.157 57.741 37.371 1.00 60.94 378 GLN A O 1
ATOM 2691 N N . GLY A 1 351 ? -53.981 57.968 37.894 1.00 56.74 379 GLY A N 1
ATOM 2692 C CA . GLY A 1 351 ? -53.860 56.626 38.441 1.00 55.69 379 GLY A CA 1
ATOM 2693 C C . GLY A 1 351 ? -53.319 55.580 37.483 1.00 54.02 379 GLY A C 1
ATOM 2694 O O . GLY A 1 351 ? -53.112 54.428 37.867 1.00 55.60 379 GLY A O 1
ATOM 2695 N N . LEU A 1 352 ? -53.094 55.974 36.233 1.00 46.97 380 LEU A N 1
ATOM 2696 C CA . LEU A 1 352 ? -52.515 55.074 35.244 1.00 43.44 380 LEU A CA 1
ATOM 2697 C C . LEU A 1 352 ? -50.999 55.214 35.229 1.00 48.31 380 LEU A C 1
ATOM 2698 O O . LEU A 1 352 ? -50.433 55.836 34.335 1.00 47.43 380 LEU A O 1
ATOM 2703 N N . THR A 1 353 ? -50.351 54.626 36.230 1.00 54.34 381 THR A N 1
ATOM 2704 C CA . THR A 1 353 ? -48.914 54.787 36.436 1.00 56.39 381 THR A CA 1
ATOM 2705 C C . THR A 1 353 ? -48.072 53.916 35.510 1.00 56.12 381 THR A C 1
ATOM 2706 O O . THR A 1 353 ? -46.851 54.052 35.461 1.00 56.33 381 THR A O 1
ATOM 2710 N N . ILE A 1 354 ? -48.728 53.018 34.785 1.00 48.99 382 ILE A N 1
ATOM 2711 C CA . ILE A 1 354 ? -48.037 52.126 33.860 1.00 52.94 382 ILE A CA 1
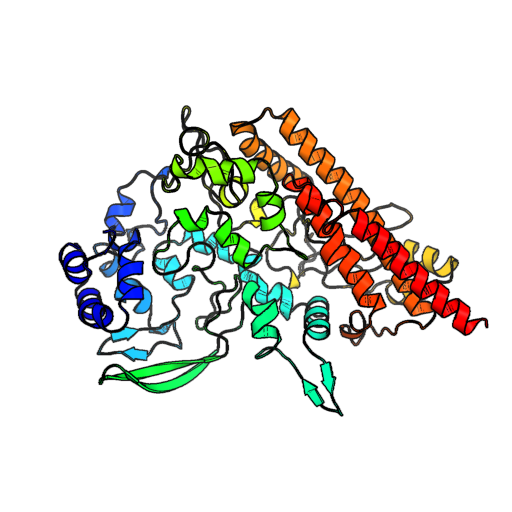ATOM 2712 C C . ILE A 1 354 ? -47.284 52.890 32.774 1.00 50.87 382 ILE A C 1
ATOM 2713 O O . ILE A 1 354 ? -46.177 52.510 32.390 1.00 52.29 382 ILE A O 1
ATOM 2718 N N . ALA A 1 355 ? -47.875 53.983 32.304 1.00 52.06 383 ALA A N 1
ATOM 2719 C CA . ALA A 1 355 ? -47.262 54.798 31.258 1.00 53.11 383 ALA A CA 1
ATOM 2720 C C . ALA A 1 355 ? -45.859 55.283 31.635 1.00 51.15 383 ALA A C 1
ATOM 2721 O O . ALA A 1 355 ? -45.052 55.594 30.764 1.00 50.04 383 ALA A O 1
ATOM 2723 N N . LYS A 1 356 ? -45.574 55.333 32.932 1.00 50.38 384 LYS A N 1
ATOM 2724 C CA . LYS A 1 356 ? -44.261 55.740 33.420 1.00 53.78 384 LYS A CA 1
ATOM 2725 C C . LYS A 1 356 ? -43.137 54.862 32.879 1.00 52.52 384 LYS A C 1
ATOM 2726 O O . LYS A 1 356 ? -42.038 55.345 32.603 1.00 53.67 384 LYS A O 1
ATOM 2732 N N . ALA A 1 357 ? -43.417 53.572 32.736 1.00 51.10 385 ALA A N 1
ATOM 2733 C CA . ALA A 1 357 ? -42.418 52.608 32.285 1.00 54.99 385 ALA A CA 1
ATOM 2734 C C . ALA A 1 357 ? -42.107 52.731 30.792 1.00 54.75 385 ALA A C 1
ATOM 2735 O O . ALA A 1 357 ? -41.233 52.034 30.276 1.00 57.04 385 ALA A O 1
ATOM 2737 N N . LEU A 1 358 ? -42.819 53.616 30.101 1.00 49.87 386 LEU A N 1
ATOM 2738 C CA . LEU A 1 358 ? -42.615 53.808 28.667 1.00 48.58 386 LEU A CA 1
ATOM 2739 C C . LEU A 1 358 ? -41.817 55.074 28.341 1.00 51.40 386 LEU A C 1
ATOM 2740 O O . LEU A 1 358 ? -41.398 55.283 27.199 1.00 49.75 386 LEU A O 1
ATOM 2745 N N . VAL A 1 359 ? -41.607 55.917 29.343 1.00 47.70 387 VAL A N 1
ATOM 2746 C CA . VAL A 1 359 ? -40.874 57.155 29.128 1.00 51.31 387 VAL A CA 1
ATOM 2747 C C . VAL A 1 359 ? -39.425 56.836 28.780 1.00 51.36 387 VAL A C 1
ATOM 2748 O O . VAL A 1 359 ? -38.750 56.112 29.508 1.00 51.66 387 VAL A O 1
ATOM 2752 N N . GLY A 1 360 ? -38.963 57.351 27.646 1.00 51.61 388 GLY A N 1
ATOM 2753 C CA . GLY A 1 360 ? -37.602 57.109 27.204 1.00 55.85 388 GLY A CA 1
ATOM 2754 C C . GLY A 1 360 ? -37.411 55.787 26.480 1.00 51.24 388 GLY A C 1
ATOM 2755 O O . GLY A 1 360 ? -36.304 55.452 26.069 1.00 53.50 388 GLY A O 1
ATOM 2756 N N . VAL A 1 361 ? -38.487 55.028 26.324 1.00 44.87 389 VAL A N 1
ATOM 2757 C CA . VAL A 1 361 ? -38.418 53.778 25.584 1.00 44.59 389 VAL A CA 1
ATOM 2758 C C . VAL A 1 361 ? -38.607 54.036 24.091 1.00 43.08 389 VAL A C 1
ATOM 2759 O O . VAL A 1 361 ? -39.475 54.813 23.693 1.00 40.27 389 VAL A O 1
ATOM 2763 N N . LYS A 1 362 ? -37.773 53.399 23.272 1.00 40.61 390 LYS A N 1
ATOM 2764 C CA . LYS A 1 362 ? -37.907 53.480 21.821 1.00 39.58 390 LYS A CA 1
ATOM 2765 C C . LYS A 1 362 ? -38.642 52.245 21.330 1.00 38.85 390 LYS A C 1
ATOM 2766 O O . LYS A 1 362 ? -38.347 51.137 21.771 1.00 39.56 390 LYS A O 1
ATOM 2772 N N . LEU A 1 363 ? -39.597 52.429 20.424 1.00 31.59 391 LEU A N 1
ATOM 2773 C CA . LEU A 1 363 ? -40.289 51.299 19.821 1.00 29.77 391 LEU A CA 1
ATOM 2774 C C . LEU A 1 363 ? -40.053 51.327 18.316 1.00 29.99 391 LEU A C 1
ATOM 2775 O O . LEU A 1 363 ? -39.880 52.403 17.744 1.00 28.42 391 LEU A O 1
ATOM 2780 N N . PRO A 1 364 ? -40.038 50.147 17.668 1.00 29.85 392 PRO A N 1
ATOM 2781 C CA . PRO A 1 364 ? -39.897 50.108 16.208 1.00 29.04 392 PRO A CA 1
ATOM 2782 C C . PRO A 1 364 ? -41.241 50.364 15.525 1.00 32.25 392 PRO A C 1
ATOM 2783 O O . PRO A 1 364 ? -41.846 49.457 14.953 1.00 35.65 392 PRO A O 1
ATOM 2787 N N . MET A 1 365 ? -41.702 51.605 15.610 1.00 25.99 393 MET A N 1
ATOM 2788 C CA . MET A 1 365 ? -42.987 52.012 15.056 1.00 25.45 393 MET A CA 1
ATOM 2789 C C . MET A 1 365 ? -42.809 53.387 14.432 1.00 24.36 393 MET A C 1
ATOM 2790 O O . MET A 1 365 ? -41.820 54.068 14.726 1.00 24.36 393 MET A O 1
ATOM 2795 N N . PRO A 1 366 ? -43.732 53.786 13.542 1.00 23.41 394 PRO A N 1
ATOM 2796 C CA . PRO A 1 366 ? -43.570 55.069 12.847 1.00 26.33 394 PRO A CA 1
ATOM 2797 C C . PRO A 1 366 ? -44.011 56.265 13.675 1.00 26.92 394 PRO A C 1
ATOM 2798 O O . PRO A 1 366 ? -43.616 57.405 13.390 1.00 24.56 394 PRO A O 1
ATOM 2802 N N . ILE A 1 367 ? -44.820 56.006 14.696 1.00 26.94 395 ILE A N 1
ATOM 2803 C CA . ILE A 1 367 ? -45.434 57.083 15.464 1.00 27.88 395 ILE A CA 1
ATOM 2804 C C . ILE A 1 367 ? -45.545 56.655 16.933 1.00 25.88 395 ILE A C 1
ATOM 2805 O O . ILE A 1 367 ? -45.631 55.458 17.232 1.00 25.91 395 ILE A O 1
ATOM 2810 N N . SER A 1 368 ? -45.519 57.622 17.845 1.00 26.98 396 SER A N 1
ATOM 2811 C CA . SER A 1 368 ? -45.600 57.341 19.279 1.00 28.23 396 SER A CA 1
ATOM 2812 C C . SER A 1 368 ? -46.967 56.771 19.681 1.00 31.41 396 SER A C 1
ATOM 2813 O O . SER A 1 368 ? -47.920 56.808 18.900 1.00 30.75 396 SER A O 1
ATOM 2816 N N . LEU A 1 369 ? -47.057 56.257 20.905 1.00 32.30 397 LEU A N 1
ATOM 2817 C CA . LEU A 1 369 ? -48.289 55.623 21.383 1.00 35.89 397 LEU A CA 1
ATOM 2818 C C . LEU A 1 369 ? -49.329 56.643 21.817 1.00 38.64 397 LEU A C 1
ATOM 2819 O O . LEU A 1 369 ? -50.519 56.334 21.919 1.00 37.08 397 LEU A O 1
ATOM 2824 N N . ALA A 1 370 ? -48.873 57.859 22.089 1.00 35.47 398 ALA A N 1
ATOM 2825 C CA . ALA A 1 370 ? -49.761 58.923 22.529 1.00 34.70 398 ALA A CA 1
ATOM 2826 C C . ALA A 1 370 ? -49.167 60.252 22.092 1.00 39.22 398 ALA A C 1
ATOM 2827 O O . ALA A 1 370 ? -47.948 60.369 21.957 1.00 35.67 398 ALA A O 1
ATOM 2829 N N . PRO A 1 371 ? -50.021 61.261 21.861 1.00 40.22 399 PRO A N 1
ATOM 2830 C CA . PRO A 1 371 ? -49.463 62.577 21.541 1.00 40.43 399 PRO A CA 1
ATOM 2831 C C . PRO A 1 371 ? -48.897 63.231 22.798 1.00 45.96 399 PRO A C 1
ATOM 2832 O O . PRO A 1 371 ? -49.134 62.740 23.900 1.00 47.72 399 PRO A O 1
ATOM 2836 N N . ASP A 1 372 ? -48.140 64.311 22.641 1.00 44.26 400 ASP A N 1
ATOM 2837 C CA . ASP A 1 372 ? -47.669 65.053 23.801 1.00 51.33 400 ASP A CA 1
ATOM 2838 C C . ASP A 1 372 ? -48.807 65.959 24.251 1.00 56.68 400 ASP A C 1
ATOM 2839 O O . ASP A 1 372 ? -49.360 66.710 23.451 1.00 54.36 400 ASP A O 1
ATOM 2844 N N . ILE A 1 373 ? -49.161 65.872 25.530 1.00 57.21 401 ILE A N 1
ATOM 2845 C CA . ILE A 1 373 ? -50.342 66.552 26.047 1.00 61.51 401 ILE A CA 1
ATOM 2846 C C . ILE A 1 373 ? -50.177 68.072 26.021 1.00 69.28 401 ILE A C 1
ATOM 2847 O O . ILE A 1 373 ? -51.151 68.806 25.852 1.00 69.73 401 ILE A O 1
ATOM 2852 N N . LYS A 1 374 ? -48.940 68.539 26.162 1.00 74.22 402 LYS A N 1
ATOM 2853 C CA . LYS A 1 374 ? -48.655 69.964 26.057 1.00 77.29 402 LYS A CA 1
ATOM 2854 C C . LYS A 1 374 ? -48.914 70.448 24.632 1.00 79.10 402 LYS A C 1
ATOM 2855 O O . LYS A 1 374 ? -49.789 71.284 24.398 1.00 81.49 402 LYS A O 1
ATOM 2857 N N . THR A 1 375 ? -48.163 69.896 23.682 1.00 73.36 403 THR A N 1
ATOM 2858 C CA . THR A 1 375 ? -48.183 70.367 22.299 1.00 68.05 403 THR A CA 1
ATOM 2859 C C . THR A 1 375 ? -49.379 69.866 21.489 1.00 65.53 403 THR A C 1
ATOM 2860 O O . THR A 1 375 ? -49.827 70.532 20.556 1.00 67.19 403 THR A O 1
ATOM 2864 N N . GLY A 1 376 ? -49.885 68.689 21.838 1.00 58.16 404 GLY A N 1
ATOM 2865 C CA . GLY A 1 376 ? -50.965 68.080 21.088 1.00 55.03 404 GLY A CA 1
ATOM 2866 C C . GLY A 1 376 ? -50.456 67.295 19.892 1.00 50.77 404 GLY A C 1
ATOM 2867 O O . GLY A 1 376 ? -51.244 66.799 19.086 1.00 51.83 404 GLY A O 1
ATOM 2868 N N . LYS A 1 377 ? -49.136 67.170 19.779 1.00 43.26 405 LYS A N 1
ATOM 2869 C CA . LYS A 1 377 ? -48.532 66.496 18.631 1.00 45.00 405 LYS A CA 1
ATOM 2870 C C . LYS A 1 377 ? -48.004 65.102 18.958 1.00 37.06 405 LYS A C 1
ATOM 2871 O O . LYS A 1 377 ? -47.526 64.850 20.063 1.00 36.74 405 LYS A O 1
ATOM 2877 N N . PHE A 1 378 ? -48.078 64.205 17.982 1.00 34.84 406 PHE A N 1
ATOM 2878 C CA . PHE A 1 378 ? -47.388 62.924 18.100 1.00 32.71 406 PHE A CA 1
ATOM 2879 C C . PHE A 1 378 ? -45.901 63.111 17.818 1.00 35.40 406 PHE A C 1
ATOM 2880 O O . PHE A 1 378 ? -45.493 64.113 17.239 1.00 36.07 406 PHE A O 1
ATOM 2888 N N . LEU A 1 379 ? -45.098 62.143 18.238 1.00 34.72 407 LEU A N 1
ATOM 2889 C CA . LEU A 1 379 ? -43.690 62.084 17.852 1.00 37.66 407 LEU A CA 1
ATOM 2890 C C . LEU A 1 379 ? -43.560 61.121 16.673 1.00 32.27 407 LEU A C 1
ATOM 2891 O O . LEU A 1 379 ? -44.254 60.093 16.622 1.00 29.29 407 LEU A O 1
ATOM 2896 N N . TYR A 1 380 ? -42.694 61.457 15.718 1.00 28.78 408 TYR A N 1
ATOM 2897 C CA . TYR A 1 380 ? -42.524 60.629 14.527 1.00 27.63 408 TYR A CA 1
ATOM 2898 C C . TYR A 1 380 ? -41.175 59.930 14.588 1.00 26.22 408 TYR A C 1
ATOM 2899 O O . TYR A 1 380 ? -40.231 60.433 15.195 1.00 26.93 408 TYR A O 1
ATOM 2908 N N . ALA A 1 381 ? -41.091 58.779 13.934 1.00 24.38 409 ALA A N 1
ATOM 2909 C CA . ALA A 1 381 ? -39.901 57.937 13.978 1.00 25.68 409 ALA A CA 1
ATOM 2910 C C . ALA A 1 381 ? -38.725 58.567 13.258 1.00 25.80 409 ALA A C 1
ATOM 2911 O O . ALA A 1 381 ? -38.900 59.411 12.380 1.00 26.93 409 ALA A O 1
ATOM 2913 N N . THR A 1 382 ? -37.525 58.131 13.627 1.00 25.08 410 THR A N 1
ATOM 2914 C CA . THR A 1 382 ? -36.324 58.438 12.867 1.00 25.99 410 THR A CA 1
ATOM 2915 C C . THR A 1 382 ? -35.729 57.149 12.297 1.00 27.21 410 THR A C 1
ATOM 2916 O O . THR A 1 382 ? -36.121 56.045 12.678 1.00 24.91 410 THR A O 1
ATOM 2920 N N . LEU A 1 383 ? -34.796 57.303 11.367 1.00 30.34 411 LEU A N 1
ATOM 2921 C CA . LEU A 1 383 ? -34.046 56.180 10.809 1.00 25.28 411 LEU A CA 1
ATOM 2922 C C . LEU A 1 383 ? -32.706 56.050 11.550 1.00 28.72 411 LEU A C 1
ATOM 2923 O O . LEU A 1 383 ? -32.346 56.931 12.331 1.00 29.12 411 LEU A O 1
ATOM 2928 N N . PRO A 1 384 ? -31.967 54.941 11.329 1.00 25.84 412 PRO A N 1
ATOM 2929 C CA . PRO A 1 384 ? -30.721 54.736 12.076 1.00 26.44 412 PRO A CA 1
ATOM 2930 C C . PRO A 1 384 ? -29.677 55.847 11.954 1.00 29.38 412 PRO A C 1
ATOM 2931 O O . PRO A 1 384 ? -28.892 56.009 12.870 1.00 30.28 412 PRO A O 1
ATOM 2935 N N . ASP A 1 385 ? -29.685 56.600 10.860 1.00 29.33 413 ASP A N 1
ATOM 2936 C CA . ASP A 1 385 ? -28.783 57.740 10.724 1.00 28.83 413 ASP A CA 1
ATOM 2937 C C . ASP A 1 385 ? -29.319 58.953 11.483 1.00 29.11 413 ASP A C 1
ATOM 2938 O O . ASP A 1 385 ? -28.701 60.003 11.486 1.00 30.05 413 ASP A O 1
ATOM 2943 N N . GLY A 1 386 ? -30.481 58.797 12.115 1.00 30.11 414 GLY A N 1
ATOM 2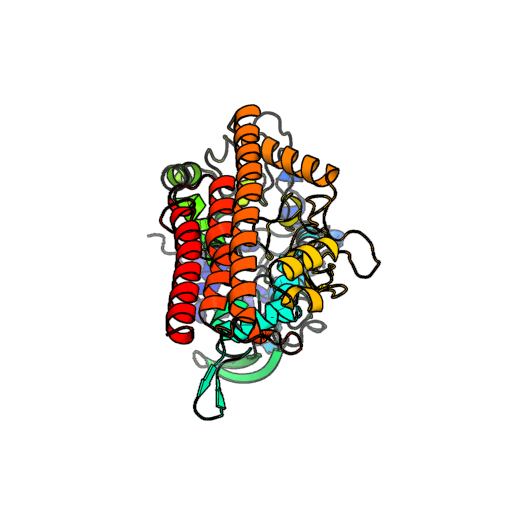944 C CA . GLY A 1 386 ? -31.073 59.870 12.897 1.00 33.53 414 GLY A CA 1
ATOM 2945 C C . GLY A 1 386 ? -31.910 60.840 12.083 1.00 31.37 414 GLY A C 1
ATOM 2946 O O . GLY A 1 386 ? -32.449 61.803 12.626 1.00 35.48 414 GLY A O 1
ATOM 2947 N N . SER A 1 387 ? -32.012 60.602 10.779 1.00 28.75 415 SER A N 1
ATOM 2948 C CA . SER A 1 387 ? -32.800 61.468 9.903 1.00 28.57 415 SER A CA 1
ATOM 2949 C C . SER A 1 387 ? -34.296 61.142 10.053 1.00 27.61 415 SER A C 1
ATOM 2950 O O . SER A 1 387 ? -34.645 60.063 10.512 1.00 27.21 415 SER A O 1
ATOM 2953 N N . PRO A 1 388 ? -35.183 62.075 9.670 1.00 28.78 416 PRO A N 1
ATOM 2954 C CA . PRO A 1 388 ? -36.625 61.798 9.801 1.00 28.58 416 PRO A CA 1
ATOM 2955 C C . PRO A 1 388 ? -37.062 60.572 9.011 1.00 25.90 416 PRO A C 1
ATOM 2956 O O . PRO A 1 388 ? -36.710 60.425 7.839 1.00 31.51 416 PRO A O 1
ATOM 2960 N N . GLY A 1 389 ? -37.846 59.704 9.636 1.00 27.33 417 GLY A N 1
ATOM 2961 C CA . GLY A 1 389 ? -38.267 58.482 8.986 1.00 24.77 417 GLY A CA 1
ATOM 2962 C C . GLY A 1 389 ? -39.469 58.634 8.069 1.00 24.53 417 GLY A C 1
ATOM 2963 O O . GLY A 1 389 ? -39.695 57.788 7.185 1.00 25.78 417 GLY A O 1
ATOM 2964 N N . LEU A 1 390 ? -40.241 59.705 8.274 1.00 24.03 418 LEU A N 1
ATOM 2965 C CA . LEU A 1 390 ? -41.483 59.911 7.527 1.00 28.78 418 LEU A CA 1
ATOM 2966 C C . LEU A 1 390 ? -41.352 61.126 6.607 1.00 30.55 418 LEU A C 1
ATOM 2967 O O . LEU A 1 390 ? -40.516 62.000 6.844 1.00 25.07 418 LEU A O 1
ATOM 2972 N N . ILE A 1 391 ? -42.168 61.172 5.553 1.00 24.18 419 ILE A N 1
ATOM 2973 C CA . ILE A 1 391 ? -42.053 62.244 4.578 1.00 24.42 419 ILE A CA 1
ATOM 2974 C C . ILE A 1 391 ? -42.454 63.612 5.135 1.00 28.65 419 ILE A C 1
ATOM 2975 O O . ILE A 1 391 ? -43.241 63.711 6.079 1.00 28.13 419 ILE A O 1
ATOM 2980 N N . SER A 1 392 ? -41.874 64.655 4.550 1.00 26.04 420 SER A N 1
ATOM 2981 C CA . SER A 1 392 ? -42.122 66.029 4.956 1.00 30.89 420 SER A CA 1
ATOM 2982 C C . SER A 1 392 ? -43.512 66.481 4.535 1.00 31.09 420 SER A C 1
ATOM 2983 O O . SER A 1 392 ? -44.141 65.857 3.692 1.00 29.89 420 SER A O 1
ATOM 2986 N N . GLU A 1 393 ? -43.962 67.597 5.094 1.00 30.78 421 GLU A N 1
ATOM 2987 C CA . GLU A 1 393 ? -45.261 68.154 4.725 1.00 32.21 421 GLU A CA 1
ATOM 2988 C C . GLU A 1 393 ? -45.268 68.553 3.254 1.00 30.54 421 GLU A C 1
ATOM 2989 O O . GLU A 1 393 ? -46.282 68.430 2.574 1.00 29.97 421 GLU A O 1
ATOM 2995 N N . GLU A 1 394 ? -44.134 69.062 2.778 1.00 33.17 422 GLU A N 1
ATOM 2996 C CA . GLU A 1 394 ? -44.007 69.463 1.384 1.00 30.78 422 GLU A CA 1
ATOM 2997 C C . GLU A 1 394 ? -44.149 68.267 0.456 1.00 29.14 422 GLU A C 1
ATOM 2998 O O . GLU A 1 394 ? -44.785 68.348 -0.594 1.00 28.74 422 GLU A O 1
ATOM 3004 N N . GLU A 1 395 ? -43.555 67.145 0.845 1.00 27.63 423 GLU A N 1
ATOM 3005 C CA . GLU A 1 395 ? -43.686 65.930 0.063 1.00 26.06 423 GLU A CA 1
ATOM 3006 C C . GLU A 1 395 ? -45.121 65.402 0.082 1.00 27.95 423 GLU A C 1
ATOM 3007 O O . GLU A 1 395 ? -45.629 64.951 -0.938 1.00 25.31 423 GLU A O 1
ATOM 3013 N N . MET A 1 396 ? -45.781 65.476 1.233 1.00 24.85 424 MET A N 1
ATOM 3014 C CA . MET A 1 396 ? -47.185 65.047 1.317 1.00 24.03 424 MET A CA 1
ATOM 3015 C C . MET A 1 396 ? -48.039 65.863 0.360 1.00 24.24 424 MET A C 1
ATOM 3016 O O . MET A 1 396 ? -48.896 65.322 -0.326 1.00 25.33 424 MET A O 1
ATOM 3021 N N . ALA A 1 397 ? -47.782 67.172 0.302 1.00 25.26 425 ALA A N 1
ATOM 3022 C CA . ALA A 1 397 ? -48.596 68.049 -0.525 1.00 25.58 425 ALA A CA 1
ATOM 3023 C C . ALA A 1 397 ? -48.378 67.736 -2.004 1.00 26.29 425 ALA A C 1
ATOM 3024 O O . ALA A 1 397 ? -49.324 67.728 -2.782 1.00 26.74 425 ALA A O 1
ATOM 3026 N N . LYS A 1 398 ? -47.132 67.463 -2.384 1.00 26.40 426 LYS A N 1
ATOM 3027 C CA . LYS A 1 398 ? -46.836 67.033 -3.755 1.00 26.38 426 LYS A CA 1
ATOM 3028 C C . LYS A 1 398 ? -47.561 65.741 -4.149 1.00 29.14 426 LYS A C 1
ATOM 3029 O O . LYS A 1 398 ? -48.135 65.640 -5.237 1.00 26.61 426 LYS A O 1
ATOM 3035 N N . ARG A 1 399 ? -47.517 64.743 -3.275 1.00 24.02 427 ARG A N 1
ATOM 3036 C CA . ARG A 1 399 ? -48.165 63.470 -3.583 1.00 22.64 427 ARG A CA 1
ATOM 3037 C C . ARG A 1 399 ? -49.663 63.632 -3.652 1.00 22.83 427 ARG A C 1
ATOM 3038 O O . ARG A 1 399 ? -50.302 63.062 -4.531 1.00 21.77 427 ARG A O 1
ATOM 3046 N N . ARG A 1 400 ? -50.210 64.402 -2.721 1.00 23.47 428 ARG A N 1
ATOM 3047 C CA . ARG A 1 400 ? -51.646 64.649 -2.726 1.00 24.36 428 ARG A CA 1
ATOM 3048 C C . ARG A 1 400 ? -52.071 65.309 -4.037 1.00 23.89 428 ARG A C 1
ATOM 3049 O O . ARG A 1 400 ? -53.058 64.905 -4.657 1.00 25.14 428 ARG A O 1
ATOM 3057 N N . GLU A 1 401 ? -51.300 66.301 -4.476 1.00 26.01 429 GLU A N 1
ATOM 3058 C CA . GLU A 1 401 ? -51.587 67.008 -5.717 1.00 23.67 429 GLU A CA 1
ATOM 3059 C C . GLU A 1 401 ? -51.502 66.099 -6.944 1.00 25.60 429 GLU A C 1
ATOM 3060 O O . GLU A 1 401 ? -52.302 66.228 -7.879 1.00 25.05 429 GLU A O 1
ATOM 3066 N N . GLN A 1 402 ? -50.534 65.181 -6.953 1.00 23.81 430 GLN A N 1
ATOM 3067 C CA . GLN A 1 402 ? -50.458 64.212 -8.044 1.00 23.84 430 GLN A CA 1
ATOM 3068 C C . GLN A 1 402 ? -51.689 63.310 -8.101 1.00 24.46 430 GLN A C 1
ATOM 3069 O O . GLN A 1 402 ? -52.158 62.967 -9.184 1.00 23.19 430 GLN A O 1
ATOM 3075 N N . MET A 1 403 ? -52.206 62.917 -6.942 1.00 20.94 431 MET A N 1
ATOM 3076 C CA . MET A 1 403 ? -53.393 62.061 -6.939 1.00 21.84 431 MET A CA 1
ATOM 3077 C C . MET A 1 403 ? -54.600 62.851 -7.472 1.00 21.12 431 MET A C 1
ATOM 3078 O O . MET A 1 403 ? -55.378 62.345 -8.288 1.00 20.51 431 MET A O 1
ATOM 3083 N N . VAL A 1 404 ? -54.739 64.092 -7.021 1.00 21.36 432 VAL A N 1
ATOM 3084 C CA . VAL A 1 404 ? -55.840 64.944 -7.471 1.00 22.70 432 VAL A CA 1
ATOM 3085 C C . VAL A 1 404 ? -55.801 65.123 -8.995 1.00 22.35 432 VAL A C 1
ATOM 3086 O O . VAL A 1 404 ? -56.836 65.178 -9.646 1.00 23.21 432 VAL A O 1
ATOM 3090 N N . LYS A 1 405 ? -54.602 65.149 -9.561 1.00 22.80 433 LYS A N 1
ATOM 3091 C CA . LYS A 1 405 ? -54.426 65.261 -11.013 1.00 23.33 433 LYS A CA 1
ATOM 3092 C C . LYS A 1 405 ? -55.027 64.037 -11.736 1.00 23.13 433 LYS A C 1
ATOM 3093 O O . LYS A 1 405 ? -55.584 64.160 -12.832 1.00 24.39 433 LYS A O 1
ATOM 3099 N N . ILE A 1 406 ? -54.922 62.862 -11.118 1.00 20.34 434 ILE A N 1
ATOM 3100 C CA . ILE A 1 406 ? -55.598 61.681 -11.644 1.00 19.57 434 ILE A CA 1
ATOM 3101 C C . ILE A 1 406 ? -57.116 61.836 -11.591 1.00 20.39 434 ILE A C 1
ATOM 3102 O O . ILE A 1 406 ? -57.780 61.634 -12.602 1.00 23.06 434 ILE A O 1
ATOM 3107 N N . CYS A 1 407 ? -57.663 62.207 -10.429 1.00 20.51 435 CYS A N 1
ATOM 3108 C CA . CYS A 1 407 ? -59.116 62.402 -10.309 1.00 18.59 435 CYS A CA 1
ATOM 3109 C C . CYS A 1 407 ? -59.618 63.399 -11.335 1.00 20.63 435 CYS A C 1
ATOM 3110 O O . CYS A 1 407 ? -60.759 63.275 -11.818 1.00 22.36 435 CYS A O 1
ATOM 3113 N N . SER A 1 408 ? -58.773 64.394 -11.624 1.00 20.62 436 SER A N 1
ATOM 3114 C CA . SER A 1 408 ? -59.120 65.504 -12.504 1.00 21.16 436 SER A CA 1
ATOM 3115 C C . SER A 1 408 ? -59.317 65.106 -13.953 1.00 22.98 436 SER A C 1
ATOM 3116 O O . SER A 1 408 ? -59.819 65.895 -14.753 1.00 23.62 436 SER A O 1
ATOM 3119 N N . ALA A 1 409 ? -58.944 63.879 -14.293 1.00 22.54 437 ALA A N 1
ATOM 3120 C CA . ALA A 1 409 ? -59.293 63.357 -15.608 1.00 22.89 437 ALA A CA 1
ATOM 3121 C C . ALA A 1 409 ? -60.804 63.189 -15.723 1.00 21.71 437 ALA A C 1
ATOM 3122 O O . ALA A 1 409 ? -61.351 63.221 -16.830 1.00 22.23 437 ALA A O 1
ATOM 3124 N N . CYS A 1 410 ? -61.479 63.028 -14.585 1.00 18.61 438 CYS A N 1
ATOM 3125 C CA . CYS A 1 410 ? -62.921 62.708 -14.588 1.00 19.52 438 CYS A CA 1
ATOM 3126 C C . CYS A 1 410 ? -63.809 63.527 -13.644 1.00 24.32 438 CYS A C 1
ATOM 3127 O O . CYS A 1 410 ? -65.013 63.256 -13.519 1.00 24.09 438 CYS A O 1
ATOM 3130 N N . HIS A 1 411 ? -63.217 64.526 -12.995 1.00 20.09 439 HIS A N 1
ATOM 3131 C CA . HIS A 1 411 ? -63.891 65.321 -11.977 1.00 21.03 439 HIS A CA 1
ATOM 3132 C C . HIS A 1 411 ? -63.220 66.669 -11.926 1.00 26.22 439 HIS A C 1
ATOM 3133 O O . HIS A 1 411 ? -62.059 66.779 -12.292 1.00 23.50 439 HIS A O 1
ATOM 3140 N N . ASN A 1 412 ? -63.915 67.678 -11.412 1.00 23.07 440 ASN A N 1
ATOM 3141 C CA . ASN A 1 412 ? -63.248 68.943 -11.125 1.00 21.60 440 ASN A CA 1
ATOM 3142 C C . ASN A 1 412 ? -62.341 68.829 -9.893 1.00 25.22 440 ASN A C 1
ATOM 3143 O O . ASN A 1 412 ? -62.491 67.918 -9.066 1.00 25.00 440 ASN A O 1
ATOM 3148 N N . THR A 1 413 ? -61.382 69.741 -9.793 1.00 20.96 441 THR A N 1
ATOM 3149 C CA . THR A 1 413 ? -60.359 69.673 -8.762 1.00 21.45 441 THR A CA 1
ATOM 3150 C C . THR A 1 413 ? -60.900 69.862 -7.347 1.00 24.62 441 THR A C 1
ATOM 3151 O O . THR A 1 413 ? -60.425 69.222 -6.407 1.00 24.77 441 THR A O 1
ATOM 3155 N N . GLU A 1 414 ? -61.878 70.752 -7.188 1.00 24.27 442 GLU A N 1
ATOM 3156 C CA . GLU A 1 414 ? -62.429 71.027 -5.861 1.00 23.80 442 GLU A CA 1
ATOM 3157 C C . GLU A 1 414 ? -63.188 69.815 -5.301 1.00 24.49 442 GLU A C 1
ATOM 3158 O O . GLU A 1 414 ? -63.160 69.536 -4.096 1.00 25.70 442 GLU A O 1
ATOM 3164 N N . TYR A 1 415 ? -63.865 69.106 -6.195 1.00 21.17 443 TYR A N 1
ATOM 3165 C CA . TYR A 1 415 ? -64.552 67.852 -5.893 1.00 21.81 443 TYR A CA 1
ATOM 3166 C C . TYR A 1 415 ? -63.568 66.840 -5.277 1.00 22.36 443 TYR A C 1
ATOM 3167 O O . TYR A 1 415 ? -63.820 66.251 -4.222 1.00 23.80 443 TYR A O 1
ATOM 3176 N N . ALA A 1 416 ? -62.441 66.649 -5.938 1.00 22.59 444 ALA A N 1
ATOM 3177 C CA . ALA A 1 416 ? -61.427 65.721 -5.439 1.00 22.46 444 ALA A CA 1
ATOM 3178 C C . ALA A 1 416 ? -60.800 66.204 -4.129 1.00 22.84 444 ALA A C 1
ATOM 3179 O O . ALA A 1 416 ? -60.644 65.431 -3.188 1.00 24.72 444 ALA A O 1
ATOM 3181 N N . GLU A 1 417 ? -60.460 67.490 -4.054 1.00 20.26 445 GLU A N 1
ATOM 3182 C CA . GLU A 1 417 ? -59.877 68.030 -2.826 1.00 21.27 445 GLU A CA 1
ATOM 3183 C C . GLU A 1 417 ? -60.828 67.924 -1.636 1.00 20.53 445 GLU A C 1
ATOM 3184 O O . GLU A 1 417 ? -60.393 67.709 -0.502 1.00 23.68 445 GLU A O 1
ATOM 3190 N N . TYR A 1 418 ? -62.127 68.102 -1.890 1.00 20.59 446 TYR A N 1
ATOM 3191 C CA . TYR A 1 418 ? -63.144 67.972 -0.848 1.00 24.56 446 TYR A CA 1
ATOM 3192 C C . TYR A 1 418 ? -63.075 66.595 -0.187 1.00 25.33 446 TYR A C 1
ATOM 3193 O O . TYR A 1 418 ? -63.124 66.463 1.047 1.00 22.08 446 TYR A O 1
ATOM 3202 N N . ARG A 1 419 ? -62.967 65.569 -1.016 1.00 19.82 447 ARG A N 1
ATOM 3203 C CA . ARG A 1 419 ? -62.837 64.196 -0.496 1.00 24.70 447 ARG A CA 1
ATOM 3204 C C . ARG A 1 419 ? -61.533 64.002 0.300 1.00 22.78 447 ARG A C 1
ATOM 3205 O O . ARG A 1 419 ? -61.527 63.340 1.347 1.00 21.59 447 ARG A O 1
ATOM 3213 N N . MET A 1 420 ? -60.438 64.589 -0.176 1.00 22.51 448 MET A N 1
ATOM 3214 C CA . MET A 1 420 ? -59.172 64.440 0.533 1.00 23.10 448 MET A CA 1
ATOM 3215 C C . MET A 1 420 ? -59.204 65.194 1.861 1.00 27.57 448 MET A C 1
ATOM 3216 O O . MET A 1 420 ? -58.589 64.761 2.828 1.00 24.20 448 MET A O 1
ATOM 3221 N N . ARG A 1 421 ? -59.934 66.313 1.916 1.00 24.21 449 ARG A N 1
ATOM 3222 C CA . ARG A 1 421 ? -60.126 67.016 3.180 1.00 22.10 449 ARG A CA 1
ATOM 3223 C C . ARG A 1 421 ? -60.961 66.192 4.167 1.00 21.82 449 ARG A C 1
ATOM 3224 O O . ARG A 1 421 ? -60.677 66.166 5.371 1.00 25.01 449 ARG A O 1
ATOM 3232 N N . LEU A 1 422 ? -62.025 65.573 3.661 1.00 23.78 450 LEU A N 1
ATOM 3233 C CA . LEU A 1 422 ? -62.845 64.681 4.470 1.00 23.67 450 LEU A CA 1
ATOM 3234 C C . LEU A 1 422 ? -61.965 63.557 5.018 1.00 22.50 450 LEU A C 1
ATOM 3235 O O . LEU A 1 422 ? -62.066 63.186 6.192 1.00 22.69 450 LEU A O 1
ATOM 3240 N N . LEU A 1 423 ? -61.078 63.043 4.175 1.00 20.74 451 LEU A N 1
ATOM 3241 C CA . LEU A 1 423 ? -60.154 61.993 4.626 1.00 20.64 451 LEU A CA 1
ATOM 3242 C C . LEU A 1 423 ? -59.287 62.485 5.792 1.00 23.54 451 LEU A C 1
ATOM 3243 O O . LEU A 1 423 ? -59.132 61.768 6.788 1.00 22.09 451 LEU A O 1
ATOM 3248 N N . ASP A 1 424 ? -58.742 63.707 5.694 1.00 21.22 452 ASP A N 1
ATOM 3249 C CA . ASP A 1 424 ? -58.022 64.273 6.833 1.00 23.17 452 ASP A CA 1
ATOM 3250 C C . ASP A 1 424 ? -58.829 64.284 8.135 1.00 22.42 452 ASP A C 1
ATOM 3251 O O . ASP A 1 424 ? -58.283 63.993 9.201 1.00 24.79 452 ASP A O 1
ATOM 3256 N N . THR A 1 425 ? -60.113 64.641 8.064 1.00 24.38 453 THR A N 1
ATOM 3257 C CA . THR A 1 425 ? -60.930 64.687 9.279 1.00 24.40 453 THR A CA 1
ATOM 3258 C C . THR A 1 425 ? -61.116 63.284 9.855 1.00 25.16 453 THR A C 1
ATOM 3259 O O . THR A 1 425 ? -61.157 63.101 11.077 1.00 22.53 453 THR A O 1
ATOM 3263 N N . GLN A 1 426 ? -61.213 62.294 8.976 1.00 20.93 454 GLN A N 1
ATOM 3264 C CA . GLN A 1 426 ? -61.369 60.911 9.435 1.00 21.74 454 GLN A CA 1
ATOM 3265 C C . GLN A 1 426 ? -60.097 60.329 10.032 1.00 24.16 454 GLN A C 1
ATOM 3266 O O . GLN A 1 426 ? -60.156 59.525 10.967 1.00 25.02 454 GLN A O 1
ATOM 3272 N N . ILE A 1 427 ? -58.953 60.770 9.512 1.00 24.52 455 ILE A N 1
ATOM 3273 C CA . ILE A 1 427 ? -57.651 60.416 10.077 1.00 20.27 455 ILE A CA 1
ATOM 3274 C C . ILE A 1 427 ? -57.583 60.967 11.495 1.00 24.50 455 ILE A C 1
ATOM 3275 O O . ILE A 1 427 ? -57.214 60.257 12.425 1.00 22.29 455 ILE A O 1
ATOM 3280 N N . GLU A 1 428 ? -57.977 62.230 11.659 1.00 23.56 456 GLU A N 1
ATOM 3281 C CA . GLU A 1 428 ? -57.990 62.873 12.969 1.00 23.09 456 GLU A CA 1
ATOM 3282 C C . GLU A 1 428 ? -58.934 62.169 13.941 1.00 24.82 456 GLU A C 1
ATOM 3283 O O . GLU A 1 428 ? -58.579 61.910 15.091 1.00 26.48 456 GLU A O 1
ATOM 3289 N N . GLU A 1 429 ? -60.151 61.890 13.490 1.00 23.84 457 GLU A N 1
ATOM 3290 C CA . GLU A 1 429 ? -61.149 61.275 14.366 1.00 21.83 457 GLU A CA 1
ATOM 3291 C C . GLU A 1 429 ? -60.817 59.822 14.709 1.00 21.80 457 GLU A C 1
ATOM 3292 O O . GLU A 1 429 ? -60.906 59.417 15.869 1.00 22.70 457 GLU A O 1
ATOM 3298 N N . THR A 1 430 ? -60.403 59.041 13.724 1.00 20.78 458 THR A N 1
ATOM 3299 C CA . THR A 1 430 ? -60.052 57.652 14.029 1.00 26.06 458 THR A CA 1
ATOM 3300 C C . THR A 1 430 ? -58.834 57.575 14.934 1.00 23.96 458 THR A C 1
ATOM 3301 O O . THR A 1 430 ? -58.767 56.709 15.814 1.00 22.95 458 THR A O 1
ATOM 3305 N N . ASN A 1 431 ? -57.875 58.485 14.739 1.00 23.11 459 ASN A N 1
ATOM 3306 C CA . ASN A 1 431 ? -56.719 58.496 15.610 1.00 24.62 459 ASN A CA 1
ATOM 3307 C C . ASN A 1 431 ? -57.127 58.800 17.058 1.00 26.25 459 ASN A C 1
ATOM 3308 O O . ASN A 1 431 ? -56.557 58.233 17.987 1.00 25.31 459 ASN A O 1
ATOM 3313 N N . LYS A 1 432 ? -58.111 59.683 17.257 1.00 22.58 460 LYS A N 1
ATOM 3314 C CA . LYS A 1 432 ? -58.556 59.982 18.624 1.00 23.52 460 LYS A CA 1
ATOM 3315 C C . LYS A 1 432 ? -59.281 58.778 19.237 1.00 25.79 460 LYS A C 1
ATOM 3316 O O . LYS A 1 432 ? -59.160 58.513 20.434 1.00 26.43 460 LYS A O 1
ATOM 3322 N N . ALA A 1 433 ? -60.055 58.067 18.425 1.00 25.09 461 ALA A N 1
ATOM 3323 C CA . ALA A 1 433 ? -60.752 56.873 18.915 1.00 24.46 461 ALA A CA 1
ATOM 3324 C C . ALA A 1 433 ? -59.737 55.804 19.329 1.00 24.27 461 ALA A C 1
ATOM 3325 O O . ALA A 1 433 ? -59.915 55.120 20.335 1.00 25.11 461 ALA A O 1
ATOM 3327 N N . THR A 1 434 ? -58.662 55.689 18.555 1.00 22.22 462 THR A N 1
ATOM 3328 C CA . THR A 1 434 ? -57.581 54.751 18.843 1.00 20.97 462 THR A CA 1
ATOM 3329 C C . THR A 1 434 ? -56.846 55.134 20.132 1.00 24.92 462 THR A C 1
ATOM 3330 O O . THR A 1 434 ? -56.441 54.272 20.910 1.00 24.94 462 THR A O 1
ATOM 3334 N N . LEU A 1 435 ? -56.694 56.429 20.377 1.00 23.83 463 LEU A N 1
ATOM 3335 C CA . LEU A 1 435 ? -56.079 56.864 21.626 1.00 24.82 463 LEU A CA 1
ATOM 3336 C C . LEU A 1 435 ? -56.971 56.473 22.800 1.00 26.54 463 LEU A C 1
ATOM 3337 O O . LEU A 1 435 ? -56.485 56.103 23.876 1.00 27.17 463 LEU A O 1
ATOM 3342 N N . LYS A 1 436 ? -58.283 56.562 22.596 1.00 28.07 464 LYS A N 1
ATOM 3343 C CA . LYS A 1 436 ? -59.238 56.220 23.645 1.00 24.50 464 LYS A CA 1
ATOM 3344 C C . LYS A 1 436 ? -59.158 54.734 24.009 1.00 27.10 464 LYS A C 1
ATOM 3345 O O . LYS A 1 436 ? -59.117 54.383 25.188 1.00 23.61 464 LYS A O 1
ATOM 3351 N N . THR A 1 437 ? -59.143 53.858 23.009 1.00 23.11 465 THR A N 1
ATOM 3352 C CA . THR A 1 437 ? -59.057 52.429 23.301 1.00 28.12 465 THR A CA 1
ATOM 3353 C C . THR A 1 437 ? -57.703 52.081 23.906 1.00 26.54 465 THR A C 1
ATOM 3354 O O . THR A 1 437 ? -57.597 51.156 24.717 1.00 27.28 465 THR A O 1
ATOM 3358 N N . THR A 1 438 ? -56.668 52.830 23.525 1.00 23.38 466 THR A N 1
ATOM 3359 C CA . THR A 1 438 ? -55.343 52.606 24.091 1.00 24.34 466 THR A CA 1
ATOM 3360 C C . THR A 1 438 ? -55.327 52.929 25.592 1.00 27.50 466 THR A C 1
ATOM 3361 O O . THR A 1 438 ? -54.710 52.212 26.389 1.00 27.21 466 THR A O 1
ATOM 3365 N N . VAL A 1 439 ? -56.015 53.998 25.978 1.00 25.67 467 VAL A N 1
ATOM 3366 C CA . VAL A 1 439 ? -56.101 54.359 27.392 1.00 24.94 467 VAL A CA 1
ATOM 3367 C C . VAL A 1 439 ? -56.934 53.332 28.166 1.00 24.86 467 VAL A C 1
ATOM 3368 O O . VAL A 1 439 ? -56.631 53.024 29.320 1.00 28.43 467 VAL A O 1
ATOM 3372 N N . LEU A 1 440 ? -57.991 52.818 27.541 1.00 26.50 468 LEU A N 1
ATOM 3373 C CA . LEU A 1 440 ? -58.767 51.736 28.148 1.00 27.24 468 LEU A CA 1
ATOM 3374 C C . LEU A 1 440 ? -57.885 50.498 28.369 1.00 29.39 468 LEU A C 1
ATOM 3375 O O . LEU A 1 440 ? -57.993 49.822 29.389 1.00 28.62 468 LEU A O 1
ATOM 3380 N N . LEU A 1 441 ? -57.004 50.210 27.421 1.00 27.12 469 LEU A N 1
ATOM 3381 C CA . LEU A 1 441 ? -56.081 49.092 27.605 1.00 30.10 469 LEU A CA 1
ATOM 3382 C C . LEU A 1 441 ? -55.123 49.331 28.778 1.00 29.47 469 LEU A C 1
ATOM 3383 O O . LEU A 1 441 ? -54.848 48.412 29.551 1.00 28.50 469 LEU A O 1
ATOM 3388 N N . LEU A 1 442 ? -54.619 50.556 28.913 1.00 32.09 470 LEU A N 1
ATOM 3389 C CA . LEU A 1 442 ? -53.777 50.893 30.061 1.00 30.05 470 LEU A CA 1
ATOM 3390 C C . LEU A 1 442 ? -54.539 50.693 31.374 1.00 31.91 470 LEU A C 1
ATOM 3391 O O . LEU A 1 442 ? -53.964 50.282 32.376 1.00 30.69 470 LEU A O 1
ATOM 3396 N N . LYS A 1 443 ? -55.839 50.973 31.365 1.00 28.42 471 LYS A N 1
ATOM 3397 C CA . LYS A 1 443 ? -56.668 50.718 32.541 1.00 32.74 471 LYS A CA 1
ATOM 3398 C C . LYS A 1 443 ? -56.808 49.219 32.813 1.00 29.66 471 LYS A C 1
ATOM 3399 O O . LYS A 1 443 ? -56.819 48.783 33.961 1.00 32.55 471 LYS A O 1
ATOM 3405 N N . ALA A 1 444 ? -56.923 48.434 31.750 1.00 28.25 472 ALA A N 1
ATOM 3406 C CA . ALA A 1 444 ? -57.020 46.981 31.883 1.00 32.20 472 ALA A CA 1
ATOM 3407 C C . ALA A 1 444 ? -55.747 46.405 32.499 1.00 34.22 472 ALA A C 1
ATOM 3408 O O . ALA A 1 444 ? -55.800 45.503 33.334 1.00 33.96 472 ALA A O 1
ATOM 3410 N N . TRP A 1 445 ? -54.599 46.928 32.082 1.00 27.90 473 TRP A N 1
ATOM 3411 C CA . TRP A 1 445 ? -53.335 46.456 32.622 1.00 29.88 473 TRP A CA 1
ATOM 3412 C C . TRP A 1 445 ? -53.169 46.918 34.068 1.00 34.09 473 TRP A C 1
ATOM 3413 O O . TRP A 1 445 ? -52.696 46.168 34.916 1.00 39.09 473 TRP A O 1
ATOM 3424 N N . GLN A 1 446 ? -53.582 48.151 34.340 1.00 32.50 474 GLN A N 1
ATOM 3425 C CA . GLN A 1 446 ? -53.491 48.721 35.682 1.00 34.28 474 GLN A CA 1
ATOM 3426 C C . GLN A 1 446 ? -54.344 47.977 36.706 1.00 40.22 474 GLN A C 1
ATOM 3427 O O . GLN A 1 446 ? -53.964 47.861 37.870 1.00 42.63 474 GLN A O 1
ATOM 3433 N N . SER A 1 447 ? -55.499 47.483 36.274 1.00 38.79 475 SER A N 1
ATOM 3434 C CA . SER A 1 447 ? -56.458 46.872 37.189 1.00 43.42 475 SER A CA 1
ATOM 3435 C C . SER A 1 447 ? -56.263 45.367 37.306 1.00 41.52 475 SER A C 1
ATOM 3436 O O . SER A 1 447 ? -56.877 44.718 38.151 1.00 41.30 475 SER A O 1
ATOM 3439 N N . GLY A 1 448 ? -55.417 44.813 36.448 1.00 38.94 476 GLY A N 1
ATOM 3440 C CA . GLY A 1 448 ? -55.111 43.396 36.503 1.00 35.26 476 GLY A CA 1
ATOM 3441 C C . GLY A 1 448 ? -56.042 42.527 35.677 1.00 38.09 476 GLY A C 1
ATOM 3442 O O . GLY A 1 448 ? -55.996 41.307 35.771 1.00 41.32 476 GLY A O 1
ATOM 3443 N N . LEU A 1 449 ? -56.893 43.144 34.865 1.00 37.40 477 LEU A N 1
ATOM 3444 C CA . LEU A 1 449 ? -57.755 42.374 33.976 1.00 40.79 477 LEU A CA 1
ATOM 3445 C C . LEU A 1 449 ? -56.914 41.697 32.897 1.00 42.11 477 LEU A C 1
ATOM 3446 O O . LEU A 1 449 ? -57.261 40.617 32.412 1.00 46.42 477 LEU A O 1
ATOM 3451 N N . ALA A 1 450 ? -55.803 42.337 32.538 1.00 35.10 478 ALA A N 1
ATOM 3452 C CA . ALA A 1 450 ? -54.872 41.788 31.561 1.00 33.33 478 ALA A CA 1
ATOM 3453 C C . ALA A 1 450 ? -53.443 41.956 32.050 1.00 36.36 478 ALA A C 1
ATOM 3454 O O . ALA A 1 450 ? -53.164 42.833 32.867 1.00 37.48 478 ALA A O 1
ATOM 3456 N N . HIS A 1 451 ? -52.547 41.120 31.532 1.00 34.39 479 HIS A N 1
ATOM 3457 C CA . HIS A 1 451 ? -51.141 41.092 31.942 1.00 34.42 479 HIS A CA 1
ATOM 3458 C C . HIS A 1 451 ? -50.246 41.636 30.836 1.00 32.13 479 HIS A C 1
ATOM 3459 O O . HIS A 1 451 ? -50.492 41.405 29.656 1.00 29.97 479 HIS A O 1
ATOM 3466 N N . VAL A 1 452 ? -49.197 42.354 31.211 1.00 35.11 480 VAL A N 1
ATOM 3467 C CA . VAL A 1 452 ? -48.275 42.878 30.216 1.00 32.92 480 VAL A CA 1
ATOM 3468 C C . VAL A 1 452 ? -46.837 42.820 30.737 1.00 38.06 480 VAL A C 1
ATOM 3469 O O . VAL A 1 452 ? -46.595 42.966 31.936 1.00 38.92 480 VAL A O 1
ATOM 3473 N N . ASP A 1 453 ? -45.897 42.580 29.826 1.00 41.95 481 ASP A N 1
ATOM 3474 C CA . ASP A 1 453 ? -44.469 42.493 30.143 1.00 43.40 481 ASP A CA 1
ATOM 3475 C C . ASP A 1 453 ? -43.708 42.893 28.879 1.00 45.40 481 ASP A C 1
ATOM 3476 O O . ASP A 1 453 ? -43.644 42.120 27.928 1.00 46.20 481 ASP A O 1
ATOM 3481 N N . LEU A 1 454 ? -43.140 44.100 28.866 1.00 47.26 482 LEU A N 1
ATOM 3482 C CA . LEU A 1 454 ? -42.546 44.655 27.647 1.00 51.26 482 LEU A CA 1
ATOM 3483 C C . LEU A 1 454 ? -41.325 43.863 27.154 1.00 54.05 482 LEU A C 1
ATOM 3484 O O . LEU A 1 454 ? -41.008 43.864 25.961 1.00 56.49 482 LEU A O 1
ATOM 3489 N N . ALA A 1 455 ? -40.656 43.171 28.071 1.00 46.69 483 ALA A N 1
ATOM 3490 C CA . ALA A 1 455 ? -39.539 42.303 27.709 1.00 46.78 483 ALA A CA 1
ATOM 3491 C C . ALA A 1 455 ? -39.998 41.082 26.904 1.00 48.86 483 ALA A C 1
ATOM 3492 O O . ALA A 1 455 ? -39.177 40.367 26.321 1.00 49.79 483 ALA A O 1
ATOM 3494 N N . LYS A 1 456 ? -41.311 40.850 26.893 1.00 41.81 484 LYS A N 1
ATOM 3495 C CA . LYS A 1 456 ? -41.932 39.763 26.147 1.00 40.63 484 LYS A CA 1
ATOM 3496 C C . LYS A 1 456 ? -43.151 40.308 25.416 1.00 36.50 484 LYS A C 1
ATOM 3497 O O . LYS A 1 456 ? -44.275 40.147 25.888 1.00 35.24 484 LYS A O 1
ATOM 3503 N N . PRO A 1 457 ? -42.935 40.953 24.257 1.00 36.39 485 PRO A N 1
ATOM 3504 C CA . PRO A 1 457 ? -43.974 41.687 23.514 1.00 31.68 485 PRO A CA 1
ATOM 3505 C C . PRO A 1 457 ? -45.207 40.860 23.101 1.00 25.77 485 PRO A C 1
ATOM 3506 O O . PRO A 1 457 ? -46.247 41.448 22.798 1.00 26.31 485 PRO A O 1
ATOM 3510 N N . VAL A 1 458 ? -45.117 39.537 23.079 1.00 27.63 486 VAL A N 1
ATOM 3511 C CA . VAL A 1 458 ? -46.304 38.751 22.752 1.00 26.00 486 VAL A CA 1
ATOM 3512 C C . VAL A 1 458 ? -47.413 39.020 23.779 1.00 25.49 486 VAL A C 1
ATOM 3513 O O . VAL A 1 458 ? -48.595 38.891 23.475 1.00 27.33 486 VAL A O 1
ATOM 3517 N N . THR A 1 459 ? -47.019 39.424 24.990 1.00 27.08 487 THR A N 1
ATOM 3518 C CA . THR A 1 459 ? -47.965 39.695 26.072 1.00 28.35 487 THR A CA 1
ATOM 3519 C C . THR A 1 459 ? -48.789 40.958 25.852 1.00 30.05 487 THR A C 1
ATOM 3520 O O . THR A 1 459 ? -49.708 41.250 26.624 1.00 30.33 487 THR A O 1
ATOM 3524 N N . LEU A 1 460 ? -48.452 41.717 24.813 1.00 28.70 488 LEU A N 1
ATOM 3525 C CA . LEU A 1 460 ? -49.229 42.895 24.445 1.00 27.50 488 LEU A CA 1
ATOM 3526 C C . LEU A 1 460 ? -50.525 42.505 23.756 1.00 30.70 488 LEU A C 1
ATOM 3527 O O . LEU A 1 460 ? -51.471 43.287 23.744 1.00 26.15 488 LEU A O 1
ATOM 3532 N N . PHE A 1 461 ? -50.560 41.293 23.193 1.00 27.29 489 PHE A N 1
ATOM 3533 C CA . PHE A 1 461 ? -51.573 40.934 22.211 1.00 27.16 489 PHE A CA 1
ATOM 3534 C C . PHE A 1 461 ? -52.223 39.581 22.481 1.00 31.13 489 PHE A C 1
ATOM 3535 O O . PHE A 1 461 ? -52.940 39.070 21.621 1.00 27.02 489 PHE A O 1
ATOM 3543 N N . ASP A 1 462 ? -51.976 39.004 23.653 1.00 27.94 490 ASP A N 1
ATOM 3544 C CA . ASP A 1 462 ? -52.305 37.597 23.866 1.00 30.19 490 ASP A CA 1
ATOM 3545 C C . ASP A 1 462 ? -53.589 37.331 24.646 1.00 30.32 490 ASP A C 1
ATOM 3546 O O . ASP A 1 462 ? -53.963 36.177 24.848 1.00 31.64 490 ASP A O 1
ATOM 3551 N N . GLU A 1 463 ? -54.269 38.387 25.074 1.00 25.01 491 GLU A N 1
ATOM 3552 C CA . GLU A 1 463 ? -55.515 38.217 25.805 1.00 25.03 491 GLU A CA 1
ATOM 3553 C C . GLU A 1 463 ? -56.680 38.917 25.109 1.00 26.42 491 GLU A C 1
ATOM 3554 O O . GLU A 1 463 ? -56.479 39.777 24.257 1.00 29.14 491 GLU A O 1
ATOM 3560 N N . TYR A 1 464 ? -57.893 38.532 25.482 1.00 25.82 492 TYR A N 1
ATOM 3561 C CA . TYR A 1 464 ? -59.096 38.979 24.782 1.00 23.68 492 TYR A CA 1
ATOM 3562 C C . TYR A 1 464 ? -59.270 40.499 24.732 1.00 26.42 492 TYR A C 1
ATOM 3563 O O . TYR A 1 464 ? -59.480 41.055 23.660 1.00 23.42 492 TYR A O 1
ATOM 3572 N N . ILE A 1 465 ? -59.183 41.176 25.871 1.00 23.36 493 ILE A N 1
ATOM 3573 C CA . ILE A 1 465 ? -59.335 42.636 25.855 1.00 28.81 493 ILE A CA 1
ATOM 3574 C C . ILE A 1 465 ? -58.224 43.319 25.042 1.00 28.92 493 ILE A C 1
ATOM 3575 O O . ILE A 1 465 ? -58.438 44.381 24.454 1.00 25.84 493 ILE A O 1
ATOM 3580 N N . GLU A 1 466 ? -57.047 42.695 24.984 1.00 24.19 494 GLU A N 1
ATOM 3581 C CA . GLU A 1 466 ? -55.948 43.235 24.189 1.00 24.10 494 GLU A CA 1
ATOM 3582 C C . GLU A 1 466 ? -56.264 43.090 22.697 1.00 24.63 494 GLU A C 1
ATOM 3583 O O . GLU A 1 466 ? -55.956 43.965 21.890 1.00 24.90 494 GLU A O 1
ATOM 3589 N N . LYS A 1 467 ? -56.921 41.996 22.331 1.00 24.08 495 LYS A N 1
ATOM 3590 C CA . LYS A 1 467 ? -57.305 41.805 20.937 1.00 22.84 495 LYS A CA 1
ATOM 3591 C C . LYS A 1 467 ? -58.422 42.771 20.527 1.00 25.92 495 LYS A C 1
ATOM 3592 O O . LYS A 1 467 ? -58.508 43.176 19.366 1.00 26.08 495 LYS A O 1
ATOM 3598 N N . LEU A 1 468 ? -59.275 43.137 21.476 1.00 22.91 496 LEU A N 1
ATOM 3599 C CA . LEU A 1 468 ? -60.290 44.155 21.212 1.00 22.46 496 LEU A CA 1
ATOM 3600 C C . LEU A 1 468 ? -59.608 45.482 20.901 1.00 24.53 496 LEU A C 1
ATOM 3601 O O . LEU A 1 468 ? -60.004 46.196 19.986 1.00 24.34 496 LEU A O 1
ATOM 3606 N N . TRP A 1 469 ? -58.563 45.803 21.655 1.00 25.41 497 TRP A N 1
ATOM 3607 C CA . TRP A 1 469 ? -57.800 47.010 21.387 1.00 24.96 497 TRP A CA 1
ATOM 3608 C C . TRP A 1 469 ? -57.169 46.950 19.991 1.00 26.27 497 TRP A C 1
ATOM 3609 O O . TRP A 1 469 ? -57.271 47.902 19.221 1.00 23.85 497 TRP A O 1
ATOM 3620 N N . VAL A 1 470 ? -56.535 45.826 19.664 1.00 23.01 498 VAL A N 1
ATOM 3621 C CA . VAL A 1 470 ? -55.959 45.638 18.331 1.00 24.37 498 VAL A CA 1
ATOM 3622 C C . VAL A 1 470 ? -56.971 45.932 17.219 1.00 22.37 498 VAL A C 1
ATOM 3623 O O . VAL A 1 470 ? -56.673 46.687 16.289 1.00 25.54 498 VAL A O 1
ATOM 3627 N N . GLU A 1 471 ? -58.178 45.375 17.339 1.00 20.71 499 GLU A N 1
ATOM 3628 C CA . GLU A 1 471 ? -59.196 45.548 16.310 1.00 24.03 499 GLU A CA 1
ATOM 3629 C C . GLU A 1 471 ? -59.606 47.008 16.130 1.00 21.66 499 GLU A C 1
ATOM 3630 O O . GLU A 1 471 ? -59.943 47.425 15.027 1.00 23.72 499 GLU A O 1
ATOM 3636 N N . SER A 1 472 ? -59.556 47.778 17.212 1.00 22.38 500 SER A N 1
ATOM 3637 C CA . SER A 1 472 ? -59.961 49.177 17.149 1.00 24.10 500 SER A CA 1
ATOM 3638 C C . SER A 1 472 ? -59.136 49.921 16.099 1.00 26.88 500 SER A C 1
ATOM 3639 O O . SER A 1 472 ? -59.681 50.718 15.332 1.00 27.92 500 SER A O 1
ATOM 3642 N N . TRP A 1 473 ? -57.832 49.639 16.034 1.00 24.68 501 TRP A N 1
ATOM 3643 C CA . TRP A 1 473 ? -57.019 50.212 14.966 1.00 24.18 501 TRP A CA 1
ATOM 3644 C C . TRP A 1 473 ? -56.888 49.324 13.731 1.00 27.73 501 TRP A C 1
ATOM 3645 O O . TRP A 1 473 ? -57.167 49.779 12.615 1.00 26.11 501 TRP A O 1
ATOM 3656 N N . LEU A 1 474 ? -56.479 48.065 13.922 1.00 25.04 502 LEU A N 1
ATOM 3657 C CA . LEU A 1 474 ? -56.219 47.165 12.803 1.00 23.87 502 LEU A CA 1
ATOM 3658 C C . LEU A 1 474 ? -57.426 46.895 11.906 1.00 22.23 502 LEU A C 1
ATOM 3659 O O . LEU A 1 474 ? -57.275 46.691 10.694 1.00 25.02 502 LEU A O 1
ATOM 3664 N N . PHE A 1 475 ? -58.615 46.854 12.486 1.00 24.18 503 PHE A N 1
ATOM 3665 C CA . PHE A 1 475 ? -59.811 46.607 11.678 1.00 20.31 503 PHE A CA 1
ATOM 3666 C C . PHE A 1 475 ? -60.610 47.892 11.449 1.00 19.04 503 PHE A C 1
ATOM 3667 O O . PHE A 1 475 ? -60.828 48.305 10.316 1.00 20.65 503 PHE A O 1
ATOM 3675 N N . TYR A 1 476 ? -61.055 48.508 12.531 1.00 18.65 504 TYR A N 1
ATOM 3676 C CA . TYR A 1 476 ? -62.126 49.513 12.422 1.00 20.79 504 TYR A CA 1
ATOM 3677 C C . TYR A 1 476 ? -61.611 50.880 11.962 1.00 22.88 504 TYR A C 1
ATOM 3678 O O . TYR A 1 476 ? -62.152 51.458 11.016 1.00 24.16 504 TYR A O 1
ATOM 3687 N N . SER A 1 477 ? -60.552 51.376 12.598 1.00 21.92 505 SER A N 1
ATOM 3688 C CA . SER A 1 477 ? -60.002 52.676 12.195 1.00 22.01 505 SER A CA 1
ATOM 3689 C C . SER A 1 477 ? -59.492 52.555 10.772 1.00 22.76 505 SER A C 1
ATOM 3690 O O . SER A 1 477 ? -59.720 53.438 9.955 1.00 22.08 505 SER A O 1
ATOM 3693 N N . ASN A 1 478 ? -58.814 51.447 10.472 1.00 21.51 506 ASN A N 1
ATOM 3694 C CA . ASN A 1 478 ? -58.346 51.218 9.109 1.00 21.50 506 ASN A CA 1
ATOM 3695 C C . ASN A 1 478 ? -59.481 51.237 8.091 1.00 17.48 506 ASN A C 1
ATOM 3696 O O . ASN A 1 478 ? -59.378 51.868 7.045 1.00 21.85 506 ASN A O 1
ATOM 3701 N N . SER A 1 479 ? -60.556 50.518 8.387 1.00 20.22 507 SER A N 1
ATOM 3702 C CA . SER A 1 479 ? -61.672 50.447 7.454 1.00 21.34 507 SER A CA 1
ATOM 3703 C C . SER A 1 479 ? -62.293 51.820 7.228 1.00 20.32 507 SER A C 1
ATOM 3704 O O . SER A 1 479 ? -62.655 52.174 6.101 1.00 19.94 507 SER A O 1
ATOM 3707 N N . ILE A 1 480 ? -62.406 52.596 8.297 1.00 17.21 508 ILE A N 1
ATOM 3708 C CA . ILE A 1 480 ? -62.994 53.934 8.182 1.00 18.29 508 ILE A CA 1
ATOM 3709 C C . ILE A 1 480 ? -62.156 54.828 7.276 1.00 21.33 508 ILE A C 1
ATOM 3710 O O . ILE A 1 480 ? -62.681 55.544 6.416 1.00 20.40 508 ILE A O 1
ATOM 3715 N N . ARG A 1 481 ? -60.839 54.774 7.466 1.00 22.09 509 ARG A N 1
ATOM 3716 C CA . ARG A 1 481 ? -59.924 55.559 6.658 1.00 18.97 509 ARG A CA 1
ATOM 3717 C C . ARG A 1 481 ? -59.925 55.071 5.208 1.00 17.40 509 ARG A C 1
ATOM 3718 O O . ARG A 1 481 ? -59.993 55.875 4.289 1.00 19.33 509 ARG A O 1
ATOM 3726 N N . TYR A 1 482 ? -59.887 53.752 5.011 1.00 19.00 510 TYR A N 1
ATOM 3727 C CA . TYR A 1 482 ? -59.934 53.195 3.659 1.00 17.06 510 TYR A CA 1
ATOM 3728 C C . TYR A 1 482 ? -61.215 53.601 2.924 1.00 18.23 510 TYR A C 1
ATOM 3729 O O . TYR A 1 482 ? -61.186 53.944 1.728 1.00 20.08 510 TYR A O 1
ATOM 3738 N N . GLY A 1 483 ? -62.341 53.482 3.623 1.00 21.37 511 GLY A N 1
ATOM 3739 C CA . GLY A 1 483 ? -63.655 53.744 3.049 1.00 17.57 511 GLY A CA 1
ATOM 3740 C C . GLY A 1 483 ? -63.805 55.207 2.675 1.00 22.49 511 GLY A C 1
ATOM 3741 O O . GLY A 1 483 ? -64.428 55.547 1.671 1.00 23.64 511 GLY A O 1
ATOM 3742 N N . THR A 1 484 ? -63.198 56.075 3.476 1.00 19.40 512 THR A N 1
ATOM 3743 C CA . THR A 1 484 ? -63.247 57.524 3.200 1.00 17.62 512 THR A CA 1
ATOM 3744 C C . THR A 1 484 ? -62.355 57.828 2.002 1.00 20.02 512 THR A C 1
ATOM 3745 O O . THR A 1 484 ? -62.766 58.505 1.077 1.00 22.65 512 THR A O 1
ATOM 3749 N N . ALA A 1 485 ? -61.145 57.265 1.996 1.00 19.69 513 ALA A N 1
ATOM 3750 C CA . ALA A 1 485 ? -60.209 57.495 0.902 1.00 19.05 513 ALA A CA 1
ATOM 3751 C C . ALA A 1 485 ? -60.738 57.016 -0.444 1.00 19.70 513 ALA A C 1
ATOM 3752 O O . ALA A 1 485 ? -60.484 57.650 -1.470 1.00 21.58 513 ALA A O 1
ATOM 3754 N N . MET A 1 486 ? -61.452 55.886 -0.452 1.00 18.03 514 MET A N 1
ATOM 3755 C CA . MET A 1 486 ? -61.797 55.247 -1.718 1.00 16.14 514 MET A CA 1
ATOM 3756 C C . MET A 1 486 ? -63.310 55.061 -1.931 1.00 18.60 514 MET A C 1
ATOM 3757 O O . MET A 1 486 ? -63.728 54.186 -2.696 1.00 20.78 514 MET A O 1
ATOM 3762 N N . ASN A 1 487 ? -64.088 55.885 -1.235 1.00 21.08 515 ASN A N 1
ATOM 3763 C CA . ASN A 1 487 ? -65.516 56.049 -1.497 1.00 20.86 515 ASN A CA 1
ATOM 3764 C C . ASN A 1 487 ? -66.344 54.827 -1.150 1.00 24.72 515 ASN A C 1
ATOM 3765 O O . ASN A 1 487 ? -67.195 54.401 -1.936 1.00 27.32 515 ASN A O 1
ATOM 3770 N N . GLY A 1 488 ? -66.099 54.274 0.034 1.00 20.04 516 GLY A N 1
ATOM 3771 C CA . GLY A 1 488 ? -66.912 53.193 0.542 1.00 22.82 516 GLY A CA 1
ATOM 3772 C C . GLY A 1 488 ? -68.137 53.774 1.224 1.00 32.42 516 GLY A C 1
ATOM 3773 O O . GLY A 1 488 ? -68.310 54.992 1.304 1.00 35.08 516 GLY A O 1
ATOM 3774 N N . GLN A 1 489 ? -68.997 52.891 1.703 1.00 26.95 517 GLN A N 1
ATOM 3775 C CA . GLN A 1 489 ? -70.174 53.282 2.451 1.00 32.64 517 GLN A CA 1
ATOM 3776 C C . GLN A 1 489 ? -70.306 52.385 3.682 1.00 34.52 517 GLN A C 1
ATOM 3777 O O . GLN A 1 489 ? -70.127 52.837 4.811 1.00 37.22 517 GLN A O 1
ATOM 3783 N N . ASP A 1 490 ? -70.586 51.102 3.479 1.00 28.58 518 ASP A N 1
ATOM 3784 C CA . ASP A 1 490 ? -70.794 50.248 4.648 1.00 27.09 518 ASP A CA 1
ATOM 3785 C C . ASP A 1 490 ? -69.505 49.880 5.378 1.00 23.78 518 ASP A C 1
ATOM 3786 O O . ASP A 1 490 ? -69.538 49.614 6.578 1.00 26.69 518 ASP A O 1
ATOM 3791 N N . TRP A 1 491 ? -68.363 49.915 4.688 1.00 24.39 519 TRP A N 1
ATOM 3792 C CA . TRP A 1 491 ? -67.097 49.668 5.379 1.00 26.61 519 TRP A CA 1
ATOM 3793 C C . TRP A 1 491 ? -66.749 50.798 6.351 1.00 28.80 519 TRP A C 1
ATOM 3794 O O . TRP A 1 491 ? -65.962 50.615 7.270 1.00 35.21 519 TRP A O 1
ATOM 3805 N N . THR A 1 492 ? -67.348 51.970 6.155 1.00 23.95 520 THR A N 1
ATOM 3806 C CA . THR A 1 492 ? -67.147 53.060 7.101 1.00 22.62 520 THR A CA 1
ATOM 3807 C C . THR A 1 492 ? -68.208 53.050 8.201 1.00 27.21 520 THR A C 1
ATOM 3808 O O . THR A 1 492 ? -68.167 53.879 9.111 1.00 24.91 520 THR A O 1
ATOM 3812 N N . THR A 1 493 ? -69.162 52.123 8.116 1.00 21.65 521 THR A N 1
ATOM 3813 C CA . THR A 1 493 ? -70.310 52.151 9.011 1.00 21.24 521 THR A CA 1
ATOM 3814 C C . THR A 1 493 ? -70.518 50.834 9.796 1.00 19.12 521 THR A C 1
ATOM 3815 O O . THR A 1 493 ? -69.826 50.586 10.779 1.00 25.42 521 THR A O 1
ATOM 3819 N N . PHE A 1 494 ? -71.469 50.003 9.377 1.00 18.91 522 PHE A N 1
ATOM 3820 C CA . PHE A 1 494 ? -71.873 48.862 10.197 1.00 17.87 522 PHE A CA 1
ATOM 3821 C C . PHE A 1 494 ? -71.005 47.629 10.007 1.00 21.32 522 PHE A C 1
ATOM 3822 O O . PHE A 1 494 ? -70.805 46.856 10.942 1.00 24.40 522 PHE A O 1
ATOM 3830 N N . LYS A 1 495 ? -70.512 47.438 8.790 1.00 19.95 523 LYS A N 1
ATOM 3831 C CA . LYS A 1 495 ? -69.727 46.256 8.477 1.00 24.47 523 LYS A CA 1
ATOM 3832 C C . LYS A 1 495 ? -68.406 46.239 9.268 1.00 23.06 523 LYS A C 1
ATOM 3833 O O . LYS A 1 495 ? -68.060 45.240 9.894 1.00 22.99 523 LYS A O 1
ATOM 3839 N N . ARG A 1 496 ? -67.686 47.354 9.280 1.00 20.60 524 ARG A N 1
ATOM 3840 C CA . ARG A 1 496 ? -66.346 47.344 9.876 1.00 21.38 524 ARG A CA 1
ATOM 3841 C C . ARG A 1 496 ? -65.925 48.769 10.243 1.00 21.41 524 ARG A C 1
ATOM 3842 O O . ARG A 1 496 ? -64.761 49.039 10.445 1.00 21.96 524 ARG A O 1
ATOM 3850 N N . GLY A 1 497 ? -66.888 49.675 10.345 1.00 22.19 525 GLY A N 1
ATOM 3851 C CA . GLY A 1 497 ? -66.568 51.094 10.463 1.00 17.32 525 GLY A CA 1
ATOM 3852 C C . GLY A 1 497 ? -66.977 51.743 11.766 1.00 20.06 525 GLY A C 1
ATOM 3853 O O . GLY A 1 497 ? -66.752 51.173 12.831 1.00 21.12 525 GLY A O 1
ATOM 3854 N N . TRP A 1 498 ? -67.560 52.947 11.689 1.00 22.86 526 TRP A N 1
ATOM 3855 C CA . TRP A 1 498 ? -67.837 53.732 12.892 1.00 20.09 526 TRP A CA 1
ATOM 3856 C C . TRP A 1 498 ? -68.659 52.994 13.933 1.00 20.02 526 TRP A C 1
ATOM 3857 O O . TRP A 1 498 ? -68.390 53.099 15.131 1.00 22.29 526 TRP A O 1
ATOM 3868 N N . TYR A 1 499 ? -69.670 52.256 13.485 1.00 21.54 527 TYR A N 1
ATOM 3869 C CA . TYR A 1 499 ? -70.514 51.537 14.418 1.00 25.41 527 TYR A CA 1
ATOM 3870 C C . TYR A 1 499 ? -69.676 50.516 15.186 1.00 23.38 527 TYR A C 1
ATOM 3871 O O . TYR A 1 499 ? -69.794 50.389 16.408 1.00 22.11 527 TYR A O 1
ATOM 3880 N N . GLN A 1 500 ? -68.819 49.797 14.469 1.00 21.23 528 GLN A N 1
ATOM 3881 C CA . GLN A 1 500 ? -68.003 48.765 15.109 1.00 22.59 528 GLN A CA 1
ATOM 3882 C C . GLN A 1 500 ? -66.987 49.380 16.057 1.00 24.03 528 GLN A C 1
ATOM 3883 O O . GLN A 1 500 ? -66.721 48.837 17.139 1.00 23.90 528 GLN A O 1
ATOM 3889 N N . LEU A 1 501 ? -66.430 50.522 15.657 1.00 21.73 529 LEU A N 1
ATOM 3890 C CA . LEU A 1 501 ? -65.415 51.182 16.471 1.00 22.29 529 LEU A CA 1
ATOM 3891 C C . LEU A 1 501 ? -66.033 51.667 17.787 1.00 29.66 529 LEU A C 1
ATOM 3892 O O . LEU A 1 501 ? -65.483 51.433 18.862 1.00 23.98 529 LEU A O 1
ATOM 3897 N N . THR A 1 502 ? -67.187 52.331 17.710 1.00 26.27 530 THR A N 1
ATOM 3898 C CA . THR A 1 502 ? -67.832 52.793 18.929 1.00 21.61 530 THR A CA 1
ATOM 3899 C C . THR A 1 502 ? -68.349 51.620 19.776 1.00 24.45 530 THR A C 1
ATOM 3900 O O . THR A 1 502 ? -68.359 51.688 21.010 1.00 28.23 530 THR A O 1
ATOM 3904 N N . LYS A 1 503 ? -68.779 50.544 19.123 1.00 23.44 531 LYS A N 1
ATOM 3905 C CA . LYS A 1 503 ? -69.142 49.326 19.846 1.00 27.08 531 LYS A CA 1
ATOM 3906 C C . LYS A 1 503 ? -67.929 48.744 20.588 1.00 28.04 531 LYS A C 1
ATOM 3907 O O . LYS A 1 503 ? -68.022 48.333 21.752 1.00 25.27 531 LYS A O 1
ATOM 3913 N N . ASP A 1 504 ? -66.788 48.725 19.912 1.00 23.81 532 ASP A N 1
ATOM 3914 C CA . ASP A 1 504 ? -65.567 48.191 20.511 1.00 24.06 532 ASP A CA 1
ATOM 3915 C C . ASP A 1 504 ? -65.156 48.975 21.763 1.00 25.99 532 ASP A C 1
ATOM 3916 O O . ASP A 1 504 ? -64.818 48.383 22.786 1.00 29.28 532 ASP A O 1
ATOM 3921 N N . ILE A 1 505 ? -65.203 50.305 21.681 1.00 24.86 533 ILE A N 1
ATOM 3922 C CA . ILE A 1 505 ? -64.937 51.154 22.838 1.00 25.73 533 ILE A CA 1
ATOM 3923 C C . ILE A 1 505 ? -65.825 50.769 24.011 1.00 27.14 533 ILE A C 1
ATOM 3924 O O . ILE A 1 505 ? -65.353 50.570 25.132 1.00 27.46 533 ILE A O 1
ATOM 3929 N N . GLU A 1 506 ? -67.119 50.635 23.745 1.00 28.17 534 GLU A N 1
ATOM 3930 C CA . GLU A 1 506 ? -68.058 50.264 24.791 1.00 28.79 534 GLU A CA 1
ATOM 3931 C C . GLU A 1 506 ? -67.871 48.823 25.249 1.00 24.94 534 GLU A C 1
ATOM 3932 O O . GLU A 1 506 ? -68.073 48.509 26.413 1.00 26.40 534 GLU A O 1
ATOM 3938 N N . HIS A 1 507 ? -67.474 47.952 24.336 1.00 26.60 535 HIS A N 1
ATOM 3939 C CA . HIS A 1 507 ? -67.200 46.565 24.710 1.00 29.10 535 HIS A CA 1
ATOM 3940 C C . HIS A 1 507 ? -66.055 46.515 25.722 1.00 29.95 535 HIS A C 1
ATOM 3941 O O . HIS A 1 507 ? -66.172 45.875 26.775 1.00 29.35 535 HIS A O 1
ATOM 3948 N N . MET A 1 508 ? -64.979 47.246 25.445 1.00 24.90 536 MET A N 1
ATOM 3949 C CA . MET A 1 508 ? -63.890 47.347 26.413 1.00 21.05 536 MET A CA 1
ATOM 3950 C C . MET A 1 508 ? -64.339 47.933 27.753 1.00 24.02 536 MET A C 1
ATOM 3951 O O . MET A 1 508 ? -63.960 47.430 28.814 1.00 26.48 536 MET A O 1
ATOM 3956 N N . LYS A 1 509 ? -65.166 48.976 27.709 1.00 25.55 537 LYS A N 1
ATOM 3957 C CA . LYS A 1 509 ? -65.658 49.590 28.937 1.00 28.06 537 LYS A CA 1
ATOM 3958 C C . LYS A 1 509 ? -66.513 48.630 29.765 1.00 30.23 537 LYS A C 1
ATOM 3959 O O . LYS A 1 509 ? -66.422 48.605 30.994 1.00 30.33 537 LYS A O 1
ATOM 3965 N N . THR A 1 510 ? -67.340 47.838 29.092 1.00 26.48 538 THR A N 1
ATOM 3966 C CA . THR A 1 510 ? -68.171 46.858 29.781 1.00 28.57 538 THR A CA 1
ATOM 3967 C C . THR A 1 510 ? -67.329 45.787 30.492 1.00 32.03 538 THR A C 1
ATOM 3968 O O . THR A 1 510 ? -67.584 45.454 31.657 1.00 28.80 538 THR A O 1
ATOM 3972 N N . LEU A 1 511 ? -66.309 45.275 29.808 1.00 30.53 539 LEU A N 1
ATOM 3973 C CA . LEU A 1 511 ? -65.399 44.307 30.422 1.00 30.92 539 LEU A CA 1
ATOM 3974 C C . LEU A 1 511 ? -64.708 44.877 31.667 1.00 30.89 539 LEU A C 1
ATOM 3975 O O . LEU A 1 511 ? -64.620 44.210 32.697 1.00 30.88 539 LEU A O 1
ATOM 3980 N N . LEU A 1 512 ? -64.233 46.116 31.567 1.00 26.87 540 LEU A N 1
ATOM 3981 C CA . LEU A 1 512 ? -63.643 46.800 32.713 1.00 31.91 540 LEU A CA 1
ATOM 3982 C C . LEU A 1 512 ? -64.634 46.948 33.867 1.00 34.69 540 LEU A C 1
ATOM 3983 O O . LEU A 1 512 ? -64.281 46.722 35.026 1.00 36.07 540 LEU A O 1
ATOM 3988 N N . ARG A 1 513 ? -65.871 47.322 33.546 1.00 29.35 541 ARG A N 1
ATOM 3989 C CA . ARG A 1 513 ? -66.933 47.434 34.546 1.00 34.50 541 ARG A CA 1
ATOM 3990 C C . ARG A 1 513 ? -67.257 46.110 35.232 1.00 35.30 541 ARG A C 1
ATOM 3991 O O . ARG A 1 513 ? -67.447 46.066 36.449 1.00 34.07 541 ARG A O 1
ATOM 3999 N N . LEU A 1 514 ? -67.363 45.041 34.447 1.00 31.57 542 LEU A N 1
ATOM 4000 C CA . LEU A 1 514 ? -67.624 43.713 35.008 1.00 32.27 542 LEU A CA 1
ATOM 4001 C C . LEU A 1 514 ? -66.486 43.281 35.916 1.00 34.26 542 LEU A C 1
ATOM 4002 O O . LEU A 1 514 ? -66.711 42.720 36.989 1.00 34.83 542 LEU A O 1
ATOM 4007 N N . TRP A 1 515 ? -65.262 43.548 35.477 1.00 32.29 543 TRP A N 1
ATOM 4008 C CA . TRP A 1 515 ? -64.083 43.207 36.262 1.00 33.70 543 TRP A CA 1
ATOM 4009 C C . TRP A 1 515 ? -64.071 43.942 37.598 1.00 35.67 543 TRP A C 1
ATOM 4010 O O . TRP A 1 515 ? -63.845 43.336 38.643 1.00 36.15 543 TRP A O 1
ATOM 4021 N N . GLU A 1 516 ? -64.332 45.243 37.566 1.00 39.80 544 GLU A N 1
ATOM 4022 C CA . GLU A 1 516 ? -64.373 46.031 38.796 1.00 45.62 544 GLU A CA 1
ATOM 4023 C C . GLU A 1 516 ? -65.512 45.606 39.720 1.00 43.60 544 GLU A C 1
ATOM 4024 O O . GLU A 1 516 ? -65.350 45.597 40.939 1.00 45.29 544 GLU A O 1
ATOM 4030 N N . ALA A 1 517 ? -66.657 45.256 39.140 1.00 40.49 545 ALA A N 1
ATOM 4031 C CA . ALA A 1 517 ? -67.796 44.793 39.926 1.00 42.77 545 ALA A CA 1
ATOM 4032 C C . ALA A 1 517 ? -67.479 43.472 40.620 1.00 47.26 545 ALA A C 1
ATOM 4033 O O . ALA A 1 517 ? -67.912 43.241 41.747 1.00 51.85 545 ALA A O 1
ATOM 4035 N N . ALA A 1 518 ? -66.716 42.617 39.943 1.00 46.50 546 ALA A N 1
ATOM 4036 C CA . ALA A 1 518 ? -66.299 41.334 40.507 1.00 55.46 546 ALA A CA 1
ATOM 4037 C C . ALA A 1 518 ? -65.234 41.485 41.595 1.00 61.22 546 ALA A C 1
ATOM 4038 O O . ALA A 1 518 ? -65.065 40.597 42.426 1.00 61.94 546 ALA A O 1
ATOM 4040 N N . ARG A 1 519 ? -64.512 42.603 41.579 1.00 64.78 547 ARG A N 1
ATOM 4041 C CA . ARG A 1 519 ? -63.475 42.865 42.576 1.00 67.07 547 ARG A CA 1
ATOM 4042 C C . ARG A 1 519 ? -64.046 43.557 43.812 1.00 72.73 547 ARG A C 1
ATOM 4043 O O . ARG A 1 519 ? -63.913 43.059 44.929 1.00 76.92 547 ARG A O 1
ATOM 4045 N N . ALA A 1 520 ? -64.691 44.701 43.603 1.00 75.07 548 ALA A N 1
ATOM 4046 C CA . ALA A 1 520 ? -65.247 45.494 44.699 1.00 79.06 548 ALA A CA 1
ATOM 4047 C C . ALA A 1 520 ? -66.425 44.808 45.387 1.00 84.96 548 ALA A C 1
ATOM 4048 O O . ALA A 1 520 ? -66.901 45.271 46.425 1.00 85.82 548 ALA A O 1
ATOM 4050 N N . ALA A 1 521 ? -66.896 43.709 44.801 1.00 88.47 549 ALA A N 1
ATOM 4051 C CA . ALA A 1 521 ? -67.952 42.907 45.409 1.00 90.58 549 ALA A CA 1
ATOM 4052 C C . ALA A 1 521 ? -67.483 42.312 46.733 1.00 93.20 549 ALA A C 1
ATOM 4053 O O . ALA A 1 521 ? -66.304 41.993 46.898 1.00 94.47 549 ALA A O 1
#

Sequence (521 aa):
ANTVNLQEAVAKLKNVSPQTKTCLSCHISVTPGIVADWLKSKMAHVTPAEAWQKPALEREVSTPLDEIPANLRNVVVGCYECHGLNPEKHPDTIDHFGFKIHPIVTPNDCAVCHRTEVEQYSKSSKAWAYYNLMHNPIYRALVNASTMFTCMGKTFGGERTSQETSCLACHGTVVKVVGTVDTISHGIPVTLVKYEGYPNHGVGRVNPDGSLGACTACHPRHSFDIEIARSPYTCGQCHLDPDVPAFNVWKESKHGNIWFMHHKKYNMKAPAWKPGADFTAPTCATCHMSLLVNPVTGEVIAERTHNVDTRLWVRLFGLIYAHPMPRTGQHFKLSVEAMPESTAEALAKQGLTIAKALVGVKLPMPISLAPDIKTGKFLYATLPDGSPGLISEEEMAKRREQMVKICSACHNTEYAEYRMRLLDTQIEETNKATLKTTVLLLKAWQSGLAHVDLAKPVTLFDEYIEKLWVESWLFYSNSIRYGTAMNGQDWTTFKRGWYQLTKDIEHMKTLLRLWEAARAA